Protein AF-A0A944DTR0-F1 (afdb_monomer)

Foldseek 3Di:
DDAAEDFPFDDDPDGDDDDDDVPWDFDWDAVVNDPVHIYTDDTDADPVRAALQDADVPDPEPDRPQKDWDWDADPPHWIWTWIFGRPVVQTKIKTFTPVQGWIKIAAFDFDDDPSYNYTHHTDDGGIDTDGNDDDDDDDQQAAEAEPDDDVVVPAAPLPPVVVLVVLVVLLVQLVVVQVLCVVVVFHGDPCSVVSVVQSQQQDLVHQQFDPDADPPHQQFDDDPPDPDGDRTGGGGNGHYYHHDYPDDDDDDDPDDDDDDDPPDDDDGDPDDDDDDDPPDDDDDDPDDDGDDDNPPDDDDDDPDDDDDDDDDPDDDDDDDPDDDDDDDPPDDDDDDDPAKDWDDDDQWIWIDGDPDTDTDDPDDDDDDDPDDDPDPDDPDD

Solvent-accessible surface area (backbone atoms only — not comparable to full-atom values): 25232 Å² total; per-residue (Å²): 135,90,72,51,71,65,54,97,37,79,56,96,93,48,63,58,88,82,79,80,55,95,90,60,49,66,43,73,47,37,65,92,74,35,83,93,41,53,30,33,67,47,75,57,73,50,98,84,47,66,60,71,46,51,41,56,93,94,44,90,33,82,52,94,48,43,50,47,75,51,67,47,77,45,97,84,70,57,38,43,35,43,40,38,32,65,42,86,99,40,48,25,40,37,43,37,32,55,70,55,60,27,34,42,37,37,38,45,37,50,46,70,58,86,89,47,49,45,79,48,62,80,73,52,76,46,78,45,81,51,51,81,61,90,86,86,89,84,54,92,59,30,45,82,45,70,66,65,87,48,72,92,66,57,76,62,96,53,67,51,67,68,53,52,54,52,50,55,51,39,51,52,50,50,49,54,53,24,56,54,29,41,76,70,74,37,71,56,61,75,47,54,63,58,52,53,52,59,50,38,28,56,30,56,94,63,46,1,34,48,90,58,59,56,97,88,38,77,43,41,34,82,38,91,99,50,95,58,69,54,58,57,33,52,30,53,59,51,67,46,79,49,77,46,53,89,64,89,85,87,88,87,63,99,73,82,84,87,88,88,56,96,82,61,82,77,87,73,68,96,75,83,85,86,84,87,56,99,80,74,83,85,86,88,69,97,79,82,84,70,89,80,59,96,69,93,61,87,87,87,82,59,95,69,78,88,81,85,88,88,56,92,92,55,86,80,87,86,86,62,98,64,90,79,86,88,84,55,94,86,76,71,83,88,88,84,64,96,65,56,48,78,48,76,59,93,81,31,35,45,36,41,45,86,94,46,76,48,81,44,56,93,64,87,86,81,86,87,72,99,72,83,85,81,78,70,90,75,81,83,129

Organism: Denitromonas iodatirespirans (NCBI:txid2795389)

pLDDT: mean 93.23, std 8.37, range [37.78, 98.44]

Radius of gyration: 39.52 Å; Cα contacts (8 Å, |Δi|>4): 451; chains: 1; bounding box: 100×54×115 Å

Sequence (381 aa):
TWVRVAEWLAGPNWGSHFLPRIGTDVLVDFIGGDIDRPVIVSQLFTGEDLPPFSAGVDSNANHPGVLSGWTSHNHDSGFNQWLADDAPGQLRTRLASSATNAQLGLGHLIHHAPLSATRGPWRGSGFELRTDAWLAVRAGEGLLLSASVRSNAISTQMDASEALAQLRAAERTAKTLSDAAGRQGAQALAGNGAQTRFIDTIDPAKEGKYTADVGGQPARKAQPGSRSLGEPVERFADPVILAEAPDDIGLTSPASTVFFAAEHLHATVQHDWHLAAAHTLGTTVGQAASWFSHAGGIKSIAAAGRHTLQAHTDALDILADKAATFTSSNTEIRILAKRQIVLKAGQSSVTLSGADITFACPGKFSVKGGGNAFEGPGRGA

Secondary structure (DSSP, 8-state):
---EE--SSEETTEE---PPPTT--EEEEEGGG-TTSEEEEEE---SSS--TT--STT---SSSS-EEEEEPPPSSS--EEEEEE--TT--EEEEEETGGGEEEEEEEEE---TT------EEEEEEEEE-SS------TT-EEEE-S--GGG-S-TT--HHHHHHHHHHHHHHHHHHHHHHHTTPPP-TTHHHHHHHHHHH-TTTTSB--S-BTTB--EEE-TT-SSEEEEPB--SSS-EEEE-SS------SS------SS------SS------SS------SS------SSS------SSS------SSS------SS------SSS------SSEEEEEETTEEEEEETTEEEEE-SS------S-----------

Mean predicted aligned error: 7.5 Å

InterPro domains:
  IPR006531 Gp5/Type VI secretion system Vgr protein, OB-fold domain [PF04717] (1-45)
  IPR018769 Type VI secretion system spike protein VgrG2, domain of unknown function DUF2345 [PF10106] (230-377)
  IPR028244 Putative type VI secretion system, Rhs element associated Vgr domain [PF13296] (76-181)
  IPR037026 Vgr protein, OB-fold domain superfamily [G3DSA:2.40.50.230] (1-48)

Structure (mmCIF, N/CA/C/O backbone):
data_AF-A0A944DTR0-F1
#
_entry.id   AF-A0A944DTR0-F1
#
loop_
_atom_site.group_PDB
_atom_site.id
_atom_site.type_symbol
_atom_site.label_atom_id
_atom_site.label_alt_id
_atom_site.label_comp_id
_atom_site.label_asym_id
_atom_site.label_entity_id
_atom_site.label_seq_id
_atom_site.pdbx_PDB_ins_code
_atom_site.Cartn_x
_atom_site.Cartn_y
_atom_site.Cartn_z
_atom_site.occupancy
_atom_site.B_iso_or_equiv
_atom_site.auth_seq_id
_atom_site.auth_comp_id
_atom_site.auth_asym_id
_atom_site.auth_atom_id
_atom_site.pdbx_PDB_model_num
ATOM 1 N N . THR A 1 1 ? 35.770 -22.954 -44.970 1.00 75.56 1 THR A N 1
ATOM 2 C CA . THR A 1 1 ? 36.634 -22.148 -44.082 1.00 75.56 1 THR A CA 1
ATOM 3 C C . THR A 1 1 ? 35.780 -21.137 -43.350 1.00 75.56 1 THR A C 1
ATOM 5 O O . THR A 1 1 ? 34.788 -20.706 -43.921 1.00 75.56 1 THR A O 1
ATOM 8 N N . TRP A 1 2 ? 36.109 -20.800 -42.103 1.00 87.62 2 TRP A N 1
ATOM 9 C CA . TRP A 1 2 ? 35.391 -19.778 -41.333 1.00 87.62 2 TRP A CA 1
ATOM 10 C C . TRP A 1 2 ? 35.906 -18.376 -41.679 1.00 87.62 2 TRP A C 1
ATOM 12 O O . TRP A 1 2 ? 37.111 -18.194 -41.842 1.00 87.62 2 TRP A O 1
ATOM 22 N N . VAL A 1 3 ? 35.002 -17.398 -41.764 1.00 93.62 3 VAL A N 1
ATOM 23 C CA . VAL A 1 3 ? 35.319 -15.981 -42.005 1.00 93.62 3 VAL A CA 1
ATOM 24 C C . VAL A 1 3 ? 35.043 -15.197 -40.724 1.00 93.62 3 VAL A C 1
ATOM 26 O O . VAL A 1 3 ? 34.057 -15.456 -40.037 1.00 93.62 3 VAL A O 1
ATOM 29 N N . ARG A 1 4 ? 35.929 -14.260 -40.372 1.00 93.50 4 ARG A N 1
ATOM 30 C CA . ARG A 1 4 ? 35.764 -13.425 -39.172 1.00 93.50 4 ARG A CA 1
ATOM 31 C C . ARG A 1 4 ? 34.723 -12.336 -39.418 1.00 93.50 4 ARG A C 1
ATOM 33 O O . ARG A 1 4 ? 34.624 -11.838 -40.534 1.00 93.50 4 ARG A O 1
ATOM 40 N N . VAL A 1 5 ? 34.006 -11.942 -38.372 1.00 94.88 5 VAL A N 1
ATOM 41 C CA . VAL A 1 5 ? 33.030 -10.845 -38.399 1.00 94.88 5 VAL A CA 1
ATOM 42 C C . VAL A 1 5 ? 33.616 -9.655 -37.649 1.00 94.88 5 VAL A C 1
ATOM 44 O O . VAL A 1 5 ? 34.149 -9.818 -36.551 1.00 94.88 5 VAL A O 1
ATOM 47 N N . ALA A 1 6 ? 33.571 -8.477 -38.263 1.00 93.75 6 ALA A N 1
ATOM 48 C CA . ALA A 1 6 ? 33.882 -7.223 -37.602 1.00 93.75 6 ALA A CA 1
ATOM 49 C C . ALA A 1 6 ? 32.715 -6.828 -36.689 1.00 93.75 6 ALA A C 1
ATOM 51 O O . ALA A 1 6 ? 31.555 -6.848 -37.090 1.00 93.75 6 ALA A O 1
ATOM 52 N N . GLU A 1 7 ? 33.045 -6.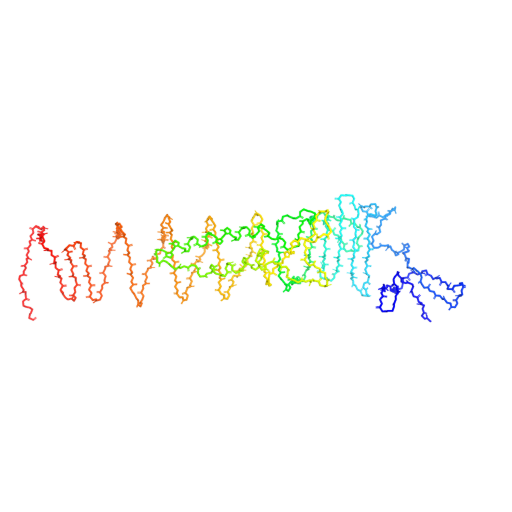462 -35.458 1.00 93.69 7 GLU A N 1
ATOM 53 C CA . GLU A 1 7 ? 32.099 -6.057 -34.422 1.00 93.69 7 GLU A CA 1
ATOM 54 C C . GLU A 1 7 ? 32.278 -4.563 -34.135 1.00 93.69 7 GLU A C 1
ATOM 56 O O . GLU A 1 7 ? 33.387 -4.041 -34.271 1.00 93.69 7 GLU A O 1
ATOM 61 N N . TRP A 1 8 ? 31.212 -3.871 -33.713 1.00 90.56 8 TRP A N 1
ATOM 62 C CA . TRP A 1 8 ? 31.285 -2.459 -33.294 1.00 90.56 8 TRP A CA 1
ATOM 63 C C . TRP A 1 8 ? 32.377 -2.285 -32.240 1.00 90.56 8 TRP A C 1
ATOM 65 O O . TRP A 1 8 ? 33.186 -1.358 -32.310 1.00 90.56 8 TRP A O 1
ATOM 75 N N . LEU A 1 9 ? 32.367 -3.155 -31.229 1.00 94.81 9 LEU A N 1
ATOM 76 C CA . LEU A 1 9 ? 33.260 -3.102 -30.080 1.00 94.81 9 LEU A CA 1
ATOM 77 C C . LEU A 1 9 ? 33.905 -4.474 -29.911 1.00 94.81 9 LEU A C 1
ATOM 79 O O . LEU A 1 9 ? 33.187 -5.457 -29.777 1.00 94.81 9 LEU A O 1
ATOM 83 N N . ALA A 1 10 ? 35.235 -4.554 -29.885 1.00 93.50 10 ALA A N 1
ATOM 84 C CA . ALA A 1 10 ? 35.937 -5.826 -29.736 1.00 93.50 10 ALA A CA 1
ATOM 85 C C . ALA A 1 10 ? 37.193 -5.689 -28.866 1.00 93.50 10 ALA A C 1
ATOM 87 O O . ALA A 1 10 ? 38.021 -4.803 -29.079 1.00 93.50 10 ALA A O 1
ATOM 88 N N . GLY A 1 11 ? 37.354 -6.609 -27.918 1.00 92.56 11 GLY A N 1
ATOM 89 C CA . GLY A 1 11 ? 38.551 -6.763 -27.099 1.00 92.56 11 GLY A CA 1
ATOM 90 C C . GLY A 1 11 ? 38.618 -8.139 -26.423 1.00 92.56 11 GLY A C 1
ATOM 91 O O . GLY A 1 11 ? 37.763 -8.995 -26.665 1.00 92.56 11 GLY A O 1
ATOM 92 N N . PRO A 1 12 ? 39.642 -8.406 -25.591 1.00 91.56 12 PRO A N 1
ATOM 93 C CA . PRO A 1 12 ? 39.807 -9.708 -24.941 1.00 91.56 12 PRO A CA 1
ATOM 94 C C . PRO A 1 12 ? 38.657 -10.021 -23.962 1.00 91.56 12 PRO A C 1
ATOM 96 O O . PRO A 1 12 ? 38.659 -9.534 -22.836 1.00 91.56 12 PRO A O 1
ATOM 99 N N . ASN A 1 13 ? 37.691 -10.851 -24.380 1.00 91.19 13 ASN A N 1
ATOM 100 C CA . ASN A 1 13 ? 36.484 -11.241 -23.624 1.00 91.19 13 ASN A CA 1
ATOM 101 C C . ASN A 1 13 ? 35.514 -10.088 -23.267 1.00 91.19 13 ASN A C 1
ATOM 103 O O . ASN A 1 13 ? 34.780 -10.182 -22.285 1.00 91.19 13 ASN A O 1
ATOM 107 N N . TRP A 1 14 ? 35.479 -9.015 -24.063 1.00 92.38 14 TRP A N 1
ATOM 108 C CA . TRP A 1 14 ? 34.481 -7.939 -23.968 1.00 92.38 14 TRP A CA 1
ATOM 109 C C . TRP A 1 14 ? 34.213 -7.336 -25.357 1.00 92.38 14 TRP A C 1
ATOM 111 O O . TRP A 1 14 ? 35.098 -7.343 -26.212 1.00 92.38 14 TRP A O 1
ATOM 121 N N . GLY A 1 15 ? 33.003 -6.828 -25.603 1.00 92.62 15 GLY A N 1
ATOM 122 C CA . GLY A 1 15 ? 32.612 -6.289 -26.910 1.00 92.62 15 GLY A CA 1
ATOM 123 C C . GLY A 1 15 ? 31.170 -6.609 -27.308 1.00 92.62 15 GLY A C 1
ATOM 124 O O . GLY A 1 15 ? 30.404 -7.133 -26.498 1.00 92.62 15 GLY A O 1
ATOM 125 N N . SER A 1 16 ? 30.807 -6.289 -28.551 1.00 92.50 16 SER A N 1
ATOM 126 C CA . SER A 1 16 ? 29.576 -6.754 -29.195 1.00 92.50 16 SER A CA 1
ATOM 127 C C . SER A 1 16 ? 29.787 -8.130 -29.835 1.00 92.50 16 SER A C 1
ATOM 129 O O . SER A 1 16 ? 30.916 -8.531 -30.116 1.00 92.50 16 SER A O 1
ATOM 131 N N . HIS A 1 17 ? 28.698 -8.881 -30.010 1.00 89.62 17 HIS A N 1
ATOM 132 C CA . HIS A 1 17 ? 28.730 -10.196 -30.647 1.00 89.62 17 HIS A CA 1
ATOM 133 C C . HIS A 1 17 ? 27.398 -10.481 -31.358 1.00 89.62 17 HIS A C 1
ATOM 135 O O . HIS A 1 17 ? 26.454 -11.001 -30.754 1.00 89.62 17 HIS A O 1
ATOM 141 N N . PHE A 1 18 ? 27.321 -10.123 -32.639 1.00 86.38 18 PHE A N 1
ATOM 142 C CA . PHE A 1 18 ? 26.138 -10.239 -33.496 1.00 86.38 18 PHE A CA 1
ATOM 143 C C . PHE A 1 18 ? 26.484 -10.971 -34.792 1.00 86.38 18 PHE A C 1
ATOM 145 O O . PHE A 1 18 ? 26.534 -10.393 -35.878 1.00 86.38 18 PHE A O 1
ATOM 152 N N . LEU A 1 19 ? 26.697 -12.282 -34.675 1.00 89.38 19 LEU A N 1
ATOM 153 C CA . LEU A 1 19 ? 26.979 -13.120 -35.834 1.00 89.38 19 LEU A CA 1
ATOM 154 C C . LEU A 1 19 ? 25.786 -13.141 -36.811 1.00 89.38 19 LEU A C 1
ATOM 156 O O . LEU A 1 19 ? 24.657 -13.385 -36.361 1.00 89.38 19 LEU A O 1
ATOM 160 N N . PRO A 1 20 ? 26.030 -12.964 -38.126 1.00 89.44 20 PRO A N 1
ATOM 161 C CA . PRO A 1 20 ? 25.014 -13.150 -39.156 1.00 89.44 20 PRO A CA 1
ATOM 162 C C . PRO A 1 20 ? 24.343 -14.522 -39.036 1.00 89.44 20 PRO A C 1
ATOM 164 O O . PRO A 1 20 ? 24.996 -15.524 -38.717 1.00 89.44 20 PRO A O 1
ATOM 167 N N . ARG A 1 21 ? 23.029 -14.581 -39.267 1.00 86.06 21 ARG A N 1
ATOM 168 C CA . ARG A 1 21 ? 22.280 -15.846 -39.267 1.00 86.06 21 ARG A CA 1
ATOM 169 C C . ARG A 1 21 ? 22.365 -16.498 -40.648 1.00 86.06 21 ARG A C 1
ATOM 171 O O . ARG A 1 21 ? 22.740 -15.869 -41.631 1.00 86.06 21 ARG A O 1
ATOM 178 N N . ILE A 1 22 ? 22.042 -17.790 -40.721 1.00 86.56 22 ILE A N 1
ATOM 179 C CA . ILE A 1 22 ? 21.947 -18.487 -42.011 1.00 86.56 22 ILE A CA 1
ATOM 180 C C . ILE A 1 22 ? 20.915 -17.751 -42.873 1.00 86.56 22 ILE A C 1
ATOM 182 O O . ILE A 1 22 ? 19.812 -17.491 -42.403 1.00 86.56 22 ILE A O 1
ATOM 186 N N . GLY A 1 23 ? 21.294 -17.422 -44.108 1.00 86.25 23 GLY A N 1
ATOM 187 C CA . GLY A 1 23 ? 20.470 -16.646 -45.037 1.00 86.25 23 GLY A CA 1
ATOM 188 C C . GLY A 1 23 ? 20.674 -15.131 -44.963 1.00 86.25 23 GLY A C 1
ATOM 189 O O . GLY A 1 23 ? 20.133 -14.431 -45.802 1.00 86.25 23 GLY A O 1
ATOM 190 N N . THR A 1 24 ? 21.458 -14.610 -44.011 1.00 88.44 24 THR A N 1
ATOM 191 C CA . THR A 1 24 ? 21.774 -13.177 -43.967 1.00 88.44 24 THR A CA 1
ATOM 192 C C . THR A 1 24 ? 22.774 -12.794 -45.054 1.00 88.44 24 THR A C 1
ATOM 194 O O . THR A 1 24 ? 23.879 -13.343 -45.108 1.00 88.44 24 THR A O 1
ATOM 197 N N . ASP A 1 25 ? 22.424 -11.779 -45.838 1.00 91.88 25 ASP A N 1
ATOM 198 C CA . ASP A 1 25 ? 23.334 -11.138 -46.778 1.00 91.88 25 ASP A CA 1
ATOM 199 C C . ASP A 1 25 ? 24.374 -10.286 -46.043 1.00 91.88 25 ASP A C 1
ATOM 201 O O . ASP A 1 25 ? 24.068 -9.474 -45.163 1.00 91.88 25 ASP A O 1
ATOM 205 N N . VAL A 1 26 ? 25.641 -10.481 -46.409 1.00 93.75 26 VAL A N 1
ATOM 206 C CA . VAL A 1 26 ? 26.789 -9.843 -45.762 1.00 93.75 26 VAL A CA 1
ATOM 207 C C . VAL A 1 26 ? 27.674 -9.131 -46.769 1.00 93.75 26 VAL A C 1
ATOM 209 O O . VAL A 1 26 ? 27.877 -9.598 -47.889 1.00 93.75 26 VAL A O 1
ATOM 212 N N . LEU A 1 27 ? 28.269 -8.024 -46.332 1.00 94.75 27 LEU A N 1
ATOM 213 C CA . LEU A 1 27 ? 29.358 -7.383 -47.054 1.00 94.75 27 LEU A CA 1
ATOM 214 C C . LEU A 1 27 ? 30.688 -7.957 -46.561 1.00 94.75 27 LEU A C 1
ATOM 216 O O . LEU A 1 27 ? 30.983 -7.909 -45.363 1.00 94.75 27 LEU A O 1
ATOM 220 N N . VAL A 1 28 ? 31.487 -8.482 -47.486 1.00 95.44 28 VAL A N 1
ATOM 221 C CA . VAL A 1 28 ? 32.830 -9.002 -47.212 1.00 95.44 28 VAL A CA 1
ATOM 222 C C . VAL A 1 28 ? 33.861 -8.011 -47.732 1.00 95.44 28 VAL A C 1
ATOM 224 O O . VAL A 1 28 ? 33.825 -7.635 -48.902 1.00 95.44 28 VAL A O 1
ATOM 227 N N . ASP A 1 29 ? 34.779 -7.619 -46.858 1.00 96.12 29 ASP A N 1
ATOM 228 C CA . ASP A 1 29 ? 35.988 -6.881 -47.207 1.00 96.12 29 ASP A CA 1
ATOM 229 C C . ASP A 1 29 ? 37.216 -7.790 -47.052 1.00 96.12 29 ASP A C 1
ATOM 231 O O . ASP A 1 29 ? 37.169 -8.839 -46.399 1.00 96.12 29 ASP A O 1
ATOM 235 N N . PHE A 1 30 ? 38.331 -7.398 -47.653 1.00 96.12 30 PHE A N 1
ATOM 236 C CA . PHE A 1 30 ? 39.558 -8.179 -47.703 1.00 96.12 30 PHE A CA 1
ATOM 237 C C . PHE A 1 30 ? 40.702 -7.376 -47.101 1.00 96.12 30 PHE A C 1
ATOM 239 O O . PHE A 1 30 ? 41.049 -6.293 -47.576 1.00 96.12 30 PHE A O 1
ATOM 246 N N . ILE A 1 31 ? 41.315 -7.901 -46.038 1.00 94.44 31 ILE A N 1
ATOM 247 C CA . ILE A 1 31 ? 42.334 -7.155 -45.293 1.00 94.44 31 ILE A CA 1
ATOM 248 C C . ILE A 1 31 ? 43.547 -6.899 -46.190 1.00 94.44 31 ILE A C 1
ATOM 250 O O . ILE A 1 31 ? 44.297 -7.819 -46.514 1.00 94.44 31 ILE A O 1
ATOM 254 N N . GLY A 1 32 ? 43.763 -5.631 -46.546 1.00 93.62 32 GLY A N 1
ATOM 255 C CA . GLY A 1 32 ? 44.832 -5.224 -47.459 1.00 93.62 32 GLY A CA 1
ATOM 256 C C . GLY A 1 32 ? 44.585 -5.612 -48.921 1.00 93.62 32 GLY A C 1
ATOM 257 O O . GLY A 1 32 ? 45.544 -5.675 -49.683 1.00 93.62 32 GLY A O 1
ATOM 258 N N . GLY A 1 33 ? 43.335 -5.897 -49.306 1.00 94.06 33 GLY A N 1
ATOM 259 C CA . GLY A 1 33 ? 42.969 -6.353 -50.653 1.00 94.06 33 GLY A CA 1
ATOM 260 C C . GLY A 1 33 ? 43.321 -7.816 -50.948 1.00 94.06 33 GLY A C 1
ATOM 261 O O . GLY A 1 33 ? 43.194 -8.252 -52.088 1.00 94.06 33 GLY A O 1
ATOM 262 N N . ASP A 1 34 ? 43.768 -8.570 -49.942 1.00 94.69 34 ASP A N 1
ATOM 263 C CA . ASP A 1 34 ? 44.134 -9.980 -50.068 1.00 94.69 34 ASP A CA 1
ATOM 264 C C . ASP A 1 34 ? 42.892 -10.881 -49.983 1.00 94.69 34 ASP A C 1
ATOM 266 O O . ASP A 1 34 ? 42.263 -10.991 -48.924 1.00 94.69 34 ASP A O 1
ATOM 270 N N . ILE A 1 35 ? 42.552 -11.540 -51.098 1.00 92.62 35 ILE A N 1
ATOM 271 C CA . ILE A 1 35 ? 41.369 -12.405 -51.218 1.00 92.62 35 ILE A CA 1
ATOM 272 C C . ILE A 1 35 ? 41.382 -13.579 -50.227 1.00 92.62 35 ILE A C 1
ATOM 274 O O . ILE A 1 35 ? 40.321 -14.063 -49.827 1.00 92.62 35 ILE A O 1
ATOM 278 N N . ASP A 1 36 ? 42.564 -13.987 -49.758 1.00 94.06 36 ASP A N 1
ATOM 279 C CA . ASP A 1 36 ? 42.723 -15.069 -48.784 1.00 94.06 36 ASP A CA 1
ATOM 280 C C . ASP A 1 36 ? 42.497 -14.601 -47.333 1.00 94.06 36 ASP A C 1
ATOM 282 O O . ASP A 1 36 ? 42.513 -15.405 -46.393 1.00 94.06 36 ASP A O 1
ATOM 286 N N . ARG A 1 37 ? 42.240 -13.301 -47.116 1.00 95.00 37 ARG A N 1
ATOM 287 C CA . ARG A 1 37 ? 42.005 -12.697 -45.791 1.00 95.00 37 ARG A CA 1
ATOM 288 C C . ARG A 1 37 ? 40.650 -11.977 -45.696 1.00 95.00 37 ARG A C 1
ATOM 290 O O . ARG A 1 37 ? 40.621 -10.797 -45.323 1.00 95.00 37 ARG A O 1
ATOM 297 N N . PRO A 1 38 ? 39.527 -12.670 -45.966 1.00 96.50 38 PRO A N 1
ATOM 298 C CA . PRO A 1 38 ? 38.202 -12.074 -45.878 1.00 96.50 38 PRO A CA 1
ATOM 299 C C . PRO A 1 38 ? 37.817 -11.731 -44.433 1.00 96.50 38 PRO A C 1
ATOM 301 O O . PRO A 1 38 ? 38.179 -12.424 -43.470 1.00 96.50 38 PRO A O 1
ATOM 304 N N . VAL A 1 39 ? 37.019 -10.678 -44.295 1.00 95.50 39 VAL A N 1
ATOM 305 C CA . VAL A 1 39 ? 36.328 -10.281 -43.069 1.00 95.50 39 VAL A CA 1
ATOM 306 C C . VAL A 1 39 ? 34.941 -9.753 -43.429 1.00 95.50 39 VAL A C 1
ATOM 308 O O . VAL A 1 39 ? 34.782 -8.948 -44.340 1.00 95.50 39 VAL A O 1
ATOM 311 N N . ILE A 1 40 ? 33.915 -10.215 -42.725 1.00 95.94 40 ILE A N 1
ATOM 312 C CA . ILE A 1 40 ? 32.565 -9.663 -42.847 1.00 95.94 40 ILE A CA 1
ATOM 313 C C . ILE A 1 40 ? 32.552 -8.312 -42.133 1.00 95.94 40 ILE A C 1
ATOM 315 O O . ILE A 1 40 ? 32.881 -8.253 -40.951 1.00 95.94 40 ILE A O 1
ATOM 319 N N . VAL A 1 41 ? 32.176 -7.242 -42.833 1.00 94.50 41 VAL A N 1
ATOM 320 C CA . VAL A 1 41 ? 32.190 -5.866 -42.301 1.00 94.50 41 VAL A CA 1
ATOM 321 C C . VAL A 1 41 ? 30.799 -5.280 -42.074 1.00 94.50 41 VAL A C 1
ATOM 323 O O . VAL A 1 41 ? 30.673 -4.289 -41.362 1.00 94.50 41 VAL A O 1
ATOM 326 N N . SER A 1 42 ? 29.755 -5.873 -42.663 1.00 92.06 42 SER A N 1
ATOM 327 C CA . SER A 1 42 ? 28.368 -5.443 -42.462 1.00 92.06 42 SER A CA 1
ATOM 328 C C . SER A 1 42 ? 27.362 -6.537 -42.832 1.00 92.06 42 SER A C 1
ATOM 330 O O . SER A 1 42 ? 27.702 -7.495 -43.528 1.00 92.06 42 SER A O 1
ATOM 332 N N . GLN A 1 43 ? 26.121 -6.361 -42.382 1.00 91.19 43 GLN A N 1
ATOM 333 C CA . GLN A 1 43 ? 24.937 -7.140 -42.754 1.00 91.19 43 GLN A CA 1
ATOM 334 C C . GLN A 1 43 ? 23.971 -6.215 -43.499 1.00 91.19 43 GLN A C 1
ATOM 336 O O . GLN A 1 43 ? 23.883 -5.029 -43.170 1.00 91.19 43 GLN A O 1
ATOM 341 N N . LEU A 1 44 ? 23.270 -6.732 -44.504 1.00 89.12 44 LEU A N 1
ATOM 342 C CA . LEU A 1 44 ? 22.429 -5.926 -45.386 1.00 89.12 44 LEU A CA 1
ATOM 343 C C . LEU A 1 44 ? 20.970 -6.385 -45.330 1.00 89.12 44 LEU A C 1
ATOM 345 O O . LEU A 1 44 ? 20.681 -7.574 -45.247 1.00 89.12 44 LEU A O 1
ATOM 349 N N . PHE A 1 45 ? 20.061 -5.413 -45.402 1.00 87.69 45 PHE A N 1
ATOM 350 C CA . PHE A 1 45 ? 18.669 -5.647 -45.776 1.00 87.69 45 PHE A CA 1
ATOM 351 C C . PHE A 1 45 ? 18.572 -5.711 -47.303 1.00 87.69 45 PHE A C 1
ATOM 353 O O . PHE A 1 45 ? 19.300 -4.994 -47.999 1.00 87.69 45 PHE A O 1
ATOM 360 N N . THR A 1 46 ? 17.677 -6.546 -47.819 1.00 82.25 46 THR A N 1
ATOM 361 C CA . THR A 1 46 ? 17.450 -6.719 -49.260 1.00 82.25 46 THR A CA 1
ATOM 362 C C . THR A 1 46 ? 16.056 -6.208 -49.639 1.00 82.25 46 THR A C 1
ATOM 364 O O . THR A 1 46 ? 15.312 -5.705 -48.799 1.00 82.25 46 THR A O 1
ATOM 367 N N . GLY A 1 47 ? 15.685 -6.296 -50.921 1.00 75.12 47 GLY A N 1
ATOM 368 C CA . GLY A 1 47 ? 14.310 -5.998 -51.342 1.00 75.12 47 GLY A CA 1
ATOM 369 C C . GLY A 1 47 ? 13.277 -6.982 -50.777 1.00 75.12 47 GLY A C 1
ATOM 370 O O . GLY A 1 47 ? 12.103 -6.636 -50.679 1.00 75.12 47 GLY A O 1
ATOM 371 N N . GLU A 1 48 ? 13.715 -8.184 -50.394 1.00 78.56 48 GLU A N 1
ATOM 372 C CA . GLU A 1 48 ? 12.881 -9.214 -49.766 1.00 78.56 48 GLU A CA 1
ATOM 373 C C . GLU A 1 48 ? 13.000 -9.162 -48.230 1.00 78.56 48 GLU A C 1
ATOM 375 O O . GLU A 1 48 ? 11.989 -9.241 -47.529 1.00 78.56 48 GLU A O 1
ATOM 380 N N . ASP A 1 49 ? 14.209 -8.930 -47.705 1.00 82.69 49 ASP A N 1
ATOM 381 C CA . ASP A 1 49 ? 14.507 -8.823 -46.274 1.00 82.69 49 ASP A CA 1
ATOM 382 C C . ASP A 1 49 ? 14.464 -7.373 -45.803 1.00 82.69 49 ASP A C 1
ATOM 384 O O . ASP A 1 49 ? 15.469 -6.661 -45.761 1.00 82.69 49 ASP A O 1
ATOM 388 N N . LEU A 1 50 ? 13.269 -6.943 -45.427 1.00 85.62 50 LEU A N 1
ATOM 389 C CA . LEU A 1 50 ? 13.007 -5.594 -44.957 1.00 85.62 50 LEU A CA 1
ATOM 390 C C . LEU A 1 50 ? 13.530 -5.344 -43.523 1.00 85.62 50 LEU A C 1
ATOM 392 O O . LEU A 1 50 ? 13.489 -6.245 -42.679 1.00 85.62 50 LEU A O 1
ATOM 396 N N . PRO A 1 51 ? 13.953 -4.107 -43.182 1.00 87.88 51 PRO A N 1
ATOM 397 C CA . PRO A 1 51 ? 14.287 -3.755 -41.806 1.00 87.88 51 PRO A CA 1
ATOM 398 C C . PRO A 1 51 ? 13.101 -3.948 -40.845 1.00 87.88 51 PRO A C 1
ATOM 400 O O . PRO A 1 51 ? 11.942 -3.783 -41.242 1.00 87.88 51 PRO A O 1
ATOM 403 N N . PRO A 1 52 ? 13.361 -4.198 -39.543 1.00 86.94 52 PRO A N 1
ATOM 404 C CA . PRO A 1 52 ? 12.317 -4.511 -38.558 1.00 86.94 52 PRO A CA 1
ATOM 405 C C . PRO A 1 52 ? 11.290 -3.385 -38.358 1.00 86.94 52 PRO A C 1
ATOM 407 O O . PRO A 1 52 ? 10.181 -3.637 -37.892 1.00 86.94 52 PRO A O 1
ATOM 410 N N . PHE A 1 53 ? 11.650 -2.149 -38.716 1.00 89.25 53 PHE A N 1
ATOM 411 C CA . PHE A 1 53 ? 10.800 -0.960 -38.629 1.00 89.25 53 PHE A CA 1
ATOM 412 C C . PHE A 1 53 ? 10.725 -0.241 -39.978 1.00 89.25 53 PHE A C 1
ATOM 414 O O . PHE A 1 53 ? 10.984 0.955 -40.085 1.00 89.25 53 PHE A O 1
ATOM 421 N N . SER A 1 54 ? 10.421 -0.999 -41.030 1.00 86.69 54 SER A N 1
ATOM 422 C CA . SER A 1 54 ? 10.376 -0.484 -42.399 1.00 86.69 54 SER A CA 1
ATOM 423 C C . SER A 1 54 ? 9.396 0.669 -42.578 1.00 86.69 54 SER A C 1
ATOM 425 O O . SER A 1 54 ? 8.180 0.512 -42.462 1.00 86.69 54 SER A O 1
ATOM 427 N N . ALA A 1 55 ? 9.940 1.824 -42.940 1.00 84.62 55 ALA A N 1
ATOM 428 C CA . ALA A 1 55 ? 9.202 3.019 -43.296 1.00 84.62 55 ALA A CA 1
ATOM 429 C C . ALA A 1 55 ? 9.890 3.682 -44.490 1.00 84.62 55 ALA A C 1
ATOM 431 O O . ALA A 1 55 ? 11.113 3.801 -44.512 1.00 84.62 55 ALA A O 1
ATOM 432 N N . GLY A 1 56 ? 9.119 4.077 -45.497 1.00 76.75 56 GLY A N 1
ATOM 433 C CA . GLY A 1 56 ? 9.666 4.619 -46.735 1.00 76.75 56 GLY A CA 1
ATOM 434 C C . GLY A 1 56 ? 8.584 4.861 -47.776 1.00 76.75 56 GLY A C 1
ATOM 435 O O . GLY A 1 56 ? 7.404 4.619 -47.525 1.00 76.75 56 GLY A O 1
ATOM 436 N N . VAL A 1 57 ? 8.999 5.348 -48.945 1.00 65.88 57 VAL A N 1
ATOM 437 C CA . VAL A 1 57 ? 8.120 5.470 -50.114 1.00 65.88 57 VAL A CA 1
ATOM 438 C C . VAL A 1 57 ? 7.560 4.076 -50.424 1.00 65.88 57 VAL A C 1
ATOM 440 O O . VAL A 1 57 ? 8.312 3.106 -50.433 1.00 65.88 57 VAL A O 1
ATOM 443 N N . ASP A 1 58 ? 6.238 3.982 -50.574 1.00 74.81 58 ASP A N 1
ATOM 444 C CA . ASP A 1 58 ? 5.473 2.744 -50.801 1.00 74.81 58 ASP A CA 1
ATOM 445 C C . ASP A 1 58 ? 5.373 1.760 -49.616 1.00 74.81 58 ASP A C 1
ATOM 447 O O . ASP A 1 58 ? 4.843 0.657 -49.771 1.00 74.81 58 ASP A O 1
ATOM 451 N N . SER A 1 59 ? 5.806 2.143 -48.407 1.00 81.12 59 SER A N 1
ATOM 452 C CA . SER A 1 59 ? 5.552 1.330 -47.212 1.00 81.12 59 SER A CA 1
ATOM 453 C C . SER A 1 59 ? 4.161 1.595 -46.618 1.00 81.12 59 SER A C 1
ATOM 455 O O . SER A 1 59 ? 3.640 2.707 -46.653 1.00 81.12 59 SER A O 1
ATOM 457 N N . ASN A 1 60 ? 3.571 0.576 -45.986 1.00 83.75 60 ASN A N 1
ATOM 458 C CA . ASN A 1 60 ? 2.306 0.702 -45.246 1.00 83.75 60 ASN A CA 1
ATOM 459 C C . ASN A 1 60 ? 2.490 1.304 -43.833 1.00 83.75 60 ASN A C 1
ATOM 461 O O . ASN A 1 60 ? 1.611 1.170 -42.975 1.00 83.75 60 ASN A O 1
ATOM 465 N N . ALA A 1 61 ? 3.642 1.919 -43.542 1.00 90.31 61 ALA A N 1
ATOM 466 C CA . ALA A 1 61 ? 3.885 2.550 -42.251 1.00 90.31 61 ALA A CA 1
ATOM 467 C C . ALA A 1 61 ? 3.054 3.834 -42.126 1.00 90.31 61 ALA A C 1
ATOM 469 O O . ALA A 1 61 ? 2.988 4.655 -43.035 1.00 90.31 61 ALA A O 1
ATOM 470 N N . ASN A 1 62 ? 2.455 4.054 -40.959 1.00 92.88 62 ASN A N 1
ATOM 471 C CA . ASN A 1 62 ? 1.684 5.264 -40.662 1.00 92.88 62 ASN A CA 1
ATOM 472 C C . ASN A 1 62 ? 2.550 6.385 -40.059 1.00 92.88 62 ASN A C 1
ATOM 474 O O . ASN A 1 62 ? 2.055 7.221 -39.303 1.00 92.88 62 ASN A O 1
ATOM 478 N N . HIS A 1 63 ? 3.852 6.375 -40.343 1.00 91.69 63 HIS A N 1
ATOM 479 C CA . HIS A 1 63 ? 4.814 7.339 -39.826 1.00 91.69 63 HIS A CA 1
ATOM 480 C C . HIS A 1 63 ? 5.983 7.529 -40.810 1.00 91.69 63 HIS A C 1
ATOM 482 O O . HIS A 1 63 ? 6.315 6.605 -41.554 1.00 91.69 63 HIS A O 1
ATOM 488 N N . PRO A 1 64 ? 6.671 8.684 -40.790 1.00 89.31 64 PRO A N 1
ATOM 489 C CA . PRO A 1 64 ? 7.732 9.000 -41.748 1.00 89.31 64 PRO A CA 1
ATOM 490 C C . PRO A 1 64 ? 9.105 8.448 -41.313 1.00 89.31 64 PRO A C 1
ATOM 492 O O . PRO A 1 64 ? 10.099 9.161 -41.348 1.00 89.31 64 PRO A O 1
ATOM 495 N N . GLY A 1 65 ? 9.168 7.200 -40.836 1.00 91.19 65 GLY A N 1
ATOM 496 C CA . GLY A 1 65 ? 10.443 6.586 -40.415 1.00 91.19 65 GLY A CA 1
ATOM 497 C C . GLY A 1 65 ? 11.001 7.020 -39.058 1.00 91.19 65 GLY A C 1
ATOM 498 O O . GLY A 1 65 ? 12.200 6.968 -38.841 1.00 91.19 65 GLY A O 1
ATOM 499 N N . VAL A 1 66 ? 10.129 7.401 -38.125 1.00 94.19 66 VAL A N 1
ATOM 500 C CA . VAL A 1 66 ? 10.491 7.778 -36.745 1.00 94.19 66 VAL A CA 1
ATOM 501 C C . VAL A 1 66 ? 10.802 6.603 -35.805 1.00 94.19 66 VAL A C 1
ATOM 503 O O . VAL A 1 66 ? 11.106 6.831 -34.642 1.00 94.19 66 VAL A O 1
ATOM 506 N N . LEU A 1 67 ? 10.693 5.353 -36.268 1.00 95.06 67 LEU A N 1
ATOM 507 C CA . LEU A 1 67 ? 10.969 4.165 -35.457 1.00 95.06 67 LEU A CA 1
ATOM 508 C C . LEU A 1 67 ? 12.383 3.645 -35.717 1.00 95.06 67 LEU A C 1
ATOM 510 O O . LEU A 1 67 ? 12.780 3.460 -36.866 1.00 95.06 67 LEU A O 1
ATOM 514 N N . SER A 1 68 ? 13.115 3.347 -34.649 1.00 94.25 68 SER A N 1
ATOM 515 C CA . SER A 1 68 ? 14.470 2.796 -34.702 1.00 94.25 68 SER A CA 1
ATOM 516 C C . SER A 1 68 ? 14.704 1.763 -33.594 1.00 94.25 68 SER A C 1
ATOM 518 O O . SER A 1 68 ? 13.901 1.626 -32.671 1.00 94.25 68 SER A O 1
ATOM 520 N N . GLY A 1 69 ? 15.790 0.993 -33.691 1.00 93.56 69 GLY A N 1
ATOM 521 C CA . GLY A 1 69 ? 16.182 -0.002 -32.689 1.00 93.56 69 GLY A CA 1
ATOM 522 C C . GLY A 1 69 ? 16.618 -1.327 -33.310 1.00 93.56 69 GLY A C 1
ATOM 523 O O . GLY A 1 69 ? 17.056 -1.366 -34.457 1.00 93.56 69 GLY A O 1
ATOM 524 N N . TRP A 1 70 ? 16.481 -2.425 -32.567 1.00 90.94 70 TRP A N 1
ATOM 525 C CA . TRP A 1 70 ? 16.803 -3.768 -33.056 1.00 90.94 70 TRP A CA 1
ATOM 526 C C . TRP A 1 70 ? 15.737 -4.779 -32.655 1.00 90.94 70 TRP A C 1
ATOM 528 O O . TRP A 1 70 ? 15.062 -4.644 -31.635 1.00 90.94 70 TRP A O 1
ATOM 538 N N . THR A 1 71 ? 15.603 -5.818 -33.472 1.00 91.19 71 THR A N 1
ATOM 539 C CA . THR A 1 71 ? 14.741 -6.969 -33.210 1.00 91.19 71 THR A CA 1
ATOM 540 C C . THR A 1 71 ? 15.543 -8.226 -33.517 1.00 91.19 71 THR A C 1
ATOM 542 O O . THR A 1 71 ? 16.078 -8.351 -34.615 1.00 91.19 71 THR A O 1
ATOM 545 N N . SER A 1 72 ? 15.669 -9.147 -32.563 1.00 89.75 72 SER A N 1
ATOM 546 C CA . SER A 1 72 ? 16.275 -10.452 -32.842 1.00 89.75 72 SER A CA 1
ATOM 547 C C . SER A 1 72 ? 15.262 -11.373 -33.503 1.00 89.75 72 SER A C 1
ATOM 549 O O . SER A 1 72 ? 14.116 -11.417 -33.069 1.00 89.75 72 SER A O 1
ATOM 551 N N . HIS A 1 73 ? 15.714 -12.224 -34.412 1.00 81.06 73 HIS A N 1
ATOM 552 C CA . HIS A 1 73 ? 14.976 -13.417 -34.809 1.00 81.06 73 HIS A CA 1
ATOM 553 C C . HIS A 1 73 ? 15.527 -14.616 -34.022 1.00 81.06 73 HIS A C 1
ATOM 555 O O . HIS A 1 73 ? 16.733 -14.888 -34.075 1.00 81.06 73 HIS A O 1
ATOM 561 N N . ASN A 1 74 ? 14.687 -15.293 -33.234 1.00 72.56 74 ASN A N 1
ATOM 562 C CA . ASN A 1 74 ? 15.091 -16.541 -32.581 1.00 72.56 74 ASN A CA 1
ATOM 563 C C . ASN A 1 74 ? 15.345 -17.638 -33.639 1.00 72.56 74 ASN A C 1
ATOM 565 O O . ASN A 1 74 ? 14.856 -17.528 -34.760 1.00 72.56 74 ASN A O 1
ATOM 569 N N . HIS A 1 75 ? 16.108 -18.686 -33.316 1.00 67.25 75 HIS A N 1
ATOM 570 C CA . HIS A 1 75 ? 16.410 -19.756 -34.284 1.00 67.25 75 HIS A CA 1
ATOM 571 C C . HIS A 1 75 ? 15.146 -20.506 -34.743 1.00 67.25 75 HIS A C 1
ATOM 573 O O . HIS A 1 75 ? 15.073 -20.905 -35.899 1.00 67.25 75 HIS A O 1
ATOM 579 N N . ASP A 1 76 ? 14.142 -20.596 -33.862 1.00 72.25 76 ASP A N 1
ATOM 580 C CA . ASP A 1 76 ? 12.860 -21.249 -34.144 1.00 72.25 76 ASP A CA 1
ATOM 581 C C . ASP A 1 76 ? 11.716 -20.232 -34.297 1.00 72.25 76 ASP A C 1
ATOM 583 O O . ASP A 1 76 ? 11.125 -20.095 -35.364 1.00 72.25 76 ASP A O 1
ATOM 587 N N . SER A 1 77 ? 11.374 -19.511 -33.219 1.00 81.25 77 SER A N 1
ATOM 588 C CA . SER A 1 77 ? 10.289 -18.520 -33.207 1.00 81.25 77 SER A CA 1
ATOM 589 C C . SER A 1 77 ? 10.428 -17.495 -32.075 1.00 81.25 77 SER A C 1
ATOM 591 O O . SER A 1 77 ? 11.004 -17.775 -31.018 1.00 81.25 77 SER A O 1
ATOM 593 N N . GLY A 1 78 ? 9.886 -16.296 -32.298 1.00 90.00 78 GLY A N 1
ATOM 594 C CA . GLY A 1 78 ? 9.889 -15.195 -31.334 1.00 90.00 78 GLY A CA 1
ATOM 595 C C . GLY A 1 78 ? 11.037 -14.198 -31.509 1.00 90.00 78 GLY A C 1
ATOM 596 O O . GLY A 1 78 ? 11.904 -14.348 -32.371 1.00 90.00 78 GLY A O 1
ATOM 597 N N . PHE A 1 79 ? 11.021 -13.154 -30.681 1.00 91.88 79 PHE A N 1
ATOM 598 C CA . PHE A 1 79 ? 11.965 -12.044 -30.744 1.00 91.88 79 PHE A CA 1
ATOM 599 C C . PHE A 1 79 ? 12.190 -11.394 -29.377 1.00 91.88 79 PHE A C 1
ATOM 601 O O . PHE A 1 79 ? 11.308 -11.364 -28.518 1.00 91.88 79 PHE A O 1
ATOM 608 N N . ASN A 1 80 ? 13.366 -10.798 -29.220 1.00 94.25 80 ASN A N 1
ATOM 609 C CA . ASN A 1 80 ? 13.619 -9.703 -28.300 1.00 94.25 80 ASN A CA 1
ATOM 610 C C . ASN A 1 80 ? 13.706 -8.421 -29.123 1.00 94.25 80 ASN A C 1
ATOM 612 O O . ASN A 1 80 ? 14.151 -8.451 -30.271 1.00 94.25 80 ASN A O 1
ATOM 616 N N . GLN A 1 81 ? 13.263 -7.308 -28.560 1.00 94.75 81 GLN A N 1
ATOM 617 C CA . GLN A 1 81 ? 13.200 -6.042 -29.269 1.00 94.75 81 GLN A CA 1
ATOM 618 C C . GLN A 1 81 ? 13.531 -4.885 -28.339 1.00 94.75 81 GLN A C 1
ATOM 620 O O . GLN A 1 81 ? 12.962 -4.769 -27.253 1.00 94.75 81 GLN A O 1
ATOM 625 N N . TRP A 1 82 ? 14.394 -3.996 -28.817 1.00 95.75 82 TRP A N 1
ATOM 626 C CA . TRP A 1 82 ? 14.490 -2.629 -28.329 1.00 95.75 82 TRP A CA 1
ATOM 627 C C . TRP A 1 82 ? 13.996 -1.697 -29.429 1.00 95.75 82 TRP A C 1
ATOM 629 O O . TRP A 1 82 ? 14.424 -1.818 -30.574 1.00 95.75 82 TRP A O 1
ATOM 639 N N . LEU A 1 83 ? 13.086 -0.795 -29.083 1.00 95.88 83 LEU A N 1
ATOM 640 C CA . LEU A 1 83 ? 12.507 0.186 -29.990 1.00 95.88 83 LEU A CA 1
ATOM 641 C C . LEU A 1 83 ? 12.603 1.574 -29.360 1.00 95.88 83 LEU A C 1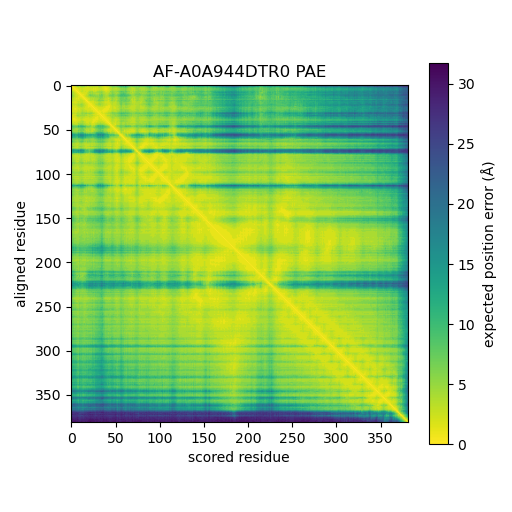
ATOM 643 O O . LEU A 1 83 ? 12.226 1.745 -28.198 1.00 95.88 83 LEU A O 1
ATOM 647 N N . ALA A 1 84 ? 13.050 2.546 -30.145 1.00 97.50 84 ALA A N 1
ATOM 648 C CA . ALA A 1 84 ? 12.907 3.973 -29.902 1.00 97.50 84 ALA A CA 1
ATOM 649 C C . ALA A 1 84 ? 11.969 4.566 -30.967 1.00 97.50 84 ALA A C 1
ATOM 651 O O . ALA A 1 84 ? 12.004 4.166 -32.131 1.00 97.50 84 ALA A O 1
ATOM 652 N N . ASP A 1 85 ? 11.091 5.471 -30.553 1.00 96.69 85 ASP A N 1
ATOM 653 C CA . ASP A 1 85 ? 10.129 6.160 -31.417 1.00 96.69 85 ASP A CA 1
ATOM 654 C C . ASP A 1 85 ? 10.288 7.664 -31.206 1.00 96.69 85 ASP A C 1
ATOM 656 O O . ASP A 1 85 ? 9.976 8.182 -30.130 1.00 96.69 85 ASP A O 1
ATOM 660 N N . ASP A 1 86 ? 10.773 8.337 -32.244 1.00 97.44 86 ASP A N 1
ATOM 661 C CA . ASP A 1 86 ? 11.048 9.771 -32.276 1.00 97.44 86 ASP A CA 1
ATOM 662 C C . ASP A 1 86 ? 9.885 10.574 -32.881 1.00 97.44 86 ASP A C 1
ATOM 664 O O . ASP A 1 86 ? 10.062 11.691 -33.378 1.00 97.44 86 ASP A O 1
ATOM 668 N N . ALA A 1 87 ? 8.666 10.018 -32.868 1.00 96.56 87 ALA A N 1
ATOM 669 C CA . ALA A 1 87 ? 7.474 10.742 -33.286 1.00 96.56 87 ALA A CA 1
ATOM 670 C C . ALA A 1 87 ? 7.355 12.075 -32.516 1.00 96.56 87 ALA A C 1
ATOM 672 O O . ALA A 1 87 ? 7.375 12.077 -31.278 1.00 96.56 87 ALA A O 1
ATOM 673 N N . PRO A 1 88 ? 7.186 13.219 -33.211 1.00 95.88 88 PRO A N 1
ATOM 674 C CA . PRO A 1 88 ? 7.104 14.525 -32.564 1.00 95.88 88 PRO A CA 1
ATOM 675 C C . PRO A 1 88 ? 6.046 14.573 -31.452 1.00 95.88 88 PRO A C 1
ATOM 677 O O . PRO A 1 88 ? 4.878 14.256 -31.672 1.00 95.88 88 PRO A O 1
ATOM 680 N N . GLY A 1 89 ? 6.464 14.961 -30.241 1.00 95.88 89 GLY A N 1
ATOM 681 C CA . GLY A 1 89 ? 5.595 15.041 -29.057 1.00 95.88 89 GLY A CA 1
ATOM 682 C C . GLY A 1 89 ? 5.160 13.689 -28.472 1.00 95.88 89 GLY A C 1
ATOM 683 O O . GLY A 1 89 ? 4.362 13.661 -27.538 1.00 95.88 89 GLY A O 1
ATOM 684 N N . GLN A 1 90 ? 5.668 12.575 -29.003 1.00 97.38 90 GLN A N 1
ATOM 685 C CA . GLN A 1 90 ? 5.267 11.212 -28.645 1.00 97.38 90 GLN A CA 1
ATOM 686 C C . GLN A 1 90 ? 6.480 10.296 -28.436 1.00 97.38 90 GLN A C 1
ATOM 688 O O . GLN A 1 90 ? 6.422 9.106 -28.741 1.00 97.38 90 GLN A O 1
ATOM 693 N N . LEU A 1 91 ? 7.568 10.855 -27.895 1.00 97.88 91 LEU A N 1
ATOM 694 C CA . LEU A 1 91 ? 8.795 10.112 -27.629 1.00 97.88 91 LEU A CA 1
ATOM 695 C C . LEU A 1 91 ? 8.516 8.912 -26.723 1.00 97.88 91 LEU A C 1
ATOM 697 O O . LEU A 1 91 ? 7.885 9.047 -25.664 1.00 97.88 91 LEU A O 1
ATOM 701 N N . ARG A 1 92 ? 9.000 7.738 -27.126 1.00 97.50 92 ARG A N 1
ATOM 702 C CA . ARG A 1 92 ? 8.915 6.525 -26.308 1.00 97.50 92 ARG A CA 1
ATOM 703 C C . ARG A 1 92 ? 10.071 5.573 -26.563 1.00 97.50 92 ARG A C 1
ATOM 705 O O . ARG A 1 92 ? 10.635 5.521 -27.652 1.00 97.50 92 ARG A O 1
ATOM 712 N N . THR A 1 93 ? 10.311 4.733 -25.566 1.00 98.12 93 THR A N 1
ATOM 713 C CA . THR A 1 93 ? 11.219 3.589 -25.658 1.00 98.12 93 THR A CA 1
ATOM 714 C C . THR A 1 93 ? 10.493 2.328 -25.209 1.00 98.12 93 THR A C 1
ATOM 716 O O . THR A 1 93 ? 9.699 2.368 -24.264 1.00 98.12 93 THR A O 1
ATOM 719 N N . ARG A 1 94 ? 10.758 1.197 -25.866 1.00 97.06 94 ARG A N 1
ATOM 720 C CA . ARG A 1 94 ? 10.242 -0.121 -25.482 1.00 97.06 94 ARG A CA 1
ATOM 721 C C . ARG A 1 94 ? 11.353 -1.163 -25.482 1.00 97.06 94 ARG A C 1
ATOM 723 O O . ARG A 1 94 ? 12.045 -1.310 -26.481 1.00 97.06 94 ARG A O 1
ATOM 730 N N . LEU A 1 95 ? 11.465 -1.924 -24.398 1.00 97.50 95 LEU A N 1
ATOM 731 C CA . LEU A 1 95 ? 12.178 -3.203 -24.364 1.00 97.50 95 LEU A CA 1
ATOM 732 C C . LEU A 1 95 ? 11.137 -4.312 -24.250 1.00 97.50 95 LEU A C 1
ATOM 734 O O . LEU A 1 95 ? 10.272 -4.237 -23.380 1.00 97.50 95 LEU A O 1
ATOM 738 N N . ALA A 1 96 ? 11.181 -5.312 -25.123 1.00 96.12 96 ALA A N 1
ATOM 739 C CA . ALA A 1 96 ? 10.179 -6.369 -25.164 1.00 96.12 96 ALA A CA 1
ATOM 740 C C . ALA A 1 96 ? 10.782 -7.737 -25.483 1.00 96.12 96 ALA A C 1
ATOM 742 O O . ALA A 1 96 ? 11.722 -7.846 -26.270 1.00 96.12 96 ALA A O 1
ATOM 743 N N . SER A 1 97 ? 10.177 -8.778 -24.917 1.00 95.00 97 SER A N 1
ATOM 744 C CA . SER A 1 97 ? 10.358 -10.167 -25.325 1.00 95.00 97 SER A CA 1
ATOM 745 C C . SER A 1 97 ? 9.004 -10.746 -25.718 1.00 95.00 97 SER A C 1
ATOM 747 O O . SER A 1 97 ? 8.003 -10.537 -25.028 1.00 95.00 97 SER A O 1
ATOM 749 N N . SER A 1 98 ? 8.954 -11.474 -26.833 1.00 93.88 98 SER A N 1
ATOM 750 C CA . SER A 1 98 ? 7.734 -12.172 -27.250 1.00 93.88 98 SER A CA 1
ATOM 751 C C . SER A 1 98 ? 7.372 -13.312 -26.296 1.00 93.88 98 SER A C 1
ATOM 753 O O . SER A 1 98 ? 6.208 -13.698 -26.214 1.00 93.88 98 SER A O 1
ATOM 755 N N . ALA A 1 99 ? 8.350 -13.845 -25.554 1.00 92.62 99 ALA A N 1
ATOM 756 C CA . ALA A 1 99 ? 8.085 -14.785 -24.476 1.00 92.62 99 ALA A CA 1
ATOM 757 C C . ALA A 1 99 ? 7.232 -14.088 -23.406 1.00 92.62 99 ALA A C 1
ATOM 759 O O . ALA A 1 99 ? 7.622 -13.052 -22.869 1.00 92.62 99 ALA A O 1
ATOM 760 N N . THR A 1 100 ? 6.036 -14.633 -23.161 1.00 94.69 100 THR A N 1
ATOM 761 C CA . THR A 1 100 ? 5.039 -14.115 -22.201 1.00 94.69 100 THR A CA 1
ATOM 762 C C . THR A 1 100 ? 4.643 -12.648 -22.419 1.00 94.69 100 THR A C 1
ATOM 764 O O . THR A 1 100 ? 4.144 -12.002 -21.495 1.00 94.69 100 THR A O 1
ATOM 767 N N . ASN A 1 101 ? 4.880 -12.103 -23.622 1.00 94.31 101 ASN A N 1
ATOM 768 C CA . ASN A 1 101 ? 4.627 -10.703 -23.971 1.00 94.31 101 ASN A CA 1
ATOM 769 C C . ASN A 1 101 ? 5.185 -9.711 -22.921 1.00 94.31 101 ASN A C 1
ATOM 771 O O . ASN A 1 101 ? 4.528 -8.721 -22.567 1.00 94.31 101 ASN A O 1
ATOM 775 N N . ALA A 1 102 ? 6.359 -10.008 -22.361 1.00 96.75 102 ALA A N 1
ATOM 776 C CA . ALA A 1 102 ? 6.987 -9.183 -21.337 1.00 96.75 102 ALA A CA 1
ATOM 777 C C . ALA A 1 102 ? 7.541 -7.890 -21.953 1.00 96.75 102 ALA A C 1
ATOM 779 O O . ALA A 1 102 ? 8.253 -7.938 -22.958 1.00 96.75 102 ALA A O 1
ATOM 780 N N . GLN A 1 103 ? 7.233 -6.731 -21.366 1.00 96.75 103 GLN A N 1
ATOM 781 C CA . GLN A 1 103 ? 7.747 -5.448 -21.849 1.00 96.75 103 GLN A CA 1
ATOM 782 C C . GLN A 1 103 ? 7.950 -4.406 -20.746 1.00 96.75 103 GLN A C 1
ATOM 784 O O . GLN A 1 103 ? 7.190 -4.342 -19.777 1.00 96.75 103 GLN A O 1
ATOM 789 N N . LEU A 1 104 ? 8.948 -3.555 -20.978 1.00 98.00 104 LEU A N 1
ATOM 790 C CA . LEU A 1 104 ? 9.184 -2.272 -20.329 1.00 98.00 104 LEU A CA 1
ATOM 791 C C . LEU A 1 104 ? 8.900 -1.162 -21.351 1.00 98.00 104 LEU A C 1
ATOM 793 O O . LEU A 1 104 ? 9.514 -1.143 -22.419 1.00 98.00 104 LEU A O 1
ATOM 797 N N . GLY A 1 105 ? 8.000 -0.238 -21.033 1.00 98.00 105 GLY A N 1
ATOM 798 C CA . GLY A 1 105 ? 7.692 0.938 -21.844 1.00 98.00 105 GLY A CA 1
ATOM 799 C C . GLY A 1 105 ? 7.946 2.234 -21.079 1.00 98.00 105 GLY A C 1
ATOM 800 O O . GLY A 1 105 ? 7.574 2.336 -19.913 1.00 98.00 105 GLY A O 1
ATOM 801 N N . LEU A 1 106 ? 8.544 3.221 -21.747 1.00 98.31 106 LEU A N 1
ATOM 802 C CA . LEU A 1 106 ? 8.818 4.560 -21.215 1.00 98.31 106 LEU A CA 1
ATOM 803 C C . LEU A 1 106 ? 8.272 5.627 -22.170 1.00 98.31 106 LEU A C 1
ATOM 805 O O . LEU A 1 106 ? 8.404 5.478 -23.384 1.00 98.31 106 LEU A O 1
ATOM 809 N N . GLY A 1 107 ? 7.721 6.715 -21.635 1.00 98.19 107 GLY A N 1
ATOM 810 C CA . GLY A 1 107 ? 7.239 7.858 -22.416 1.00 98.19 107 GLY A CA 1
ATOM 811 C C . GLY A 1 107 ? 5.813 7.664 -22.932 1.00 98.19 107 GLY A C 1
ATOM 812 O O . GLY A 1 107 ? 4.920 7.305 -22.166 1.00 98.19 107 GLY A O 1
ATOM 813 N N . HIS A 1 108 ? 5.579 7.934 -24.217 1.00 98.25 108 HIS A N 1
ATOM 814 C CA . HIS A 1 108 ? 4.264 7.826 -24.857 1.00 98.25 108 HIS A CA 1
ATOM 815 C C . HIS A 1 108 ? 3.915 6.363 -25.190 1.00 98.25 108 HIS A C 1
ATOM 817 O O . HIS A 1 108 ? 4.333 5.808 -26.204 1.00 98.25 108 HIS A O 1
ATOM 823 N N . LEU A 1 109 ? 3.154 5.691 -24.331 1.00 97.88 109 LEU A N 1
ATOM 824 C CA . LEU A 1 109 ? 2.835 4.274 -24.484 1.00 97.88 109 LEU A CA 1
ATOM 825 C C . LEU A 1 109 ? 1.739 4.084 -25.537 1.00 97.88 109 LEU A C 1
ATOM 827 O O . LEU A 1 109 ? 0.610 4.535 -25.366 1.00 97.88 109 LEU A O 1
ATOM 831 N N . ILE A 1 110 ? 2.048 3.347 -26.599 1.00 96.75 110 ILE A N 1
ATOM 832 C CA . ILE A 1 110 ? 1.082 2.906 -27.613 1.00 96.75 110 ILE A CA 1
ATOM 833 C C . ILE A 1 110 ? 1.066 1.379 -27.688 1.00 96.75 110 ILE A C 1
ATOM 835 O O . ILE A 1 110 ? 2.024 0.702 -27.288 1.00 96.75 110 ILE A O 1
ATOM 839 N N . HIS A 1 111 ? -0.019 0.824 -28.220 1.00 95.44 111 HIS A N 1
ATOM 840 C CA . HIS A 1 111 ? -0.020 -0.558 -28.682 1.00 95.44 111 HIS A CA 1
ATOM 841 C C . HIS A 1 111 ? 0.964 -0.702 -29.853 1.00 95.44 111 HIS A C 1
ATOM 843 O O . HIS A 1 111 ? 0.956 0.110 -30.777 1.00 95.44 111 HIS A O 1
ATOM 849 N N . HIS A 1 112 ? 1.801 -1.738 -29.821 1.00 92.75 112 HIS A N 1
ATOM 850 C CA . HIS A 1 112 ? 2.769 -2.031 -30.878 1.00 92.75 112 HIS A CA 1
ATOM 851 C C . HIS A 1 112 ? 2.669 -3.507 -31.233 1.00 92.75 112 HIS A C 1
ATOM 853 O O . HIS A 1 112 ? 3.057 -4.360 -30.431 1.00 92.75 112 HIS A O 1
ATOM 859 N N . ALA A 1 113 ? 2.111 -3.803 -32.407 1.00 88.06 113 ALA A N 1
ATOM 860 C CA . ALA A 1 113 ? 1.974 -5.180 -32.855 1.00 88.06 113 ALA A CA 1
ATOM 861 C C . ALA A 1 113 ? 3.369 -5.806 -33.059 1.00 88.06 113 ALA A C 1
ATOM 863 O O . ALA A 1 113 ? 4.266 -5.135 -33.578 1.00 88.06 113 ALA A O 1
ATOM 864 N N . PRO A 1 114 ? 3.572 -7.072 -32.657 1.00 76.62 114 PRO A N 1
ATOM 865 C CA . PRO A 1 114 ? 4.807 -7.797 -32.930 1.00 76.62 114 PRO A CA 1
ATOM 866 C C . PRO A 1 114 ? 5.248 -7.668 -34.394 1.00 76.62 114 PRO A C 1
ATOM 868 O O . PRO A 1 114 ? 4.428 -7.847 -35.288 1.00 76.62 114 PRO A O 1
ATOM 871 N N . LEU A 1 115 ? 6.531 -7.362 -34.627 1.00 79.12 115 LEU A N 1
ATOM 872 C CA . LEU A 1 115 ? 7.148 -7.289 -35.965 1.00 79.12 115 LEU A CA 1
ATOM 873 C C . LEU A 1 115 ? 6.480 -6.305 -36.953 1.00 79.12 115 LEU A C 1
ATOM 875 O O . LEU A 1 115 ? 6.655 -6.425 -38.161 1.00 79.12 115 LEU A O 1
ATOM 879 N N . SER A 1 116 ? 5.717 -5.329 -36.456 1.00 87.00 116 SER A N 1
ATOM 880 C CA . SER A 1 116 ? 5.100 -4.283 -37.275 1.00 87.00 116 SER A CA 1
ATOM 881 C C . SER A 1 116 ? 5.863 -2.964 -37.156 1.00 87.00 116 SER A C 1
ATOM 883 O O . SER A 1 116 ? 6.332 -2.609 -36.073 1.00 87.00 116 SER A O 1
ATOM 885 N N . ALA A 1 117 ? 5.922 -2.199 -38.247 1.00 89.38 117 ALA A N 1
ATOM 886 C CA . ALA A 1 117 ? 6.312 -0.789 -38.223 1.00 89.38 117 ALA A CA 1
ATOM 887 C C . ALA A 1 117 ? 5.120 0.140 -37.903 1.00 89.38 117 ALA A C 1
ATOM 889 O O . ALA A 1 117 ? 5.285 1.333 -37.707 1.00 89.38 117 ALA A O 1
ATOM 890 N N . THR A 1 118 ? 3.889 -0.366 -37.833 1.00 92.62 118 THR A N 1
ATOM 891 C CA . THR A 1 118 ? 2.711 0.477 -37.612 1.00 92.62 118 THR A CA 1
ATOM 892 C C . THR A 1 118 ? 2.604 0.915 -36.151 1.00 92.62 118 THR A C 1
ATOM 894 O O . THR A 1 118 ? 2.589 0.096 -35.229 1.00 92.62 118 THR A O 1
ATOM 897 N N . ARG A 1 119 ? 2.434 2.222 -35.936 1.00 94.62 119 ARG A N 1
ATOM 898 C CA . ARG A 1 119 ? 2.111 2.802 -34.628 1.00 94.62 119 ARG A CA 1
ATOM 899 C C . ARG A 1 119 ? 0.635 2.555 -34.314 1.00 94.62 119 ARG A C 1
ATOM 901 O O . ARG A 1 119 ? -0.234 2.991 -35.068 1.00 94.62 119 ARG A O 1
ATOM 908 N N . GLY A 1 120 ? 0.348 1.834 -33.233 1.00 95.56 120 GLY A N 1
ATOM 909 C CA . GLY A 1 120 ? -1.016 1.536 -32.793 1.00 95.56 120 GLY A CA 1
ATOM 910 C C . GLY A 1 120 ? -1.643 2.627 -31.913 1.00 95.56 120 GLY A C 1
ATOM 911 O O . GLY A 1 120 ? -1.056 3.691 -31.716 1.00 95.56 120 GLY A O 1
ATOM 912 N N . PRO A 1 121 ? -2.846 2.370 -31.364 1.00 96.81 121 PRO A N 1
ATOM 913 C CA . PRO A 1 121 ? -3.546 3.318 -30.501 1.00 96.81 121 PRO A CA 1
ATOM 914 C C . PRO A 1 121 ? -2.785 3.616 -29.203 1.00 96.81 121 PRO A C 1
ATOM 916 O O . PRO A 1 121 ? -2.070 2.764 -28.664 1.00 96.81 121 PRO A O 1
ATOM 919 N N . TRP A 1 122 ? -2.991 4.826 -28.683 1.00 97.50 122 TRP A N 1
ATOM 920 C CA . TRP A 1 122 ? -2.455 5.279 -27.401 1.00 97.50 122 TRP A CA 1
ATOM 921 C C . TRP A 1 122 ? -3.015 4.468 -26.228 1.00 97.50 122 TRP A C 1
ATOM 923 O O . TRP A 1 122 ? -4.204 4.159 -26.178 1.00 97.50 122 TRP A O 1
ATOM 933 N N . ARG A 1 123 ? -2.131 4.108 -25.294 1.00 97.31 123 ARG A N 1
ATOM 934 C CA . ARG A 1 123 ? -2.420 3.308 -24.093 1.00 97.31 123 ARG A CA 1
ATOM 935 C C . ARG A 1 123 ? -2.147 4.062 -22.792 1.00 97.31 123 ARG A C 1
ATOM 937 O O . ARG A 1 123 ? -2.661 3.655 -21.758 1.00 97.31 123 ARG A O 1
ATOM 944 N N . GLY A 1 124 ? -1.338 5.120 -22.827 1.00 97.50 124 GLY A N 1
ATOM 945 C CA . GLY A 1 124 ? -1.001 5.917 -21.649 1.00 97.50 124 GLY A CA 1
ATOM 946 C C . GLY A 1 124 ? 0.339 6.635 -21.780 1.00 97.50 124 GLY A C 1
ATOM 947 O O . GLY A 1 124 ? 0.992 6.586 -22.821 1.00 97.50 124 GLY A O 1
ATOM 948 N N . SER A 1 125 ? 0.765 7.305 -20.716 1.00 97.56 125 SER A N 1
ATOM 949 C CA . SER A 1 125 ? 2.040 8.023 -20.671 1.00 97.56 125 SER A CA 1
ATOM 950 C C . SER A 1 125 ? 2.752 7.733 -19.357 1.00 97.56 125 SER A C 1
ATOM 952 O O . SER A 1 125 ? 2.106 7.686 -18.314 1.00 97.56 125 SER A O 1
ATOM 954 N N . GLY A 1 126 ? 4.072 7.560 -19.401 1.00 97.19 126 GLY A N 1
ATOM 955 C CA . GLY A 1 126 ? 4.895 7.317 -18.216 1.00 97.19 126 GLY A CA 1
ATOM 956 C C . GLY A 1 126 ? 5.689 6.023 -18.329 1.00 97.19 126 GLY A C 1
ATOM 957 O O . GLY A 1 126 ? 6.394 5.815 -19.314 1.00 97.19 126 GLY A O 1
ATOM 958 N N . PHE A 1 127 ? 5.594 5.178 -17.309 1.00 97.62 127 PHE A N 1
ATOM 959 C CA . PHE A 1 127 ? 6.307 3.910 -17.193 1.00 97.62 127 PHE A CA 1
ATOM 960 C C . PHE A 1 127 ? 5.308 2.752 -17.155 1.00 97.62 127 PHE A C 1
ATOM 962 O O . PHE A 1 127 ? 4.345 2.791 -16.392 1.00 97.62 127 PHE A O 1
ATOM 969 N N . GLU A 1 128 ? 5.556 1.699 -17.928 1.00 98.00 128 GLU A N 1
ATOM 970 C CA . GLU A 1 128 ? 4.827 0.435 -17.822 1.00 98.00 128 GLU A CA 1
ATOM 971 C C . GLU A 1 128 ? 5.814 -0.730 -17.778 1.00 98.00 128 GLU A C 1
ATOM 973 O O . GLU A 1 128 ? 6.626 -0.895 -18.686 1.00 98.00 128 GLU A O 1
ATOM 978 N N . LEU A 1 129 ? 5.690 -1.579 -16.759 1.00 97.88 129 LEU A N 1
ATOM 979 C CA . LEU A 1 129 ? 6.306 -2.900 -16.712 1.00 97.88 129 LEU A CA 1
ATOM 980 C C . LEU A 1 129 ? 5.185 -3.941 -16.681 1.00 97.88 129 LEU A C 1
ATOM 982 O O . LEU A 1 129 ? 4.392 -3.960 -15.740 1.00 97.88 129 LEU A O 1
ATOM 986 N N . ARG A 1 130 ? 5.096 -4.790 -17.709 1.00 96.75 130 ARG A N 1
ATOM 987 C CA . ARG A 1 130 ? 4.036 -5.808 -17.817 1.00 96.75 130 ARG A CA 1
ATOM 988 C C . ARG A 1 130 ? 4.532 -7.135 -18.376 1.00 96.75 130 ARG A C 1
ATOM 990 O O . ARG A 1 130 ? 5.523 -7.189 -19.100 1.00 96.75 130 ARG A O 1
ATOM 997 N N . THR A 1 131 ? 3.791 -8.195 -18.081 1.00 98.00 131 THR A N 1
ATOM 998 C CA . THR A 1 131 ? 3.983 -9.557 -18.593 1.00 98.00 131 THR A CA 1
ATOM 999 C C . THR A 1 131 ? 2.675 -10.336 -18.428 1.00 98.00 131 THR A C 1
ATOM 1001 O O . THR A 1 131 ? 1.883 -9.998 -17.550 1.00 98.00 131 THR A O 1
ATOM 1004 N N . ASP A 1 132 ? 2.446 -11.360 -19.250 1.00 97.69 132 ASP A N 1
ATOM 1005 C CA . ASP A 1 132 ? 1.335 -12.311 -19.064 1.00 97.69 132 ASP A CA 1
ATOM 1006 C C . ASP A 1 132 ? 1.696 -13.436 -18.066 1.00 97.69 132 ASP A C 1
ATOM 1008 O O . ASP A 1 132 ? 0.878 -14.304 -17.774 1.00 97.69 132 ASP A O 1
ATOM 1012 N N . ALA A 1 133 ? 2.932 -13.437 -17.554 1.00 98.06 133 ALA A N 1
ATOM 1013 C CA . ALA A 1 133 ? 3.429 -14.371 -16.545 1.00 98.06 133 ALA A CA 1
ATOM 1014 C C . ALA A 1 133 ? 3.635 -13.673 -15.183 1.00 98.06 133 ALA A C 1
ATOM 1016 O O . ALA A 1 133 ? 2.953 -12.709 -14.846 1.00 98.06 133 ALA A O 1
ATOM 1017 N N . TRP A 1 134 ? 4.567 -14.164 -14.365 1.00 98.00 134 TRP A N 1
ATOM 1018 C CA . TRP A 1 134 ? 4.864 -13.574 -13.059 1.00 98.00 134 TRP A CA 1
ATOM 1019 C C . TRP A 1 134 ? 5.703 -12.298 -13.173 1.00 98.00 134 TRP A C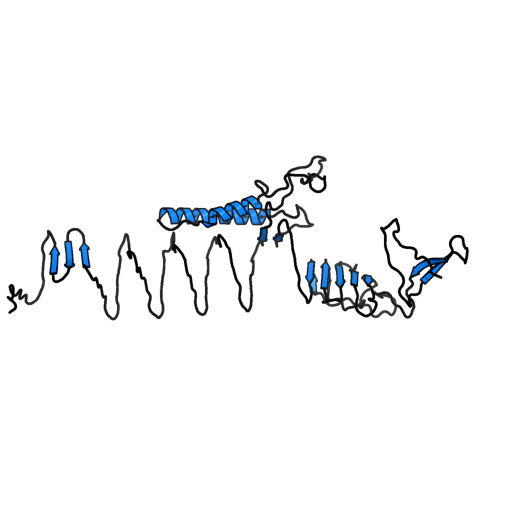 1
ATOM 1021 O O . TRP A 1 134 ? 6.668 -12.244 -13.935 1.00 98.00 134 TRP A O 1
ATOM 1031 N N . LEU A 1 135 ? 5.387 -11.309 -12.335 1.00 97.56 135 LEU A N 1
ATOM 1032 C CA . LEU A 1 135 ? 6.221 -10.136 -12.088 1.00 97.56 135 LEU A CA 1
ATOM 1033 C C . LEU A 1 135 ? 6.760 -10.194 -10.654 1.00 97.56 135 LEU A C 1
ATOM 1035 O O . LEU A 1 135 ? 5.991 -10.343 -9.708 1.00 97.56 135 LEU A O 1
ATOM 1039 N N . ALA A 1 136 ? 8.073 -10.044 -10.492 1.00 97.94 136 ALA A N 1
ATOM 1040 C CA . ALA A 1 136 ? 8.716 -9.936 -9.188 1.00 97.94 136 ALA A CA 1
ATOM 1041 C C . ALA A 1 136 ? 9.528 -8.638 -9.108 1.00 97.94 136 ALA A C 1
ATOM 1043 O O . ALA A 1 136 ? 10.440 -8.427 -9.905 1.00 97.94 136 ALA A O 1
ATOM 1044 N N . VAL A 1 137 ? 9.223 -7.798 -8.116 1.00 97.56 137 VAL A N 1
ATOM 1045 C CA . VAL A 1 137 ? 10.015 -6.616 -7.747 1.00 97.56 137 VAL A CA 1
ATOM 1046 C C . VAL A 1 137 ? 10.650 -6.904 -6.393 1.00 97.56 137 VAL A C 1
ATOM 1048 O O . VAL A 1 137 ? 9.947 -7.145 -5.413 1.00 97.56 137 VAL A O 1
ATOM 1051 N N . ARG A 1 138 ? 11.984 -6.940 -6.340 1.00 97.62 138 ARG A N 1
ATOM 1052 C CA . ARG A 1 138 ? 12.740 -7.263 -5.125 1.00 97.62 138 ARG A CA 1
ATOM 1053 C C . ARG A 1 138 ? 13.814 -6.210 -4.902 1.00 97.62 138 ARG A C 1
ATOM 1055 O O . ARG A 1 138 ? 14.699 -6.063 -5.737 1.00 97.62 138 ARG A O 1
ATOM 1062 N N . ALA A 1 139 ? 13.749 -5.538 -3.758 1.00 97.19 139 ALA A N 1
ATOM 1063 C CA . ALA A 1 139 ? 14.738 -4.561 -3.329 1.00 97.19 139 ALA A CA 1
ATOM 1064 C C . ALA A 1 139 ? 15.251 -4.947 -1.935 1.00 97.19 139 ALA A C 1
ATOM 1066 O O . ALA A 1 139 ? 14.508 -4.906 -0.958 1.00 97.19 139 ALA A O 1
ATOM 1067 N N . GLY A 1 140 ? 16.508 -5.396 -1.865 1.00 97.00 140 GLY A N 1
ATOM 1068 C CA . GLY A 1 140 ? 17.110 -5.931 -0.636 1.00 97.00 140 GLY A CA 1
ATOM 1069 C C . GLY A 1 140 ? 17.356 -4.889 0.458 1.00 97.00 140 GLY A C 1
ATOM 1070 O O . GLY A 1 140 ? 17.527 -5.269 1.608 1.00 97.00 140 GLY A O 1
ATOM 1071 N N . GLU A 1 141 ? 17.330 -3.602 0.106 1.00 94.88 141 GLU A N 1
ATOM 1072 C CA . GLU A 1 141 ? 17.513 -2.470 1.026 1.00 94.88 141 GLU A CA 1
ATOM 1073 C C . GLU A 1 141 ? 16.215 -1.670 1.257 1.00 94.88 141 GLU A C 1
ATOM 1075 O O . GLU A 1 141 ? 16.234 -0.623 1.895 1.00 94.88 141 GLU A O 1
ATOM 1080 N N . GLY A 1 142 ? 15.076 -2.169 0.761 1.00 96.88 142 GLY A N 1
ATOM 1081 C CA . GLY A 1 142 ? 13.760 -1.538 0.909 1.00 96.88 142 GLY A CA 1
ATOM 1082 C C . GLY A 1 142 ? 13.173 -0.994 -0.396 1.00 96.88 142 GLY A C 1
ATOM 1083 O O . GLY A 1 142 ? 13.851 -0.897 -1.417 1.00 96.88 142 GLY A O 1
ATOM 1084 N N . LEU A 1 143 ? 11.877 -0.677 -0.375 1.00 98.12 143 LEU A N 1
ATOM 1085 C CA . LEU A 1 143 ? 11.091 -0.260 -1.538 1.00 98.12 143 LEU A CA 1
ATOM 1086 C C . LEU A 1 143 ? 10.238 0.968 -1.199 1.00 98.12 143 LEU A C 1
ATOM 1088 O O . LEU A 1 143 ? 9.398 0.912 -0.303 1.00 98.12 143 LEU A O 1
ATOM 1092 N N . LEU A 1 144 ? 10.417 2.052 -1.953 1.00 98.12 144 LEU A N 1
ATOM 1093 C CA . LEU A 1 144 ? 9.534 3.217 -1.931 1.00 98.12 144 LEU A CA 1
ATOM 1094 C C . LEU A 1 144 ? 8.552 3.135 -3.109 1.00 98.12 144 LEU A C 1
ATOM 1096 O O . LEU A 1 144 ? 8.965 3.116 -4.268 1.00 98.12 144 LEU A O 1
ATOM 1100 N N . LEU A 1 145 ? 7.257 3.084 -2.804 1.00 97.94 145 LEU A N 1
ATOM 1101 C CA . LEU A 1 145 ? 6.154 3.173 -3.758 1.00 97.94 145 LEU A CA 1
ATOM 1102 C C . LEU A 1 145 ? 5.456 4.516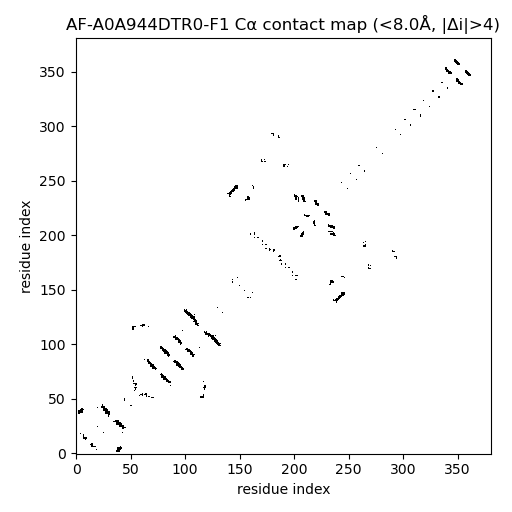 -3.539 1.00 97.94 145 LEU A C 1
ATOM 1104 O O . LEU A 1 145 ? 4.729 4.684 -2.566 1.00 97.94 145 LEU A O 1
ATOM 1108 N N . SER A 1 146 ? 5.711 5.478 -4.419 1.00 97.75 146 SER A N 1
ATOM 1109 C CA . SER A 1 146 ? 5.325 6.874 -4.215 1.00 97.75 146 SER A CA 1
ATOM 1110 C C . SER A 1 146 ? 4.524 7.413 -5.394 1.00 97.75 146 SER A C 1
ATOM 1112 O O . SER A 1 146 ? 4.894 7.205 -6.553 1.00 97.75 146 SER A O 1
ATOM 1114 N N . ALA A 1 147 ? 3.444 8.132 -5.086 1.00 97.88 147 ALA A N 1
ATOM 1115 C CA . ALA A 1 147 ? 2.760 9.022 -6.025 1.00 97.88 147 ALA A CA 1
ATOM 1116 C C . ALA A 1 147 ? 3.111 10.508 -5.794 1.00 97.88 147 ALA A C 1
ATOM 1118 O O . ALA A 1 147 ? 2.557 11.383 -6.465 1.00 97.88 147 ALA A O 1
ATOM 1119 N N . SER A 1 148 ? 4.030 10.806 -4.870 1.00 97.25 148 SER A N 1
ATOM 1120 C CA . SER A 1 148 ? 4.537 12.159 -4.648 1.00 97.25 148 SER A CA 1
ATOM 1121 C C . SER A 1 148 ? 5.494 12.571 -5.765 1.00 97.25 148 SER A C 1
ATOM 1123 O O . SER A 1 148 ? 6.354 11.818 -6.225 1.00 97.25 148 SER A O 1
ATOM 1125 N N . VAL A 1 149 ? 5.326 13.798 -6.255 1.00 96.12 149 VAL A N 1
ATOM 1126 C CA . VAL A 1 149 ? 6.020 14.257 -7.459 1.00 96.12 149 VAL A CA 1
ATOM 1127 C C . VAL A 1 149 ? 7.479 14.608 -7.161 1.00 96.12 149 VAL A C 1
ATOM 1129 O O . VAL A 1 149 ? 7.796 15.345 -6.226 1.00 96.12 149 VAL A O 1
ATOM 1132 N N . ARG A 1 150 ? 8.371 14.154 -8.048 1.00 95.38 150 ARG A N 1
ATOM 1133 C CA . ARG A 1 150 ? 9.753 14.633 -8.185 1.00 95.38 150 ARG A CA 1
ATOM 1134 C C . ARG A 1 150 ? 9.959 15.149 -9.606 1.00 95.38 150 ARG A C 1
ATOM 1136 O O . ARG A 1 150 ? 10.396 14.418 -10.495 1.00 95.38 150 ARG A O 1
ATOM 1143 N N . SER A 1 151 ? 9.577 16.403 -9.849 1.00 94.88 151 SER A N 1
ATOM 1144 C CA . SER A 1 151 ? 9.667 17.025 -11.177 1.00 94.88 151 SER A CA 1
ATOM 1145 C C . SER A 1 151 ? 11.091 16.932 -11.716 1.00 94.88 151 SER A C 1
ATOM 1147 O O . SER A 1 151 ? 12.029 17.337 -11.038 1.00 94.88 151 SER A O 1
ATOM 1149 N N . ASN A 1 152 ? 11.256 16.395 -12.928 1.00 93.94 152 ASN A N 1
ATOM 1150 C CA . ASN A 1 152 ? 12.563 16.155 -13.555 1.00 93.94 152 ASN A CA 1
ATOM 1151 C C . ASN A 1 152 ? 13.535 15.324 -12.695 1.00 93.94 152 ASN A C 1
ATOM 1153 O O . ASN A 1 152 ? 14.744 15.522 -12.788 1.00 93.94 152 ASN A O 1
ATOM 1157 N N . ALA A 1 153 ? 13.013 14.431 -11.844 1.00 94.06 153 ALA A N 1
ATOM 1158 C CA . ALA A 1 153 ? 13.801 13.676 -10.868 1.00 94.06 153 ALA A CA 1
ATOM 1159 C C . ALA A 1 153 ? 14.680 14.578 -9.972 1.00 94.06 153 ALA A C 1
ATOM 1161 O O . ALA A 1 153 ? 15.775 14.193 -9.568 1.00 94.06 153 ALA A O 1
ATOM 1162 N N . ILE A 1 154 ? 14.213 15.798 -9.678 1.00 92.75 154 ILE A N 1
ATOM 1163 C CA . ILE A 1 154 ? 14.864 16.703 -8.729 1.00 92.75 154 ILE A CA 1
ATOM 1164 C C . ILE A 1 154 ? 14.620 16.171 -7.311 1.00 92.75 154 ILE A C 1
ATOM 1166 O O . ILE A 1 154 ? 13.476 15.928 -6.935 1.00 92.75 154 ILE A O 1
ATOM 1170 N N . SER A 1 155 ? 15.704 16.071 -6.536 1.00 93.19 155 SER A N 1
ATOM 1171 C CA . SER A 1 155 ? 15.856 15.376 -5.243 1.00 93.19 155 SER A CA 1
ATOM 1172 C C . SER A 1 155 ? 16.450 13.966 -5.373 1.00 93.19 155 SER A C 1
ATOM 1174 O O . SER A 1 155 ? 16.874 13.545 -6.448 1.00 93.19 155 SER A O 1
ATOM 1176 N N . THR A 1 156 ? 16.607 13.279 -4.246 1.00 94.50 156 THR A N 1
ATOM 1177 C CA . THR A 1 156 ? 17.231 11.956 -4.164 1.00 94.50 156 THR A CA 1
ATOM 1178 C C . THR A 1 156 ? 16.204 10.849 -4.406 1.00 94.50 156 THR A C 1
ATOM 1180 O O . THR A 1 156 ? 15.002 11.042 -4.233 1.00 94.50 156 THR A O 1
ATOM 1183 N N . GLN A 1 157 ? 16.675 9.663 -4.809 1.00 95.25 157 GLN A N 1
ATOM 1184 C CA . GLN A 1 157 ? 15.811 8.520 -5.138 1.00 95.25 157 GLN A CA 1
ATOM 1185 C C . GLN A 1 157 ? 14.903 8.089 -3.974 1.00 95.25 157 GLN A C 1
ATOM 1187 O O . GLN A 1 157 ? 13.786 7.640 -4.211 1.00 95.25 157 GLN A O 1
ATOM 1192 N N . MET A 1 158 ? 15.390 8.217 -2.737 1.00 96.69 158 MET A N 1
ATOM 1193 C CA . MET A 1 158 ? 14.704 7.774 -1.519 1.00 96.69 158 MET A CA 1
ATOM 1194 C C . MET A 1 158 ? 14.182 8.946 -0.675 1.00 96.69 158 MET A C 1
ATOM 1196 O O . MET A 1 158 ? 13.930 8.781 0.516 1.00 96.69 158 MET A O 1
ATOM 1200 N N . ASP A 1 159 ? 14.023 10.135 -1.266 1.00 95.69 159 ASP A N 1
ATOM 1201 C CA . ASP A 1 159 ? 13.360 11.257 -0.599 1.00 95.69 159 ASP A CA 1
ATOM 1202 C C . ASP A 1 159 ? 11.876 10.934 -0.383 1.00 95.69 159 ASP A C 1
ATOM 1204 O O . ASP A 1 159 ? 11.087 10.953 -1.328 1.00 95.69 159 ASP A O 1
ATOM 1208 N N . ALA A 1 160 ? 11.505 10.676 0.871 1.00 97.00 160 ALA A N 1
ATOM 1209 C CA . ALA A 1 160 ? 10.140 10.400 1.316 1.00 97.00 160 ALA A CA 1
ATOM 1210 C C . ALA A 1 160 ? 9.642 11.455 2.325 1.00 97.00 160 ALA A C 1
ATOM 1212 O O . ALA A 1 160 ? 8.936 11.131 3.284 1.00 97.00 160 ALA A O 1
ATOM 1213 N N . SER A 1 161 ? 10.057 12.715 2.160 1.00 96.31 161 SER A N 1
ATOM 1214 C CA . SER A 1 161 ? 9.776 13.796 3.114 1.00 96.31 161 SER A CA 1
ATOM 1215 C C . SER A 1 161 ? 8.280 14.038 3.371 1.00 96.31 161 SER A C 1
ATOM 1217 O O . SER A 1 161 ? 7.894 14.274 4.522 1.00 96.31 161 SER A O 1
ATOM 1219 N N . GLU A 1 162 ? 7.421 13.911 2.356 1.00 97.19 162 GLU A N 1
ATOM 1220 C CA . GLU A 1 162 ? 5.963 14.016 2.501 1.00 97.19 162 GLU A CA 1
ATOM 1221 C C . GLU A 1 162 ? 5.406 12.889 3.382 1.00 97.19 162 GLU A C 1
ATOM 1223 O O . GLU A 1 162 ? 4.695 13.150 4.358 1.00 97.19 162 GLU A O 1
ATOM 1228 N N . ALA A 1 163 ? 5.788 11.642 3.100 1.00 97.81 163 ALA A N 1
ATOM 1229 C CA . ALA A 1 163 ? 5.371 10.480 3.879 1.00 97.81 163 ALA A CA 1
ATOM 1230 C C . ALA A 1 163 ? 5.879 10.544 5.325 1.00 97.81 163 ALA A C 1
ATOM 1232 O O . ALA A 1 163 ? 5.141 10.235 6.263 1.00 97.81 163 ALA A O 1
ATOM 1233 N N . LEU A 1 164 ? 7.112 11.014 5.534 1.00 98.12 164 LEU A N 1
ATOM 1234 C CA . LEU A 1 164 ? 7.666 11.244 6.866 1.00 98.12 164 LEU A CA 1
ATOM 1235 C C . LEU A 1 164 ? 6.816 12.253 7.657 1.00 98.12 164 LEU A C 1
ATOM 1237 O O . LEU A 1 164 ? 6.491 12.012 8.824 1.00 98.12 164 LEU A O 1
ATOM 1241 N N . ALA A 1 165 ? 6.401 13.357 7.030 1.00 98.06 165 ALA A N 1
ATOM 1242 C CA . ALA A 1 165 ? 5.535 14.346 7.667 1.00 98.06 165 ALA A CA 1
ATOM 1243 C C . ALA A 1 165 ? 4.155 13.764 8.033 1.00 98.06 165 ALA A C 1
ATOM 1245 O O . ALA A 1 165 ? 3.671 13.987 9.151 1.00 98.06 165 ALA A O 1
ATOM 1246 N N . GLN A 1 166 ? 3.549 12.981 7.133 1.00 97.81 166 GLN A N 1
ATOM 1247 C CA . GLN A 1 166 ? 2.279 12.286 7.374 1.00 97.81 166 GLN A CA 1
ATOM 1248 C C . GLN A 1 166 ? 2.392 11.286 8.537 1.00 97.81 166 GLN A C 1
ATOM 1250 O O . GLN A 1 166 ? 1.573 11.303 9.460 1.00 97.81 166 GLN A O 1
ATOM 1255 N N . LEU A 1 167 ? 3.446 10.469 8.563 1.00 98.19 167 LEU A N 1
ATOM 1256 C CA . LEU A 1 167 ? 3.670 9.476 9.616 1.00 98.19 167 LEU A CA 1
ATOM 1257 C C . LEU A 1 167 ? 3.942 10.121 10.981 1.00 98.19 167 LEU A C 1
ATOM 1259 O O . LEU A 1 167 ? 3.422 9.648 11.991 1.00 98.19 167 LEU A O 1
ATOM 1263 N N . ARG A 1 168 ? 4.671 11.244 11.035 1.00 98.12 168 ARG A N 1
ATOM 1264 C CA . ARG A 1 168 ? 4.848 12.029 12.274 1.00 98.12 168 ARG A CA 1
ATOM 1265 C C . ARG A 1 168 ? 3.540 12.676 12.745 1.00 98.12 168 ARG A C 1
ATOM 1267 O O . ARG A 1 168 ? 3.339 12.888 13.944 1.00 98.12 168 ARG A O 1
ATOM 1274 N N . ALA A 1 169 ? 2.634 13.031 11.833 1.00 98.25 169 ALA A N 1
ATOM 1275 C CA . ALA A 1 169 ? 1.291 13.477 12.204 1.00 98.25 169 ALA A CA 1
ATOM 1276 C C . ALA A 1 169 ? 0.464 12.320 12.791 1.00 98.25 169 ALA A C 1
ATOM 1278 O O . ALA A 1 169 ? -0.129 12.489 13.859 1.00 98.25 169 ALA A O 1
ATOM 1279 N N . ALA A 1 170 ? 0.505 11.140 12.166 1.00 98.31 170 ALA A N 1
ATOM 1280 C CA . ALA A 1 170 ? -0.134 9.929 12.674 1.00 98.31 170 ALA A CA 1
ATOM 1281 C C . ALA A 1 170 ? 0.409 9.526 14.059 1.00 98.31 170 ALA A C 1
ATOM 1283 O O . ALA A 1 170 ? -0.371 9.316 14.984 1.00 98.31 170 ALA A O 1
ATOM 1284 N N . GLU A 1 171 ? 1.728 9.520 14.254 1.00 98.38 171 GLU A N 1
ATOM 1285 C CA . GLU A 1 171 ? 2.369 9.209 15.541 1.00 98.38 171 GLU A CA 1
ATOM 1286 C C . GLU A 1 171 ? 1.865 10.125 16.670 1.00 98.38 171 GLU A C 1
ATOM 1288 O O . GLU A 1 171 ? 1.522 9.660 17.761 1.00 98.38 171 GLU A O 1
ATOM 1293 N N . ARG A 1 172 ? 1.744 11.435 16.406 1.00 98.31 172 ARG A N 1
ATOM 1294 C CA . ARG A 1 172 ? 1.191 12.393 17.378 1.00 98.31 172 ARG A CA 1
ATOM 1295 C C . ARG A 1 172 ? -0.274 12.105 17.703 1.00 98.31 172 ARG A C 1
ATOM 1297 O O . ARG A 1 172 ? -0.655 12.192 18.874 1.00 98.31 172 ARG A O 1
ATOM 1304 N N . THR A 1 173 ? -1.085 11.751 16.708 1.00 98.31 173 THR A N 1
ATOM 1305 C CA . THR A 1 173 ? -2.491 11.371 16.914 1.00 98.31 173 THR A CA 1
ATOM 1306 C C . THR A 1 173 ? -2.594 10.103 17.765 1.00 98.31 173 THR A C 1
ATOM 1308 O O . THR A 1 173 ? -3.280 10.114 18.790 1.00 98.31 173 THR A O 1
ATOM 1311 N N . ALA A 1 174 ? -1.866 9.044 17.403 1.00 98.12 174 ALA A N 1
ATOM 1312 C CA . ALA A 1 174 ? -1.869 7.763 18.109 1.00 98.12 174 ALA A CA 1
ATOM 1313 C C . ALA A 1 174 ? -1.399 7.906 19.565 1.00 98.12 174 ALA A C 1
ATOM 1315 O O . ALA A 1 174 ? -2.046 7.401 20.487 1.00 98.12 174 ALA A O 1
ATOM 1316 N N . LYS A 1 175 ? -0.324 8.670 19.797 1.00 98.00 175 LYS A N 1
ATOM 1317 C CA . LYS A 1 175 ? 0.163 8.985 21.145 1.00 98.00 175 LYS A CA 1
ATOM 1318 C C . LYS A 1 175 ? -0.880 9.733 21.970 1.00 98.00 175 LYS A C 1
ATOM 1320 O O . LYS A 1 175 ? -1.197 9.307 23.075 1.00 98.00 175 LYS A O 1
ATOM 1325 N N . THR A 1 176 ? -1.458 10.801 21.420 1.00 97.56 176 THR A N 1
ATOM 1326 C CA . THR A 1 176 ? -2.461 11.613 22.128 1.00 97.56 176 THR A CA 1
ATOM 1327 C C . THR A 1 176 ? -3.671 10.779 22.556 1.00 97.56 176 THR A C 1
ATOM 1329 O O . THR A 1 176 ? -4.110 10.870 23.705 1.00 97.56 176 THR A O 1
ATOM 1332 N N . LEU A 1 177 ? -4.190 9.936 21.657 1.00 97.44 177 LEU A N 1
ATOM 1333 C CA . LEU A 1 177 ? -5.325 9.059 21.945 1.00 97.44 177 LEU A CA 1
ATOM 1334 C C . LEU A 1 177 ? -4.962 7.967 22.959 1.00 97.44 177 LEU A C 1
ATOM 1336 O O . LEU A 1 177 ? -5.737 7.717 23.882 1.00 97.44 177 LEU A O 1
ATOM 1340 N N . SER A 1 178 ? -3.774 7.369 22.841 1.00 97.56 178 SER A N 1
ATOM 1341 C CA . SER A 1 178 ? -3.272 6.377 23.798 1.00 97.56 178 SER A CA 1
ATOM 1342 C C . SER A 1 178 ? -3.105 6.965 25.205 1.00 97.56 178 SER A C 1
ATOM 1344 O O . SER A 1 178 ? -3.511 6.339 26.183 1.00 97.56 178 SER A O 1
ATOM 1346 N N . ASP A 1 179 ? -2.559 8.177 25.324 1.00 97.25 179 ASP A N 1
ATOM 1347 C CA . ASP A 1 179 ? -2.384 8.868 26.608 1.00 97.25 179 ASP A CA 1
ATOM 1348 C C . ASP A 1 179 ? -3.733 9.262 27.234 1.00 97.25 179 ASP A C 1
ATOM 1350 O O . ASP A 1 179 ? -3.883 9.287 28.459 1.00 97.25 179 ASP A O 1
ATOM 1354 N N . ALA A 1 180 ? -4.731 9.605 26.413 1.00 96.81 180 ALA A N 1
ATOM 1355 C CA . ALA A 1 180 ? -6.090 9.871 26.881 1.00 96.81 180 ALA A CA 1
ATOM 1356 C C . ALA A 1 180 ? -6.782 8.589 27.374 1.00 96.81 180 ALA A C 1
ATOM 1358 O O . ALA A 1 180 ? -7.381 8.607 28.449 1.00 96.81 180 ALA A O 1
ATOM 1359 N N . ALA A 1 181 ? -6.651 7.486 26.631 1.00 97.25 181 ALA A N 1
ATOM 1360 C CA . ALA A 1 181 ? -7.183 6.177 27.005 1.00 97.25 181 ALA A CA 1
ATOM 1361 C C . ALA A 1 181 ? -6.563 5.674 28.320 1.00 97.25 181 ALA A C 1
ATOM 1363 O O . ALA A 1 181 ? -7.288 5.330 29.255 1.00 97.25 181 ALA A O 1
ATOM 1364 N N . GLY A 1 182 ? -5.231 5.727 28.433 1.00 96.62 182 GLY A N 1
ATOM 1365 C CA . GLY A 1 182 ? -4.506 5.287 29.627 1.00 96.62 182 GLY A CA 1
ATOM 1366 C C . GLY A 1 182 ? -4.892 6.063 30.889 1.00 96.62 182 GLY A C 1
ATOM 1367 O O . GLY A 1 182 ? -5.060 5.471 31.954 1.00 96.62 182 GLY A O 1
ATOM 1368 N N . ARG A 1 183 ? -5.134 7.377 30.776 1.00 96.69 183 ARG A N 1
ATOM 1369 C CA . ARG A 1 183 ? -5.629 8.206 31.893 1.00 96.69 183 ARG A CA 1
ATOM 1370 C C . ARG A 1 183 ? -7.026 7.815 32.387 1.00 96.69 183 ARG A C 1
ATOM 1372 O O . ARG A 1 183 ? -7.368 8.158 33.512 1.00 96.69 183 ARG A O 1
ATOM 1379 N N . GLN A 1 184 ? -7.811 7.121 31.564 1.00 95.94 184 GLN A N 1
ATOM 1380 C CA . GLN A 1 184 ? -9.158 6.633 31.887 1.00 95.94 184 GLN A CA 1
ATOM 1381 C C . GLN A 1 184 ? -9.180 5.126 32.201 1.00 95.94 184 GLN A C 1
ATOM 1383 O O . GLN A 1 184 ? -10.249 4.526 32.265 1.00 95.94 184 GLN A O 1
ATOM 1388 N N . GLY A 1 185 ? -8.011 4.498 32.382 1.00 95.56 185 GLY A N 1
ATOM 1389 C CA . GLY A 1 185 ? -7.895 3.072 32.708 1.00 95.56 185 GLY A CA 1
ATOM 1390 C C . GLY A 1 185 ? -8.095 2.119 31.523 1.00 95.56 185 GLY A C 1
ATOM 1391 O O . GLY A 1 185 ? -8.077 0.907 31.718 1.00 95.56 185 GLY A O 1
ATOM 1392 N N . ALA A 1 186 ? -8.258 2.636 30.302 1.00 96.88 186 ALA A N 1
ATOM 1393 C CA . ALA A 1 186 ? -8.260 1.823 29.090 1.00 96.88 186 ALA A CA 1
ATOM 1394 C C . ALA A 1 186 ? -6.827 1.411 28.700 1.00 96.88 186 ALA A C 1
ATOM 1396 O O . ALA A 1 186 ? -5.843 2.045 29.089 1.00 96.88 186 ALA A O 1
ATOM 1397 N N . GLN A 1 187 ? -6.694 0.344 27.910 1.00 95.19 187 GLN A N 1
ATOM 1398 C CA . GLN A 1 187 ? -5.386 -0.160 27.492 1.00 95.19 187 GLN A CA 1
ATOM 1399 C C . GLN A 1 187 ? -4.699 0.809 26.515 1.00 95.19 187 GLN A C 1
ATOM 1401 O O . GLN A 1 187 ? -5.297 1.241 25.530 1.00 95.19 187 GLN A O 1
ATOM 1406 N N . ALA A 1 188 ? -3.427 1.122 26.778 1.00 94.38 188 ALA A N 1
ATOM 1407 C CA . ALA A 1 188 ? -2.589 1.927 25.891 1.00 94.38 188 ALA A CA 1
ATOM 1408 C C . ALA A 1 188 ? -2.244 1.182 24.586 1.00 94.38 188 ALA A C 1
ATOM 1410 O O . ALA A 1 188 ? -2.175 -0.050 24.547 1.00 94.38 188 ALA A O 1
ATOM 1411 N N . LEU A 1 189 ? -1.964 1.935 23.520 1.00 95.94 189 LEU A N 1
ATOM 1412 C CA . LEU A 1 189 ? -1.604 1.384 22.213 1.00 95.94 189 LEU A CA 1
ATOM 1413 C C . LEU A 1 189 ? -0.141 0.913 22.206 1.00 95.94 189 LEU A C 1
ATOM 1415 O O . LEU A 1 189 ? 0.779 1.689 21.946 1.00 95.94 189 LEU A O 1
ATOM 1419 N N . ALA A 1 190 ? 0.086 -0.381 22.451 1.00 94.56 190 ALA A N 1
ATOM 1420 C CA . ALA A 1 190 ? 1.430 -0.974 22.456 1.00 94.56 190 ALA A CA 1
ATOM 1421 C C . ALA A 1 190 ? 2.180 -0.809 21.114 1.00 94.56 190 ALA A C 1
ATOM 1423 O O . ALA A 1 190 ? 3.405 -0.699 21.096 1.00 94.56 190 ALA A O 1
ATOM 1424 N N . GLY A 1 191 ? 1.445 -0.713 19.999 1.00 96.00 191 GLY A N 1
ATOM 1425 C CA . GLY A 1 191 ? 2.006 -0.499 18.662 1.00 96.00 191 GLY A CA 1
ATOM 1426 C C . GLY A 1 191 ? 2.660 0.872 18.445 1.00 96.00 191 GLY A C 1
ATOM 1427 O O . GLY A 1 191 ? 3.352 1.041 17.440 1.00 96.00 191 GLY A O 1
ATOM 1428 N N . ASN A 1 192 ? 2.487 1.842 19.356 1.00 97.12 192 ASN A N 1
ATOM 1429 C CA . ASN A 1 192 ? 3.114 3.167 19.245 1.00 97.12 192 ASN A CA 1
ATOM 1430 C C . ASN A 1 192 ? 4.644 3.063 19.161 1.00 97.12 192 ASN A C 1
ATOM 1432 O O . ASN A 1 192 ? 5.262 3.739 18.347 1.00 97.12 192 ASN A O 1
ATOM 1436 N N . GLY A 1 193 ? 5.261 2.171 19.947 1.00 96.38 193 GLY A N 1
ATOM 1437 C CA . GLY A 1 193 ? 6.716 1.998 19.924 1.00 96.38 193 GLY A CA 1
ATOM 1438 C C . GLY A 1 193 ? 7.241 1.451 18.592 1.00 96.38 193 GLY A C 1
ATOM 1439 O O . GLY A 1 193 ? 8.298 1.871 18.131 1.00 96.38 193 GLY A O 1
ATOM 1440 N N . ALA A 1 194 ? 6.499 0.540 17.955 1.00 97.00 194 ALA A N 1
ATOM 1441 C CA . ALA A 1 194 ? 6.853 0.016 16.635 1.00 97.00 194 ALA A CA 1
ATOM 1442 C C . ALA A 1 194 ? 6.693 1.079 15.536 1.00 97.00 194 ALA A C 1
ATOM 1444 O O . ALA A 1 194 ? 7.540 1.167 14.651 1.00 97.00 194 ALA A O 1
ATOM 1445 N N . GLN A 1 195 ? 5.661 1.926 15.633 1.00 97.62 195 GLN A N 1
ATOM 1446 C CA . GLN A 1 195 ? 5.471 3.059 14.726 1.00 97.62 195 GLN A CA 1
ATOM 1447 C C . GLN A 1 195 ? 6.631 4.060 14.822 1.00 97.62 195 GLN A C 1
ATOM 1449 O O . GLN A 1 195 ? 7.170 4.442 13.789 1.00 97.62 195 GLN A O 1
ATOM 1454 N N . THR A 1 196 ? 7.067 4.435 16.032 1.00 98.00 196 THR A N 1
ATOM 1455 C CA . THR A 1 196 ? 8.225 5.329 16.217 1.00 98.00 196 THR A CA 1
ATOM 1456 C C . THR A 1 196 ? 9.488 4.764 15.569 1.00 98.00 196 THR A C 1
ATOM 1458 O O . THR A 1 196 ? 10.148 5.476 14.817 1.00 98.00 196 THR A O 1
ATOM 1461 N N . ARG A 1 197 ? 9.794 3.477 15.801 1.00 97.31 197 ARG A N 1
ATOM 1462 C CA . ARG A 1 197 ? 10.961 2.820 15.186 1.00 97.31 197 ARG A CA 1
ATOM 1463 C C . ARG A 1 197 ? 10.896 2.856 13.662 1.00 97.31 197 ARG A C 1
ATOM 1465 O O . ARG A 1 197 ? 11.862 3.257 13.032 1.00 97.31 197 ARG A O 1
ATOM 1472 N N . PHE A 1 198 ? 9.745 2.505 13.085 1.00 97.81 198 PHE A N 1
ATOM 1473 C CA . PHE A 1 198 ? 9.552 2.553 11.634 1.00 97.81 198 PHE A CA 1
ATOM 1474 C C . PHE A 1 198 ? 9.792 3.954 11.056 1.00 97.81 198 PHE A C 1
ATOM 1476 O O . PHE A 1 198 ? 10.394 4.091 9.994 1.00 97.81 198 PHE A O 1
ATOM 1483 N N . ILE A 1 199 ? 9.341 5.001 11.752 1.00 98.31 199 ILE A N 1
ATOM 1484 C CA . ILE A 1 199 ? 9.571 6.378 11.311 1.00 98.31 199 ILE A CA 1
ATOM 1485 C C . ILE A 1 199 ? 11.062 6.730 11.378 1.00 98.31 199 ILE A C 1
ATOM 1487 O O . ILE A 1 199 ? 11.585 7.330 10.443 1.00 98.31 199 ILE A O 1
ATOM 1491 N N . ASP A 1 200 ? 11.762 6.345 12.444 1.00 98.25 200 ASP A N 1
ATOM 1492 C CA . ASP A 1 200 ? 13.193 6.631 12.596 1.00 98.25 200 ASP A CA 1
ATOM 1493 C C . ASP A 1 200 ? 14.052 5.927 11.521 1.00 98.25 200 ASP A C 1
ATOM 1495 O O . ASP A 1 200 ? 15.011 6.532 11.027 1.00 98.25 200 ASP A O 1
ATOM 1499 N N . THR A 1 201 ? 13.657 4.721 11.085 1.00 97.81 201 THR A N 1
ATOM 1500 C CA . THR A 1 201 ? 14.266 3.966 9.969 1.00 97.81 201 THR A CA 1
ATOM 1501 C C . THR A 1 201 ? 14.262 4.746 8.647 1.00 97.81 201 THR A C 1
ATOM 1503 O O . THR A 1 201 ? 15.174 4.583 7.835 1.00 97.81 201 THR A O 1
ATOM 1506 N N . ILE A 1 202 ? 13.245 5.575 8.395 1.00 97.62 202 ILE A N 1
ATOM 1507 C CA . ILE A 1 202 ? 13.102 6.333 7.136 1.00 97.62 202 ILE A CA 1
ATOM 1508 C C . ILE A 1 202 ? 13.477 7.816 7.277 1.00 97.62 202 ILE A C 1
ATOM 1510 O O . ILE A 1 202 ? 13.558 8.528 6.280 1.00 97.62 202 ILE A O 1
ATOM 1514 N N . ASP A 1 203 ? 13.690 8.299 8.502 1.00 98.06 203 ASP A N 1
ATOM 1515 C CA . ASP A 1 203 ? 13.969 9.702 8.800 1.00 98.06 203 ASP A CA 1
ATOM 1516 C C . ASP A 1 203 ? 15.472 10.010 8.622 1.00 98.06 203 ASP A C 1
ATOM 1518 O O . ASP A 1 203 ? 16.294 9.518 9.404 1.00 98.06 203 ASP A O 1
ATOM 1522 N N . PRO A 1 204 ? 15.880 10.851 7.651 1.00 97.06 204 PRO A N 1
ATOM 1523 C CA . PRO A 1 204 ? 17.291 11.181 7.433 1.00 97.06 204 PRO A CA 1
ATOM 1524 C C . PRO A 1 204 ? 17.923 11.978 8.582 1.00 97.06 204 PRO A C 1
ATOM 1526 O O . PRO A 1 204 ? 19.150 11.954 8.755 1.00 97.06 204 PRO A O 1
ATOM 1529 N N . ALA A 1 205 ? 17.127 12.646 9.425 1.00 96.69 205 ALA A N 1
ATOM 1530 C CA . ALA A 1 205 ? 17.633 13.254 10.655 1.00 96.69 205 ALA A CA 1
ATOM 1531 C C . ALA A 1 205 ? 18.000 12.193 11.713 1.00 96.69 205 ALA A C 1
ATOM 1533 O O . ALA A 1 205 ? 18.756 12.487 12.644 1.00 96.69 205 ALA A O 1
ATOM 1534 N N . LYS A 1 206 ? 17.518 10.957 11.543 1.00 97.25 206 LYS A N 1
ATOM 1535 C CA . LYS A 1 206 ? 17.791 9.781 12.374 1.00 97.25 206 LYS A CA 1
ATOM 1536 C C . LYS A 1 206 ? 18.636 8.767 11.595 1.00 97.25 206 LYS A C 1
ATOM 1538 O O . LYS A 1 206 ? 19.808 9.054 11.325 1.00 97.25 206 LYS A O 1
ATOM 1543 N N . GLU A 1 207 ? 18.065 7.609 11.271 1.00 97.56 207 GLU A N 1
ATOM 1544 C CA . GLU A 1 207 ? 18.752 6.445 10.706 1.00 97.56 207 GLU A CA 1
ATOM 1545 C C . GLU A 1 207 ? 18.613 6.360 9.178 1.00 97.56 207 GLU A C 1
ATOM 1547 O O . GLU A 1 207 ? 19.430 5.704 8.527 1.00 97.56 207 GLU A O 1
ATOM 1552 N N . GLY A 1 208 ? 17.639 7.072 8.600 1.00 97.38 208 GLY A N 1
ATOM 1553 C CA . GLY A 1 208 ? 17.265 7.056 7.182 1.00 97.38 208 GLY A CA 1
ATOM 1554 C C . GLY A 1 208 ? 18.241 7.766 6.236 1.00 97.38 208 GLY A C 1
ATOM 1555 O O . GLY A 1 208 ? 17.845 8.554 5.376 1.00 97.38 208 GLY A O 1
ATOM 1556 N N . LYS A 1 209 ? 19.544 7.538 6.408 1.00 97.19 209 LYS A N 1
ATOM 1557 C CA . LYS A 1 209 ? 20.607 8.154 5.606 1.00 97.19 209 LYS A CA 1
ATOM 1558 C C . LYS A 1 209 ? 21.811 7.242 5.423 1.00 97.19 209 LYS A C 1
ATOM 1560 O O . LYS A 1 209 ? 22.083 6.348 6.232 1.00 97.19 209 LYS A O 1
ATOM 1565 N N . TYR A 1 210 ? 22.570 7.475 4.358 1.00 96.50 210 TYR A N 1
ATOM 1566 C CA . TYR A 1 210 ? 23.868 6.828 4.193 1.00 96.50 210 TYR A CA 1
ATOM 1567 C C . TYR A 1 210 ? 24.853 7.315 5.266 1.00 96.50 210 TYR A C 1
ATOM 1569 O O . TYR A 1 210 ? 24.963 8.509 5.541 1.00 96.50 210 TYR A O 1
ATOM 1577 N N . THR A 1 211 ? 25.578 6.384 5.882 1.00 94.31 211 THR A N 1
ATOM 1578 C CA . THR A 1 211 ? 26.614 6.677 6.891 1.00 94.31 211 THR A CA 1
ATOM 1579 C C . THR A 1 211 ? 28.028 6.384 6.392 1.00 94.31 211 THR A C 1
ATOM 1581 O O . THR A 1 211 ? 28.995 6.771 7.044 1.00 94.31 211 THR A O 1
ATOM 1584 N N . ALA A 1 212 ? 28.149 5.737 5.232 1.00 93.69 212 ALA A N 1
ATOM 1585 C CA . ALA A 1 212 ? 29.402 5.342 4.607 1.00 93.69 212 ALA A CA 1
ATOM 1586 C C . ALA A 1 212 ? 29.353 5.573 3.090 1.00 93.69 212 ALA A C 1
ATOM 1588 O O . ALA A 1 212 ? 28.288 5.815 2.514 1.00 93.69 212 ALA A O 1
ATOM 1589 N N . ASP A 1 213 ? 30.521 5.491 2.461 1.00 94.94 213 ASP A N 1
ATOM 1590 C CA . ASP A 1 213 ? 30.677 5.604 1.015 1.00 94.94 213 ASP A CA 1
ATOM 1591 C C . ASP A 1 213 ? 30.072 4.394 0.292 1.00 94.94 213 ASP A C 1
ATOM 1593 O O . ASP A 1 213 ? 30.140 3.258 0.768 1.00 94.94 213 ASP A O 1
ATOM 1597 N N . VAL A 1 214 ? 29.529 4.631 -0.902 1.00 93.12 214 VAL A N 1
ATOM 1598 C CA . VAL A 1 214 ? 28.947 3.598 -1.767 1.00 93.12 214 VAL A CA 1
ATOM 1599 C C . VAL A 1 214 ? 29.849 3.437 -2.983 1.00 93.12 214 VAL A C 1
ATOM 1601 O O . VAL A 1 214 ? 30.081 4.386 -3.726 1.00 93.12 214 VAL A O 1
ATOM 1604 N N . GLY A 1 215 ? 30.416 2.243 -3.173 1.00 93.00 215 GLY A N 1
ATOM 1605 C CA . GLY A 1 215 ? 31.344 1.987 -4.283 1.00 93.00 215 GLY A CA 1
ATOM 1606 C C . GLY A 1 215 ? 32.598 2.875 -4.265 1.00 93.00 215 GLY A C 1
ATOM 1607 O O . GLY A 1 215 ? 33.129 3.205 -5.322 1.00 93.00 215 GLY A O 1
ATOM 1608 N N . GLY A 1 216 ? 33.046 3.302 -3.077 1.00 93.88 216 GLY A N 1
ATOM 1609 C CA . GLY A 1 216 ? 34.171 4.231 -2.912 1.00 93.88 216 GLY A CA 1
ATOM 1610 C C . GLY A 1 216 ? 33.842 5.694 -3.234 1.00 93.88 216 GLY A C 1
ATOM 1611 O O . GLY A 1 216 ? 34.759 6.503 -3.350 1.00 93.88 216 GLY A O 1
ATOM 1612 N N . GLN A 1 217 ? 32.559 6.033 -3.399 1.00 93.12 217 GLN A N 1
ATOM 1613 C CA . GLN A 1 217 ? 32.086 7.397 -3.627 1.00 93.12 217 GLN A CA 1
ATOM 1614 C C . GLN A 1 217 ? 31.291 7.905 -2.414 1.00 93.12 217 GLN A C 1
ATOM 1616 O O . GLN A 1 217 ? 30.437 7.173 -1.901 1.00 93.12 217 GLN A O 1
ATOM 1621 N N . PRO A 1 218 ? 31.499 9.158 -1.970 1.00 94.31 218 PRO A N 1
ATOM 1622 C CA . PRO A 1 218 ? 30.723 9.719 -0.871 1.00 94.31 218 PRO A CA 1
ATOM 1623 C C . PRO A 1 218 ? 29.228 9.824 -1.198 1.00 94.31 218 PRO A C 1
ATOM 1625 O O . PRO A 1 218 ? 28.827 10.521 -2.131 1.00 94.31 218 PRO A O 1
ATOM 1628 N N . ALA A 1 219 ? 28.382 9.191 -0.384 1.00 95.56 219 ALA A N 1
ATOM 1629 C CA . ALA A 1 219 ? 26.924 9.196 -0.540 1.00 95.56 219 ALA A CA 1
ATOM 1630 C C . ALA A 1 219 ? 26.281 10.456 0.073 1.00 95.56 219 ALA A C 1
ATOM 1632 O O . ALA A 1 219 ? 25.540 10.408 1.059 1.00 95.56 219 ALA A O 1
ATOM 1633 N N . ARG A 1 220 ? 26.613 11.619 -0.491 1.00 95.19 220 ARG A N 1
ATOM 1634 C CA . ARG A 1 220 ? 26.173 12.936 -0.008 1.00 95.19 220 ARG A CA 1
ATOM 1635 C C . ARG A 1 220 ? 25.588 13.772 -1.137 1.00 95.19 220 ARG A C 1
ATOM 1637 O O . ARG A 1 220 ? 25.970 13.634 -2.296 1.00 95.19 220 ARG A O 1
ATOM 1644 N N . LYS A 1 221 ? 24.665 14.663 -0.789 1.00 93.25 221 LYS A N 1
ATOM 1645 C CA . LYS A 1 221 ? 23.985 15.537 -1.743 1.00 93.25 221 LYS A CA 1
ATOM 1646 C C . LYS A 1 221 ? 24.963 16.540 -2.351 1.00 93.25 221 LYS A C 1
ATOM 1648 O O . LYS A 1 221 ? 25.785 17.133 -1.646 1.00 93.25 221 LYS A O 1
ATOM 1653 N N . ALA A 1 222 ? 24.833 16.767 -3.654 1.00 89.19 222 ALA A N 1
ATOM 1654 C CA . ALA A 1 222 ? 25.519 17.862 -4.324 1.00 89.19 222 ALA A CA 1
ATOM 1655 C C . ALA A 1 222 ? 24.921 19.207 -3.888 1.00 89.19 222 ALA A C 1
ATOM 1657 O O . ALA A 1 222 ? 23.710 19.331 -3.702 1.00 89.19 222 ALA A O 1
ATOM 1658 N N . GLN A 1 223 ? 25.771 20.220 -3.743 1.00 86.81 223 GLN A N 1
ATOM 1659 C CA . GLN A 1 223 ? 25.350 21.583 -3.436 1.00 86.81 223 GLN A CA 1
ATOM 1660 C C . GLN A 1 223 ? 25.449 22.449 -4.701 1.00 86.81 223 GLN A C 1
ATOM 1662 O O . GLN A 1 223 ? 26.525 22.505 -5.306 1.00 86.81 223 GLN A O 1
ATOM 1667 N N . PRO A 1 224 ? 24.371 23.141 -5.118 1.00 85.75 224 PRO A N 1
ATOM 1668 C CA . PRO A 1 224 ? 24.419 24.028 -6.276 1.00 85.75 224 PRO A CA 1
ATOM 1669 C C . PRO A 1 224 ? 25.540 25.067 -6.150 1.00 85.75 224 PRO A C 1
ATOM 1671 O O . PRO A 1 224 ? 25.632 25.774 -5.150 1.00 85.75 224 PRO A O 1
ATOM 1674 N N . GLY A 1 225 ? 26.405 25.156 -7.164 1.00 88.75 225 GLY A N 1
ATOM 1675 C CA . GLY A 1 225 ? 27.495 26.137 -7.205 1.00 88.75 225 GLY A CA 1
ATOM 1676 C C . GLY A 1 225 ? 28.663 25.879 -6.243 1.00 88.75 225 GLY A C 1
ATOM 1677 O O . GLY A 1 225 ? 29.566 26.711 -6.177 1.00 88.75 225 GLY A O 1
ATOM 1678 N N . SER A 1 226 ? 28.691 24.748 -5.531 1.00 91.19 226 SER A N 1
ATOM 1679 C CA . SER A 1 226 ? 29.796 24.376 -4.641 1.00 91.19 226 SER A CA 1
ATOM 1680 C C . SER A 1 226 ? 30.501 23.099 -5.100 1.00 91.19 226 SER A C 1
ATOM 1682 O O . SER A 1 226 ? 29.911 22.217 -5.718 1.00 91.19 226 SER A O 1
ATOM 1684 N N . ARG A 1 227 ? 31.794 22.998 -4.771 1.00 87.38 227 ARG A N 1
ATOM 1685 C CA . ARG A 1 227 ? 32.599 21.773 -4.921 1.00 87.38 227 ARG A CA 1
ATOM 1686 C C . ARG A 1 227 ? 32.612 20.914 -3.652 1.00 87.38 227 ARG A C 1
ATOM 1688 O O . ARG A 1 227 ? 33.170 19.822 -3.674 1.00 87.38 227 ARG A O 1
ATOM 1695 N N . SER A 1 228 ? 32.044 21.405 -2.550 1.00 89.50 228 SER A N 1
ATOM 1696 C CA . SER A 1 228 ? 31.849 20.625 -1.329 1.00 89.50 228 SER A CA 1
ATOM 1697 C C . SER A 1 228 ? 30.521 19.870 -1.368 1.00 89.50 228 SER A C 1
ATOM 1699 O O . SER A 1 228 ? 29.522 20.347 -1.907 1.00 89.50 228 SER A O 1
ATOM 1701 N N . LEU A 1 229 ? 30.514 18.678 -0.774 1.00 91.06 229 LEU A N 1
ATOM 1702 C CA . LEU A 1 229 ? 29.306 17.877 -0.604 1.00 91.06 229 LEU A CA 1
ATOM 1703 C C . LEU A 1 229 ? 28.528 18.332 0.633 1.00 91.06 229 LEU A C 1
ATOM 1705 O O . LEU A 1 229 ? 29.114 18.799 1.610 1.00 91.06 229 LEU A O 1
ATOM 1709 N N . GLY A 1 230 ? 27.203 18.227 0.573 1.00 92.25 230 GLY A N 1
ATOM 1710 C CA . GLY A 1 230 ? 26.298 18.570 1.667 1.00 92.25 230 GLY A CA 1
ATOM 1711 C C . GLY A 1 230 ? 25.991 17.404 2.590 1.00 92.25 230 GLY A C 1
ATOM 1712 O O . GLY A 1 230 ? 26.849 16.568 2.892 1.00 92.25 230 GLY A O 1
ATOM 1713 N N . GLU A 1 231 ? 24.742 17.389 3.040 1.00 93.75 231 GLU A N 1
ATOM 1714 C CA . GLU A 1 231 ? 24.208 16.347 3.904 1.00 93.75 231 GLU A CA 1
ATOM 1715 C C . GLU A 1 231 ? 24.224 14.975 3.215 1.00 93.75 231 GLU A C 1
ATOM 1717 O O . GLU A 1 231 ? 24.169 14.896 1.981 1.00 93.75 231 GLU A O 1
ATOM 1722 N N . PRO A 1 232 ? 24.289 13.882 3.990 1.00 96.25 232 PRO A N 1
ATOM 1723 C CA . PRO A 1 232 ? 24.088 12.539 3.470 1.00 96.25 232 PRO A CA 1
ATOM 1724 C C . PRO A 1 232 ? 22.787 12.391 2.673 1.00 96.25 232 PRO A C 1
ATOM 1726 O O . PRO A 1 232 ? 21.782 13.043 2.960 1.00 96.25 232 PRO A O 1
ATOM 1729 N N . VAL A 1 233 ? 22.820 11.524 1.665 1.00 96.12 233 VAL A N 1
ATOM 1730 C CA . VAL A 1 233 ? 21.634 11.157 0.881 1.00 96.12 233 VAL A CA 1
ATOM 1731 C C . VAL A 1 233 ? 20.709 10.267 1.718 1.00 96.12 233 VAL A C 1
ATOM 1733 O O . VAL A 1 233 ? 21.172 9.471 2.542 1.00 96.12 233 VAL A O 1
ATOM 1736 N N . GLU A 1 234 ? 19.404 10.411 1.506 1.00 96.75 234 GLU A N 1
ATOM 1737 C CA . GLU A 1 234 ? 18.364 9.569 2.090 1.00 96.75 234 GLU A CA 1
ATOM 1738 C C . GLU A 1 234 ? 18.511 8.100 1.671 1.00 96.75 234 GLU A C 1
ATOM 1740 O O . GLU A 1 234 ? 18.840 7.785 0.525 1.00 96.75 234 GLU A O 1
ATOM 1745 N N . ARG A 1 235 ? 18.196 7.196 2.597 1.00 96.12 235 ARG A N 1
ATOM 1746 C CA . ARG A 1 235 ? 17.912 5.774 2.341 1.00 96.12 235 ARG A CA 1
ATOM 1747 C C . ARG A 1 235 ? 16.996 5.256 3.441 1.00 96.12 235 ARG A C 1
ATOM 1749 O O . ARG A 1 235 ? 16.840 5.916 4.460 1.00 96.12 235 ARG A O 1
ATOM 1756 N N . PHE A 1 236 ? 16.472 4.048 3.305 1.00 97.31 236 PHE A N 1
ATOM 1757 C CA . PHE A 1 236 ? 15.901 3.360 4.462 1.00 97.31 236 PHE A CA 1
ATOM 1758 C C . PHE A 1 236 ? 17.009 2.660 5.253 1.00 97.31 236 PHE A C 1
ATOM 1760 O O . PHE A 1 236 ? 17.972 2.145 4.674 1.00 97.31 236 PHE A O 1
ATOM 1767 N N . ALA A 1 237 ? 16.913 2.696 6.583 1.00 97.19 237 ALA A N 1
ATOM 1768 C CA . ALA A 1 237 ? 17.869 2.023 7.458 1.00 97.19 237 ALA A CA 1
ATOM 1769 C C . ALA A 1 237 ? 17.733 0.492 7.381 1.00 97.19 237 ALA A C 1
ATOM 1771 O O . ALA A 1 237 ? 18.749 -0.202 7.395 1.00 97.19 237 ALA A O 1
ATOM 1772 N N . ASP A 1 238 ? 16.494 0.023 7.200 1.00 96.88 238 ASP A N 1
ATOM 1773 C CA . ASP A 1 238 ? 16.052 -1.371 7.166 1.00 96.88 238 ASP A CA 1
ATOM 1774 C C . ASP A 1 238 ? 15.295 -1.678 5.859 1.00 96.88 238 ASP A C 1
ATOM 1776 O O . ASP A 1 238 ? 14.761 -0.760 5.226 1.00 96.88 238 ASP A O 1
ATOM 1780 N N . PRO A 1 239 ? 15.167 -2.962 5.466 1.00 97.25 239 PRO A N 1
ATOM 1781 C CA . PRO A 1 239 ? 14.445 -3.376 4.263 1.00 97.25 239 PRO A CA 1
ATOM 1782 C C . PRO A 1 239 ? 12.921 -3.276 4.431 1.00 97.25 239 PRO A C 1
ATOM 1784 O O . PRO A 1 239 ? 12.210 -4.279 4.533 1.00 97.25 239 PRO A O 1
ATOM 1787 N N . VAL A 1 240 ? 12.410 -2.048 4.454 1.00 96.81 240 VAL A N 1
ATOM 1788 C CA . VAL A 1 240 ? 10.980 -1.745 4.586 1.00 96.81 240 VAL A CA 1
ATOM 1789 C C . VAL A 1 240 ? 10.329 -1.453 3.239 1.00 96.81 240 VAL A C 1
ATOM 1791 O O . VAL A 1 240 ? 10.992 -1.054 2.282 1.00 96.81 240 VAL A O 1
ATOM 1794 N N . ILE A 1 241 ? 9.008 -1.615 3.173 1.00 98.00 241 ILE A N 1
ATOM 1795 C CA . ILE A 1 241 ? 8.190 -1.100 2.073 1.00 98.00 241 ILE A CA 1
ATOM 1796 C C . ILE A 1 241 ? 7.425 0.114 2.597 1.00 98.00 241 ILE A C 1
ATOM 1798 O O . ILE A 1 241 ? 6.635 -0.020 3.531 1.00 98.00 241 ILE A O 1
ATOM 1802 N N . LEU A 1 242 ? 7.644 1.277 1.987 1.00 98.06 242 LEU A N 1
ATOM 1803 C CA . LEU A 1 242 ? 6.862 2.487 2.231 1.00 98.06 242 LEU A CA 1
ATOM 1804 C C . LEU A 1 242 ? 6.008 2.766 0.997 1.00 98.06 242 LEU A C 1
ATOM 1806 O O . LEU A 1 242 ? 6.547 3.003 -0.081 1.00 98.06 242 LEU A O 1
ATOM 1810 N N . ALA A 1 243 ? 4.688 2.719 1.163 1.00 98.12 243 ALA A N 1
ATOM 1811 C CA . ALA A 1 243 ? 3.729 3.095 0.134 1.00 98.12 243 ALA A CA 1
ATOM 1812 C C . ALA A 1 243 ? 3.013 4.379 0.553 1.00 98.12 243 ALA A C 1
ATOM 1814 O O . ALA A 1 243 ? 2.447 4.434 1.645 1.00 98.12 243 ALA A O 1
ATOM 1815 N N . GLU A 1 244 ? 3.053 5.399 -0.297 1.00 97.81 244 GLU A N 1
ATOM 1816 C CA . GLU A 1 244 ? 2.518 6.724 0.006 1.00 97.81 244 GLU A CA 1
ATOM 1817 C C . GLU A 1 244 ? 1.930 7.398 -1.237 1.00 97.81 244 GLU A C 1
ATOM 1819 O O . GLU A 1 244 ? 2.359 7.162 -2.373 1.00 97.81 244 GLU A O 1
ATOM 1824 N N . ALA A 1 245 ? 0.924 8.233 -0.996 1.00 98.19 245 ALA A N 1
ATOM 1825 C CA . ALA A 1 245 ? 0.328 9.094 -1.994 1.00 98.19 245 ALA A CA 1
ATOM 1826 C C . ALA A 1 245 ? -0.104 10.421 -1.344 1.00 98.19 245 ALA A C 1
ATOM 1828 O O . ALA A 1 245 ? -0.454 10.446 -0.160 1.00 98.19 245 ALA A O 1
ATOM 1829 N N . PRO A 1 246 ? -0.125 11.528 -2.108 1.00 97.12 246 PRO A N 1
ATOM 1830 C CA . PRO A 1 246 ? -0.695 12.795 -1.648 1.00 97.12 246 PRO A CA 1
ATOM 1831 C C . PRO A 1 246 ? -2.235 12.790 -1.583 1.00 97.12 246 PRO A C 1
ATOM 1833 O O . PRO A 1 246 ? -2.813 13.730 -1.046 1.00 97.12 246 PRO A O 1
ATOM 1836 N N . ASP A 1 247 ? -2.879 11.762 -2.138 1.00 97.50 247 ASP A N 1
ATOM 1837 C CA . ASP A 1 247 ? -4.333 11.589 -2.216 1.00 97.50 247 ASP A CA 1
ATOM 1838 C C . ASP A 1 247 ? -4.699 10.153 -1.766 1.00 97.50 247 ASP A C 1
ATOM 1840 O O . ASP A 1 247 ? -4.026 9.583 -0.903 1.00 97.50 247 ASP A O 1
ATOM 1844 N N . ASP A 1 248 ? -5.732 9.535 -2.334 1.00 97.69 248 ASP A N 1
ATOM 1845 C CA . ASP A 1 248 ? -6.190 8.199 -1.941 1.00 97.69 248 ASP A CA 1
ATOM 1846 C C . ASP A 1 248 ? -5.218 7.038 -2.265 1.00 97.69 248 ASP A C 1
ATOM 1848 O O . ASP A 1 248 ? -4.592 6.971 -3.326 1.00 97.69 248 ASP A O 1
ATOM 1852 N N . ILE A 1 249 ? -5.187 6.032 -1.377 1.00 98.25 249 ILE A N 1
ATOM 1853 C CA . ILE A 1 249 ? -4.556 4.719 -1.606 1.00 98.25 249 ILE A CA 1
ATOM 1854 C C . ILE A 1 249 ? -5.637 3.633 -1.578 1.00 98.25 249 ILE A C 1
ATOM 1856 O O . ILE A 1 249 ? -6.344 3.466 -0.585 1.00 98.25 249 ILE A O 1
ATOM 1860 N N . GLY A 1 250 ? -5.743 2.849 -2.655 1.00 97.56 250 GLY A N 1
ATOM 1861 C CA . GLY A 1 250 ? -6.727 1.770 -2.788 1.00 97.56 250 GLY A CA 1
ATOM 1862 C C . GLY A 1 250 ? -6.118 0.369 -2.705 1.00 97.56 250 GLY A C 1
ATOM 1863 O O . GLY A 1 250 ? -5.145 0.066 -3.391 1.00 97.56 250 GLY A O 1
ATOM 1864 N N . LEU A 1 251 ? -6.746 -0.519 -1.929 1.00 97.25 251 LEU A N 1
ATOM 1865 C CA . LEU A 1 251 ? -6.449 -1.956 -1.885 1.00 97.25 251 LEU A CA 1
ATOM 1866 C C . LEU A 1 251 ? -7.735 -2.735 -2.178 1.00 97.25 251 LEU A C 1
ATOM 1868 O O . LEU A 1 251 ? -8.648 -2.759 -1.355 1.00 97.25 251 LEU A O 1
ATOM 1872 N N . THR A 1 252 ? -7.831 -3.355 -3.355 1.00 97.75 252 THR A N 1
ATOM 1873 C CA . THR A 1 252 ? -9.069 -4.001 -3.821 1.00 97.75 252 THR A CA 1
ATOM 1874 C C . THR A 1 252 ? -8.817 -5.431 -4.294 1.00 97.75 252 THR A C 1
ATOM 1876 O O . THR A 1 252 ? -7.770 -5.741 -4.856 1.00 97.75 252 THR A O 1
ATOM 1879 N N . SER A 1 253 ? -9.778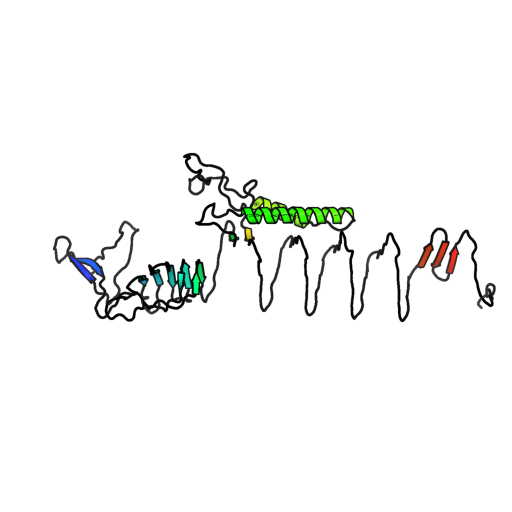 -6.320 -4.039 1.00 97.81 253 SER A N 1
ATOM 1880 C CA . SER A 1 253 ? -9.765 -7.719 -4.475 1.00 97.81 253 SER A CA 1
ATOM 1881 C C . SER A 1 253 ? -11.211 -8.204 -4.617 1.00 97.81 253 SER A C 1
ATOM 1883 O O . SER A 1 253 ? -12.010 -7.943 -3.717 1.00 97.81 253 SER A O 1
ATOM 1885 N N . PRO A 1 254 ? -11.579 -8.910 -5.703 1.00 96.19 254 PRO A N 1
ATOM 1886 C CA . PRO A 1 254 ? -12.898 -9.539 -5.821 1.00 96.19 254 PRO A CA 1
ATOM 1887 C C . PRO A 1 254 ? -13.034 -10.806 -4.960 1.00 96.19 254 PRO A C 1
ATOM 1889 O O . PRO A 1 254 ? -14.129 -11.346 -4.833 1.00 96.19 254 PRO 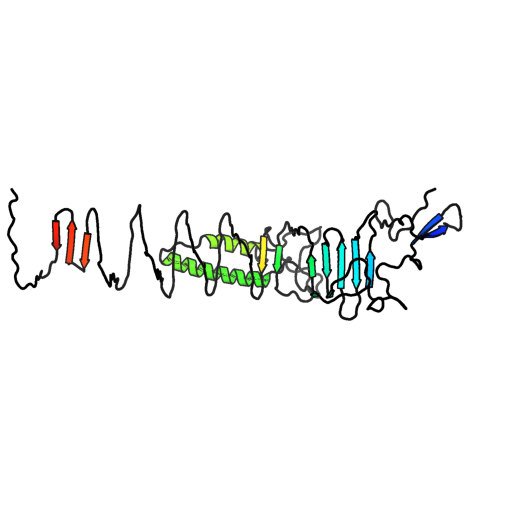A O 1
ATOM 1892 N N . ALA A 1 255 ? -11.924 -11.302 -4.410 1.00 98.44 255 ALA A N 1
ATOM 1893 C CA . ALA A 1 255 ? -11.880 -12.459 -3.530 1.00 98.44 255 ALA A CA 1
ATOM 1894 C C . ALA A 1 255 ? -11.559 -11.999 -2.097 1.00 98.44 255 ALA A C 1
ATOM 1896 O O . ALA A 1 255 ? -12.304 -11.220 -1.510 1.00 98.44 255 ALA A O 1
ATOM 1897 N N . SER A 1 256 ? -10.444 -12.464 -1.533 1.00 98.19 256 SER A N 1
ATOM 1898 C CA . SER A 1 256 ? -10.013 -12.122 -0.177 1.00 98.19 256 SER A CA 1
ATOM 1899 C C . SER A 1 256 ? -8.849 -11.132 -0.189 1.00 98.19 256 SER A C 1
ATOM 1901 O O . SER A 1 256 ? -7.994 -11.179 -1.075 1.00 98.19 256 SER A O 1
ATOM 1903 N N . THR A 1 257 ? -8.782 -10.302 0.852 1.00 98.00 257 THR A N 1
ATOM 1904 C CA . THR A 1 257 ? -7.613 -9.488 1.216 1.00 98.00 257 THR A CA 1
ATOM 1905 C C . THR A 1 257 ? -7.183 -9.887 2.625 1.00 98.00 257 THR A C 1
ATOM 1907 O O . THR A 1 257 ? -8.024 -9.979 3.518 1.00 98.00 257 THR A O 1
ATOM 1910 N N . VAL A 1 258 ? -5.890 -10.150 2.834 1.00 97.88 258 VAL A N 1
ATOM 1911 C CA . VAL A 1 258 ? -5.342 -10.605 4.123 1.00 97.88 258 VAL A CA 1
ATOM 1912 C C . VAL A 1 258 ? -4.343 -9.582 4.647 1.00 97.88 258 VAL A C 1
ATOM 1914 O O . VAL A 1 258 ? -3.414 -9.206 3.939 1.00 97.88 258 VAL A O 1
ATOM 1917 N N . PHE A 1 259 ? -4.507 -9.188 5.909 1.00 97.25 259 PHE A N 1
ATOM 1918 C CA . PHE A 1 259 ? -3.528 -8.408 6.661 1.00 97.25 259 PHE A CA 1
ATOM 1919 C C . PHE A 1 259 ? -2.986 -9.274 7.798 1.00 97.25 259 PHE A C 1
ATOM 1921 O O . PHE A 1 259 ? -3.757 -9.819 8.586 1.00 97.25 259 PHE A O 1
ATOM 1928 N N . PHE A 1 260 ? -1.665 -9.410 7.879 1.00 97.75 260 PHE A N 1
ATOM 1929 C CA . PHE A 1 260 ? -0.988 -10.176 8.921 1.00 97.75 260 PHE A CA 1
ATOM 1930 C C . PHE A 1 260 ? 0.243 -9.409 9.400 1.00 97.75 260 PHE A C 1
ATOM 1932 O O . PHE A 1 260 ? 1.030 -8.927 8.588 1.00 97.75 260 PHE A O 1
ATOM 1939 N N . ALA A 1 261 ? 0.419 -9.339 10.715 1.00 97.44 261 ALA A N 1
ATOM 1940 C CA . ALA A 1 261 ? 1.626 -8.840 11.355 1.00 97.44 261 ALA A CA 1
ATOM 1941 C C . ALA A 1 261 ? 1.962 -9.764 12.530 1.00 97.44 261 ALA A C 1
ATOM 1943 O O . ALA A 1 261 ? 1.086 -10.073 13.335 1.00 97.44 261 ALA A O 1
ATOM 1944 N N . ALA A 1 262 ? 3.220 -10.201 12.625 1.00 97.31 262 ALA A N 1
ATOM 1945 C CA . ALA A 1 262 ? 3.666 -11.084 13.705 1.00 97.31 262 ALA A CA 1
ATOM 1946 C C . ALA A 1 262 ? 3.770 -10.365 15.064 1.00 97.31 262 ALA A C 1
ATOM 1948 O O . ALA A 1 262 ? 3.666 -11.011 16.101 1.00 97.31 262 ALA A O 1
ATOM 1949 N N . GLU A 1 263 ? 3.953 -9.040 15.055 1.00 96.31 263 GLU A N 1
ATOM 1950 C CA . GLU A 1 263 ? 4.002 -8.208 16.263 1.00 96.31 263 GLU A CA 1
ATOM 1951 C C . GLU A 1 263 ? 2.758 -7.317 16.382 1.00 96.31 263 GLU A C 1
ATOM 1953 O O . GLU A 1 263 ? 1.871 -7.573 17.195 1.00 96.31 263 GLU A O 1
ATOM 1958 N N . HIS A 1 264 ? 2.674 -6.265 15.560 1.00 96.50 264 HIS A N 1
ATOM 1959 C CA . HIS A 1 264 ? 1.626 -5.252 15.658 1.00 96.50 264 HIS A CA 1
ATOM 1960 C C . HIS A 1 264 ? 1.038 -4.922 14.286 1.00 96.50 264 HIS A C 1
ATOM 1962 O O . HIS A 1 264 ? 1.756 -4.488 13.387 1.00 96.50 264 HIS A O 1
ATOM 1968 N N . LEU A 1 265 ? -0.284 -5.050 14.150 1.00 97.12 265 LEU A N 1
ATOM 1969 C CA . LEU A 1 265 ? -1.044 -4.378 13.099 1.00 97.12 265 LEU A CA 1
ATOM 1970 C C . LEU A 1 265 ? -1.585 -3.071 13.688 1.00 97.12 265 LEU A C 1
ATOM 1972 O O . LEU A 1 265 ? -2.500 -3.094 14.510 1.00 97.12 265 LEU A O 1
ATOM 1976 N N . HIS A 1 266 ? -0.981 -1.944 13.317 1.00 96.81 266 HIS A N 1
ATOM 1977 C CA . HIS A 1 266 ? -1.296 -0.633 13.881 1.00 96.81 266 HIS A CA 1
ATOM 1978 C C . HIS A 1 266 ? -1.847 0.287 12.789 1.00 96.81 266 HIS A C 1
ATOM 1980 O O . HIS A 1 266 ? -1.165 0.568 11.808 1.00 96.81 266 HIS A O 1
ATOM 1986 N N . ALA A 1 267 ? -3.082 0.753 12.971 1.00 96.81 267 ALA A N 1
ATOM 1987 C CA . ALA A 1 267 ? -3.720 1.736 12.107 1.00 96.81 267 ALA A CA 1
ATOM 1988 C C . ALA A 1 267 ? -3.989 3.025 12.890 1.00 96.81 267 ALA A C 1
ATOM 1990 O O . ALA A 1 267 ? -4.505 2.986 14.007 1.00 96.81 267 ALA A O 1
ATOM 1991 N N . THR A 1 268 ? -3.667 4.170 12.291 1.00 97.50 268 THR A N 1
ATOM 1992 C CA . THR A 1 268 ? -4.015 5.489 12.822 1.00 97.50 268 THR A CA 1
ATOM 1993 C C . THR A 1 268 ? -4.844 6.237 11.790 1.00 97.50 268 THR A C 1
ATOM 1995 O O . THR A 1 268 ? -4.426 6.370 10.645 1.00 97.50 268 THR A O 1
ATOM 1998 N N . VAL A 1 269 ? -5.997 6.758 12.208 1.00 97.31 269 VAL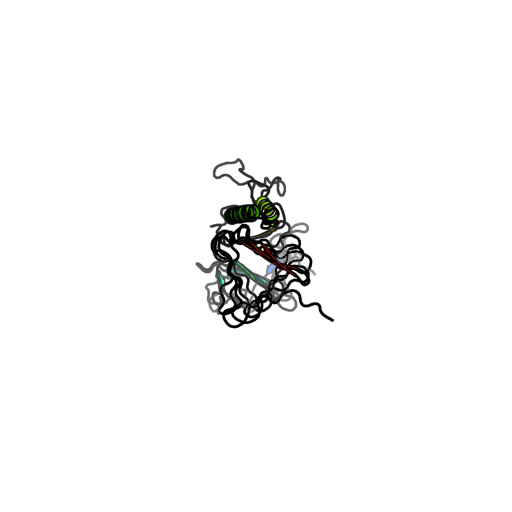 A N 1
ATOM 1999 C CA . VAL A 1 269 ? -6.881 7.582 11.378 1.00 97.31 269 VAL A CA 1
ATOM 2000 C C . VAL A 1 269 ? -7.116 8.900 12.110 1.00 97.31 269 VAL A C 1
ATOM 2002 O O . VAL A 1 269 ? -7.384 8.895 13.309 1.00 97.31 269 VAL A O 1
ATOM 2005 N N . GLN A 1 270 ? -6.959 10.031 11.420 1.00 96.75 270 GLN A N 1
ATOM 2006 C CA . GLN A 1 270 ? -7.101 11.360 12.035 1.00 96.75 270 GLN A CA 1
ATOM 2007 C C . GLN A 1 270 ? -8.545 11.884 12.031 1.00 96.75 270 GLN A C 1
ATOM 2009 O O . GLN A 1 270 ? -8.877 12.745 12.842 1.00 96.75 270 GLN A O 1
ATOM 2014 N N . HIS A 1 271 ? -9.387 11.346 11.148 1.00 96.38 271 HIS A N 1
ATOM 2015 C CA . HIS A 1 271 ? -10.830 11.576 11.108 1.00 96.38 271 HIS A CA 1
ATOM 2016 C C . HIS A 1 271 ? -11.574 10.291 11.508 1.00 96.38 271 HIS A C 1
ATOM 2018 O O . HIS A 1 271 ? -11.391 9.802 12.621 1.00 96.38 271 HIS A O 1
ATOM 2024 N N . ASP A 1 272 ? -12.381 9.725 10.611 1.00 97.19 272 ASP A N 1
ATOM 2025 C CA . ASP A 1 272 ? -13.299 8.636 10.920 1.00 97.19 272 ASP A CA 1
ATOM 2026 C C . ASP A 1 272 ? -12.768 7.282 10.448 1.00 97.19 272 ASP A C 1
ATOM 2028 O O . ASP A 1 272 ? -12.371 7.110 9.295 1.00 97.19 272 ASP A O 1
ATOM 2032 N N . TRP A 1 273 ? -12.814 6.283 11.331 1.00 97.62 273 TRP A N 1
ATOM 2033 C CA . TRP A 1 273 ? -12.599 4.892 10.948 1.00 97.62 273 TRP A CA 1
ATOM 2034 C C . TRP A 1 273 ? -13.944 4.201 10.726 1.00 97.62 273 TRP A C 1
ATOM 2036 O O . TRP A 1 273 ? -14.729 4.007 11.656 1.00 97.62 273 TRP A O 1
ATOM 2046 N N . HIS A 1 274 ? -14.197 3.795 9.484 1.00 97.88 274 HIS A N 1
ATOM 2047 C CA . HIS A 1 274 ? -15.371 3.015 9.115 1.00 97.88 274 HIS A CA 1
ATOM 2048 C C . HIS A 1 274 ? -15.021 1.537 8.921 1.00 97.88 274 HIS A C 1
ATOM 2050 O O . HIS A 1 274 ? -14.102 1.188 8.182 1.00 97.88 274 HIS A O 1
ATOM 2056 N N . LEU A 1 275 ? -15.798 0.665 9.564 1.00 97.19 275 LEU A N 1
ATOM 2057 C CA . LEU A 1 275 ? -15.772 -0.782 9.374 1.00 97.19 275 LEU A CA 1
ATOM 2058 C C . LEU A 1 275 ? -17.188 -1.235 9.030 1.00 97.19 275 LEU A C 1
ATOM 2060 O O . LEU A 1 275 ? -18.124 -0.973 9.785 1.00 97.19 275 LEU A O 1
ATOM 2064 N N . ALA A 1 276 ? -17.346 -1.916 7.900 1.00 97.69 276 ALA A N 1
ATOM 2065 C CA . ALA A 1 276 ? -18.633 -2.422 7.450 1.00 97.69 276 ALA A CA 1
ATOM 2066 C C . ALA A 1 276 ? -18.477 -3.840 6.900 1.00 97.69 276 ALA A C 1
ATOM 2068 O O . ALA A 1 276 ? -17.547 -4.131 6.150 1.00 97.69 276 ALA A O 1
ATOM 2069 N N . ALA A 1 277 ? -19.413 -4.714 7.260 1.00 98.19 277 ALA A N 1
ATOM 2070 C CA . ALA A 1 277 ? -19.527 -6.057 6.714 1.00 98.19 277 ALA A CA 1
ATOM 2071 C C . ALA A 1 277 ? -20.993 -6.308 6.359 1.00 98.19 277 ALA A C 1
ATOM 2073 O O . ALA A 1 277 ? -21.872 -6.107 7.194 1.00 98.19 277 ALA A O 1
ATOM 2074 N N . ALA A 1 278 ? -21.258 -6.772 5.136 1.00 98.06 278 ALA A N 1
ATOM 2075 C CA . ALA A 1 278 ? -22.619 -7.092 4.697 1.00 98.06 278 ALA A CA 1
ATOM 2076 C C . ALA A 1 278 ? -23.231 -8.277 5.467 1.00 98.06 278 ALA A C 1
ATOM 2078 O O . ALA A 1 278 ? -24.449 -8.404 5.547 1.00 98.06 278 ALA A O 1
ATOM 2079 N N . HIS A 1 279 ? -22.381 -9.139 6.033 1.00 97.75 279 HIS A N 1
ATOM 2080 C CA . HIS A 1 279 ? -22.800 -10.321 6.781 1.00 97.75 279 HIS A CA 1
ATOM 2081 C C . HIS A 1 279 ? -22.350 -10.252 8.241 1.00 97.75 279 HIS A C 1
ATOM 2083 O O . HIS A 1 279 ? -23.165 -10.025 9.130 1.00 97.75 279 HIS A O 1
ATOM 2089 N N . THR A 1 280 ? -21.060 -10.447 8.516 1.00 97.81 280 THR A N 1
ATOM 2090 C CA . THR A 1 280 ? -20.556 -10.558 9.890 1.00 97.81 280 THR A CA 1
ATOM 2091 C C . THR A 1 280 ? -19.279 -9.754 10.063 1.00 97.81 280 THR A C 1
ATOM 2093 O O . THR A 1 280 ? -18.320 -9.946 9.322 1.00 97.81 280 THR A O 1
ATOM 2096 N N . LEU A 1 281 ? -19.261 -8.887 11.077 1.00 97.94 281 LEU A N 1
ATOM 2097 C CA . LEU A 1 281 ? -18.045 -8.296 11.622 1.00 97.94 281 LEU A CA 1
ATOM 2098 C C . LEU A 1 281 ? -17.689 -9.056 12.903 1.00 97.94 281 LEU A C 1
ATOM 2100 O O . LEU A 1 281 ? -18.459 -9.041 13.862 1.00 97.94 281 LEU A O 1
ATOM 2104 N N . GLY A 1 282 ? -16.550 -9.745 12.901 1.00 97.50 282 GLY A N 1
ATOM 2105 C CA . GLY A 1 282 ? -16.063 -10.518 14.041 1.00 97.50 282 GLY A CA 1
ATOM 2106 C C . GLY A 1 282 ? -14.711 -10.007 14.524 1.00 97.50 282 GLY A C 1
ATOM 2107 O O . GLY A 1 282 ? -13.820 -9.764 13.716 1.00 97.50 282 GLY A O 1
ATOM 2108 N N . THR A 1 283 ? -14.556 -9.904 15.843 1.00 97.50 283 THR A N 1
ATOM 2109 C CA . THR A 1 283 ? -13.283 -9.588 16.500 1.00 97.50 283 THR A CA 1
ATOM 2110 C C . THR A 1 283 ? -13.021 -10.636 17.573 1.00 97.50 283 THR A C 1
ATOM 2112 O O . THR A 1 283 ? -13.889 -10.921 18.397 1.00 97.50 283 THR A O 1
ATOM 2115 N N . THR A 1 284 ? -11.826 -11.218 17.576 1.00 98.06 284 THR A N 1
ATOM 2116 C CA . THR A 1 284 ? -11.396 -12.199 18.579 1.00 98.06 284 THR A CA 1
ATOM 2117 C C . THR A 1 284 ? -10.056 -11.762 19.142 1.00 98.06 284 THR A C 1
ATOM 2119 O O . THR A 1 284 ? -9.147 -11.430 18.386 1.00 98.06 284 THR 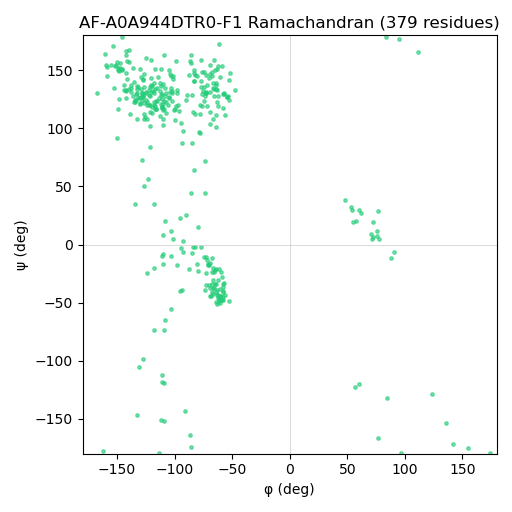A O 1
ATOM 2122 N N . VAL A 1 285 ? -9.946 -11.732 20.468 1.00 97.69 285 VAL A N 1
ATOM 2123 C CA . VAL A 1 285 ? -8.783 -11.189 21.174 1.00 97.69 285 VAL A CA 1
ATOM 2124 C C . VAL A 1 285 ? -8.278 -12.226 22.168 1.00 97.69 285 VAL A C 1
ATOM 2126 O O . VAL A 1 285 ? -9.055 -12.739 22.965 1.00 97.69 285 VAL A O 1
ATOM 2129 N N . GLY A 1 286 ? -6.985 -12.553 22.101 1.00 97.12 286 GLY A N 1
ATOM 2130 C CA . GLY A 1 286 ? -6.383 -13.600 22.939 1.00 97.12 286 GLY A CA 1
ATOM 2131 C C . GLY A 1 286 ? -6.040 -13.166 24.367 1.00 97.12 286 GLY A C 1
ATOM 2132 O O . GLY A 1 286 ? -5.818 -14.018 25.220 1.00 97.12 286 GLY A O 1
ATOM 2133 N N . GLN A 1 287 ? -5.976 -11.858 24.627 1.00 95.50 287 GLN A N 1
ATOM 2134 C CA . GLN A 1 287 ? -5.679 -11.290 25.945 1.00 95.50 287 GLN A CA 1
ATOM 2135 C C . GLN A 1 287 ? -6.750 -10.266 26.337 1.00 95.50 287 GLN A C 1
ATOM 2137 O O . GLN A 1 287 ? -7.827 -10.650 26.779 1.00 95.50 287 GLN A O 1
ATOM 2142 N N . ALA A 1 288 ? -6.484 -8.973 26.151 1.00 95.50 288 ALA A N 1
ATOM 2143 C CA . ALA A 1 288 ? -7.367 -7.894 26.575 1.00 95.50 288 ALA A CA 1
ATOM 2144 C C . ALA A 1 288 ? -7.954 -7.148 25.374 1.00 95.50 288 ALA A C 1
ATOM 2146 O O . ALA A 1 288 ? -7.229 -6.757 24.461 1.00 95.50 288 ALA A O 1
ATOM 2147 N N . ALA A 1 289 ? -9.271 -6.941 25.397 1.00 96.62 289 ALA A N 1
ATOM 2148 C CA . ALA A 1 289 ? -9.966 -6.048 24.483 1.00 96.62 289 ALA A CA 1
ATOM 2149 C C . ALA A 1 289 ? -10.318 -4.752 25.225 1.00 96.62 289 ALA A C 1
ATOM 2151 O O . ALA A 1 289 ? -10.847 -4.794 26.335 1.00 96.62 289 ALA A O 1
ATOM 2152 N N . SER A 1 290 ? -10.013 -3.607 24.617 1.00 96.94 290 SER A N 1
ATOM 2153 C CA . SER A 1 290 ? -10.207 -2.287 25.215 1.00 96.94 290 SER A CA 1
ATOM 2154 C C . SER A 1 290 ? -10.931 -1.379 24.230 1.00 96.94 290 SER A C 1
ATOM 2156 O O . SER A 1 290 ? -10.474 -1.197 23.102 1.00 96.94 290 SER A O 1
ATOM 2158 N N . TRP A 1 291 ? -12.046 -0.792 24.665 1.00 95.81 291 TRP A N 1
ATOM 2159 C CA . TRP A 1 291 ? -12.830 0.162 23.882 1.00 95.81 291 TRP A CA 1
ATOM 2160 C C . TRP A 1 291 ? -12.915 1.480 24.633 1.00 95.81 291 TRP A C 1
ATOM 2162 O O . TRP A 1 291 ? -13.427 1.543 25.748 1.00 95.81 291 TRP A O 1
ATOM 2172 N N . PHE A 1 292 ? -12.417 2.537 24.006 1.00 97.06 292 PHE A N 1
ATOM 2173 C CA . PHE A 1 292 ? -12.356 3.864 24.592 1.00 97.06 292 PHE A CA 1
ATOM 2174 C C . PHE A 1 292 ? -12.875 4.899 23.597 1.00 97.06 292 PHE A C 1
ATOM 2176 O O . PHE A 1 292 ? -12.532 4.866 22.418 1.00 97.06 292 PHE A O 1
ATOM 2183 N N . SER A 1 293 ? -13.686 5.831 24.092 1.00 96.81 293 SER A N 1
ATOM 2184 C CA . SER A 1 293 ? -14.160 6.996 23.351 1.00 96.81 293 SER A CA 1
ATOM 2185 C C . SER A 1 293 ? -13.925 8.231 24.212 1.00 96.81 293 SER A C 1
ATOM 2187 O O . SER A 1 293 ? -14.402 8.294 25.345 1.00 96.81 293 SER A O 1
ATOM 2189 N N . HIS A 1 294 ? -13.165 9.199 23.697 1.00 94.56 294 HIS A N 1
ATOM 2190 C CA . HIS A 1 294 ? -12.837 10.419 24.439 1.00 94.56 294 HIS A CA 1
ATOM 2191 C C . HIS A 1 294 ? -14.034 11.376 24.534 1.00 94.56 294 HIS A C 1
ATOM 2193 O O . HIS A 1 294 ? -14.260 12.002 25.567 1.00 94.56 294 HIS A O 1
ATOM 2199 N N . ALA A 1 295 ? -14.803 11.480 23.450 1.00 93.81 295 ALA A N 1
ATOM 2200 C CA . ALA A 1 295 ? -15.973 12.338 23.330 1.00 93.81 295 ALA A CA 1
ATOM 2201 C C . ALA A 1 295 ? -17.017 11.675 22.417 1.00 93.81 295 ALA A C 1
ATOM 2203 O O . ALA A 1 295 ? -16.676 10.887 21.543 1.00 93.81 295 ALA A O 1
ATOM 2204 N N . GLY A 1 296 ? -18.301 11.983 22.624 1.00 94.00 296 GLY A N 1
ATOM 2205 C CA . GLY A 1 296 ? -19.412 11.402 21.850 1.00 94.00 296 GLY A CA 1
ATOM 2206 C C . GLY A 1 296 ? -19.967 10.078 22.398 1.00 94.00 296 GLY A C 1
ATOM 2207 O O . GLY A 1 296 ? -21.069 9.679 22.021 1.00 94.00 296 GLY A O 1
ATOM 2208 N N . GLY A 1 297 ? -19.267 9.450 23.349 1.00 96.12 297 GLY A N 1
ATOM 2209 C CA . GLY A 1 297 ? -19.711 8.238 24.045 1.00 96.12 297 GLY A CA 1
ATOM 2210 C C . GLY A 1 297 ? -19.560 6.961 23.214 1.00 96.12 297 GLY A C 1
ATOM 2211 O O . GLY A 1 297 ? -18.876 6.943 22.192 1.00 96.12 297 GLY A O 1
ATOM 2212 N N . ILE A 1 298 ? -20.191 5.879 23.678 1.00 97.75 298 ILE A N 1
ATOM 2213 C CA . ILE A 1 298 ? -20.228 4.571 23.008 1.00 97.75 298 ILE A CA 1
ATOM 2214 C C . ILE A 1 298 ? -21.692 4.173 22.817 1.00 97.75 298 ILE A C 1
ATOM 2216 O O . ILE A 1 298 ? -22.482 4.216 23.761 1.00 97.75 298 ILE A O 1
ATOM 2220 N N . LYS A 1 299 ? -22.054 3.764 21.597 1.00 97.56 299 LYS A N 1
ATOM 2221 C CA . LYS A 1 299 ? -23.369 3.194 21.277 1.00 97.56 299 LYS A CA 1
ATOM 2222 C C . LYS A 1 299 ? -23.188 1.761 20.793 1.00 97.56 299 LYS A C 1
ATOM 2224 O O . LYS A 1 299 ? -22.532 1.539 19.783 1.00 97.56 299 LYS A O 1
ATOM 2229 N N . SER A 1 300 ? -23.801 0.811 21.493 1.00 97.19 300 SER A N 1
ATOM 2230 C CA . SER A 1 300 ? -23.864 -0.592 21.084 1.00 97.19 300 SER A CA 1
ATOM 2231 C C . SER A 1 300 ? -25.324 -0.999 20.960 1.00 97.19 300 SER A C 1
ATOM 2233 O O . SER A 1 300 ? -26.075 -0.934 21.932 1.00 97.19 300 SER A O 1
ATOM 2235 N N . ILE A 1 301 ? -25.754 -1.307 19.738 1.00 97.75 301 ILE A N 1
ATOM 2236 C CA . ILE A 1 301 ? -27.167 -1.474 19.396 1.00 97.75 301 ILE A CA 1
ATOM 2237 C C . ILE A 1 301 ? -27.313 -2.733 18.546 1.00 97.75 301 ILE A C 1
ATOM 2239 O O . ILE A 1 301 ? -26.718 -2.835 17.477 1.00 97.75 301 ILE A O 1
ATOM 2243 N N . ALA A 1 302 ? -28.145 -3.667 19.000 1.00 97.62 302 ALA A N 1
ATOM 2244 C CA . ALA A 1 302 ? -28.670 -4.744 18.170 1.00 97.62 302 ALA A CA 1
ATOM 2245 C C . ALA A 1 302 ? -30.086 -4.351 17.728 1.00 97.62 302 ALA A C 1
ATOM 2247 O O . ALA A 1 302 ? -31.001 -4.333 18.548 1.00 97.62 302 ALA A O 1
ATOM 2248 N N . ALA A 1 303 ? -30.266 -3.995 16.451 1.00 97.50 303 ALA A N 1
ATOM 2249 C CA . ALA A 1 303 ? -31.585 -3.626 15.919 1.00 97.50 303 ALA A CA 1
ATOM 2250 C C . ALA A 1 303 ? -32.570 -4.809 15.950 1.00 97.50 303 ALA A C 1
ATOM 2252 O O . ALA A 1 303 ? -33.763 -4.635 16.182 1.00 97.50 303 ALA A O 1
ATOM 2253 N N . ALA A 1 304 ? -32.044 -6.016 15.749 1.00 96.06 304 ALA A N 1
ATOM 2254 C CA . ALA A 1 304 ? -32.729 -7.280 15.953 1.00 96.06 304 ALA A CA 1
ATOM 2255 C C . ALA A 1 304 ? -31.760 -8.277 16.604 1.00 96.06 304 ALA A C 1
ATOM 2257 O O . ALA A 1 304 ? -30.541 -8.146 16.484 1.00 96.06 304 ALA A O 1
ATOM 2258 N N . GLY A 1 305 ? -32.306 -9.290 17.276 1.00 96.62 305 GLY A N 1
ATOM 2259 C CA . GLY A 1 305 ? -31.514 -10.286 17.998 1.00 96.62 305 GLY A CA 1
ATOM 2260 C C . GLY A 1 305 ? -31.095 -9.847 19.406 1.00 96.62 305 GLY A C 1
ATOM 2261 O O . GLY A 1 305 ? -31.437 -8.767 19.885 1.00 96.62 305 GLY A O 1
ATOM 2262 N N . ARG A 1 306 ? -30.389 -10.739 20.112 1.00 97.38 306 ARG A N 1
ATOM 2263 C CA . ARG A 1 306 ? -30.004 -10.554 21.519 1.00 97.38 306 ARG A CA 1
ATOM 2264 C C . ARG A 1 306 ? -28.716 -9.737 21.626 1.00 97.38 306 ARG A C 1
ATOM 2266 O O . ARG A 1 306 ? -27.706 -10.122 21.050 1.00 97.38 306 ARG A O 1
ATOM 2273 N N . HIS A 1 307 ? -28.722 -8.687 22.445 1.00 97.94 307 HIS A N 1
ATOM 2274 C CA . HIS A 1 307 ? -27.499 -8.026 22.902 1.00 97.94 307 HIS A CA 1
ATOM 2275 C C . HIS A 1 307 ? -26.998 -8.693 24.193 1.00 97.94 307 HIS A C 1
ATOM 2277 O O . HIS A 1 307 ? -27.781 -8.891 25.123 1.00 97.94 307 HIS A O 1
ATOM 2283 N N . THR A 1 308 ? -25.723 -9.087 24.254 1.00 97.69 308 THR A N 1
ATOM 2284 C CA . THR A 1 308 ? -25.173 -9.870 25.376 1.00 97.69 308 THR A CA 1
ATOM 2285 C C . THR A 1 308 ? -23.858 -9.320 25.883 1.00 97.69 308 THR A C 1
ATOM 2287 O O . THR A 1 308 ? -22.940 -9.124 25.095 1.00 97.69 308 THR A O 1
ATOM 2290 N N . LEU A 1 309 ? -23.747 -9.206 27.206 1.00 97.19 309 LEU A N 1
ATOM 2291 C CA . LEU A 1 309 ? -22.517 -8.900 27.932 1.00 97.19 309 LEU A CA 1
ATOM 2292 C C . LEU A 1 309 ? -22.332 -9.980 29.002 1.00 97.19 309 LEU A C 1
ATOM 2294 O O . LEU A 1 309 ? -23.282 -10.287 29.724 1.00 97.19 309 LEU A O 1
ATOM 2298 N N . GLN A 1 310 ? -21.159 -10.611 29.058 1.00 97.12 310 GLN A N 1
ATOM 2299 C CA . GLN A 1 310 ? -20.888 -11.736 29.958 1.00 97.12 310 GLN A CA 1
ATOM 2300 C C . GLN A 1 310 ? -19.443 -11.683 30.464 1.00 97.12 310 GLN A C 1
ATOM 2302 O O . GLN A 1 310 ? -18.525 -11.465 29.678 1.00 97.12 310 GLN A O 1
ATOM 2307 N N . ALA A 1 311 ? -19.259 -11.936 31.760 1.00 97.75 311 ALA A N 1
ATOM 2308 C CA . ALA A 1 311 ? -17.974 -12.218 32.392 1.00 97.75 311 ALA A CA 1
ATOM 2309 C C . ALA A 1 311 ? -18.101 -13.570 33.115 1.00 97.75 311 ALA A C 1
ATOM 2311 O O . ALA A 1 311 ? -19.002 -13.753 33.933 1.00 97.75 311 ALA A O 1
ATOM 2312 N N . HIS A 1 312 ? -17.280 -14.556 32.740 1.00 96.31 312 HIS A N 1
ATOM 2313 C CA . HIS A 1 312 ? -17.449 -15.943 33.201 1.00 96.31 312 HIS A CA 1
ATOM 2314 C C . HIS A 1 312 ? -16.631 -16.279 34.442 1.00 96.31 312 HIS A C 1
ATOM 2316 O O . HIS A 1 312 ? -17.088 -17.032 35.300 1.00 96.31 312 HIS A O 1
ATOM 2322 N N . THR A 1 313 ? -15.410 -15.757 34.504 1.00 97.31 313 THR A N 1
ATOM 2323 C CA . THR A 1 313 ? -14.437 -16.082 35.551 1.00 97.31 313 THR A CA 1
ATOM 2324 C C . THR A 1 313 ? -14.184 -14.919 36.500 1.00 97.31 313 THR A C 1
ATOM 2326 O O . THR A 1 313 ? -13.508 -15.116 37.502 1.00 97.31 313 THR A O 1
ATOM 2329 N N . ASP A 1 314 ? -14.710 -13.731 36.194 1.00 97.56 314 ASP A N 1
ATOM 2330 C CA . ASP A 1 314 ? -14.467 -12.499 36.945 1.00 97.56 314 ASP A CA 1
ATOM 2331 C C . ASP A 1 314 ? -15.712 -11.593 36.960 1.00 97.56 314 ASP A C 1
ATOM 2333 O O . ASP A 1 314 ? -16.753 -11.939 36.387 1.00 97.56 314 ASP A O 1
ATOM 2337 N N . ALA A 1 315 ? -15.620 -10.457 37.646 1.00 97.56 315 ALA A N 1
ATOM 2338 C CA . ALA A 1 315 ? -16.696 -9.494 37.813 1.00 97.56 315 ALA A CA 1
ATOM 2339 C C . ALA A 1 315 ? -17.121 -8.828 36.491 1.00 97.56 315 ALA A C 1
ATOM 2341 O O . ALA A 1 315 ? -16.331 -8.620 35.571 1.00 97.56 315 ALA A O 1
ATOM 2342 N N . LEU A 1 316 ? -18.400 -8.452 36.433 1.00 97.94 316 LEU A N 1
ATOM 2343 C CA . LEU A 1 316 ? -18.935 -7.531 35.436 1.00 97.94 316 LEU A C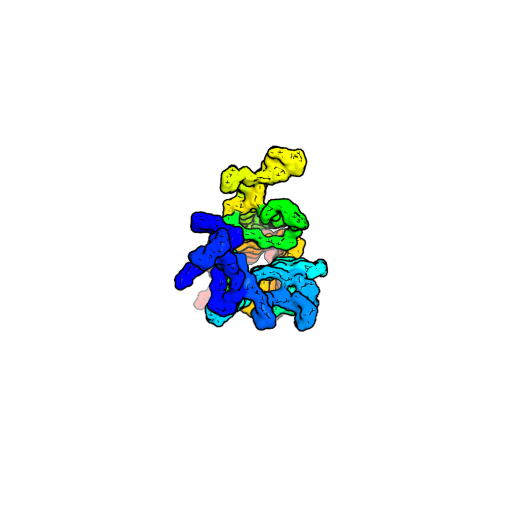A 1
ATOM 2344 C C . LEU A 1 316 ? -19.298 -6.225 36.143 1.00 97.94 316 LEU A C 1
ATOM 2346 O O . LEU A 1 316 ? -20.308 -6.173 36.846 1.00 97.94 316 LEU A O 1
ATOM 2350 N N . ASP A 1 317 ? -18.507 -5.180 35.910 1.00 97.06 317 ASP A N 1
ATOM 2351 C CA . ASP A 1 317 ? -18.766 -3.842 36.439 1.00 97.06 317 ASP A CA 1
ATOM 2352 C C . ASP A 1 317 ? -19.460 -2.959 35.393 1.00 97.06 317 ASP A C 1
ATOM 2354 O O . ASP A 1 317 ? -19.020 -2.846 34.247 1.00 97.06 317 ASP A O 1
ATOM 2358 N N . ILE A 1 318 ? -20.557 -2.311 35.797 1.00 96.44 318 ILE A N 1
ATOM 2359 C CA . ILE A 1 318 ? -21.278 -1.311 34.999 1.00 96.44 318 ILE A CA 1
ATOM 2360 C C . ILE A 1 318 ? -21.403 -0.051 35.852 1.00 96.44 318 ILE A C 1
ATOM 2362 O O . ILE A 1 318 ? -22.159 -0.016 36.822 1.00 96.44 318 ILE A O 1
ATOM 2366 N N . LEU A 1 319 ? -20.644 0.981 35.487 1.00 95.50 319 LEU A N 1
ATOM 2367 C CA . LEU A 1 319 ? -20.494 2.209 36.262 1.00 95.50 319 LEU A CA 1
ATOM 2368 C C . LEU A 1 319 ? -21.001 3.412 35.462 1.00 95.50 319 LEU A C 1
ATOM 2370 O O . LEU A 1 319 ? -20.755 3.525 34.261 1.00 95.50 319 LEU A O 1
ATOM 2374 N N . ALA A 1 320 ? -21.700 4.319 36.141 1.00 96.69 320 ALA A N 1
ATOM 2375 C CA . ALA A 1 320 ? -22.107 5.608 35.599 1.00 96.69 320 ALA A CA 1
ATOM 2376 C C . ALA A 1 320 ? -22.014 6.673 36.697 1.00 96.69 320 ALA A C 1
ATOM 2378 O O . ALA A 1 320 ? -22.634 6.528 37.748 1.00 96.69 320 ALA A O 1
ATOM 2379 N N . ASP A 1 321 ? -21.294 7.766 36.432 1.00 95.94 321 ASP A N 1
ATOM 2380 C CA . ASP A 1 321 ? -21.190 8.905 37.365 1.00 95.94 321 ASP A CA 1
ATOM 2381 C C . ASP A 1 321 ? -22.494 9.707 37.473 1.00 95.94 321 ASP A C 1
ATOM 2383 O O . ASP A 1 321 ? -22.695 10.503 38.391 1.00 95.94 321 ASP A O 1
ATOM 2387 N N . LYS A 1 322 ? -23.380 9.532 36.491 1.00 96.38 322 LYS A N 1
ATOM 2388 C CA . LYS A 1 322 ? -24.706 10.149 36.439 1.00 96.38 322 LYS A CA 1
ATOM 2389 C C . LYS A 1 322 ? -25.775 9.068 36.598 1.00 96.38 322 LYS A C 1
ATOM 2391 O O . LYS A 1 322 ? -25.572 8.053 37.250 1.00 96.38 322 LYS A O 1
ATOM 2396 N N . ALA A 1 323 ? -26.950 9.289 36.021 1.00 96.56 323 ALA A N 1
ATOM 2397 C CA . ALA A 1 323 ? -28.011 8.301 36.053 1.00 96.56 323 ALA A CA 1
ATOM 2398 C C . ALA A 1 323 ? -27.626 7.043 35.256 1.00 96.56 323 ALA A C 1
ATOM 2400 O O . ALA A 1 323 ? -27.196 7.135 34.106 1.00 96.56 323 ALA A O 1
ATOM 2401 N N . ALA A 1 324 ? -27.869 5.879 35.855 1.00 96.94 324 ALA A N 1
ATOM 2402 C CA . ALA A 1 324 ? -27.990 4.608 35.155 1.00 96.94 324 ALA A CA 1
ATOM 2403 C C . ALA A 1 324 ? -29.478 4.243 35.062 1.00 96.94 324 ALA A C 1
ATOM 2405 O O . ALA A 1 324 ? -30.220 4.377 36.037 1.00 96.94 324 ALA A O 1
ATOM 2406 N N . THR A 1 325 ? -29.940 3.807 33.891 1.00 96.94 325 THR A N 1
ATOM 2407 C CA . THR A 1 325 ? -31.342 3.429 33.664 1.00 96.94 325 THR A CA 1
ATOM 2408 C C . THR A 1 325 ? -31.402 2.056 33.020 1.00 96.94 325 THR A C 1
ATOM 2410 O O . THR A 1 325 ? -30.778 1.820 31.989 1.00 96.94 325 THR A O 1
ATOM 2413 N N . PHE A 1 326 ? -32.179 1.163 33.629 1.00 95.81 326 PHE A N 1
ATOM 2414 C CA . PHE A 1 326 ? -32.423 -0.186 33.139 1.00 95.81 326 PHE A CA 1
ATOM 2415 C C . PHE A 1 326 ? -33.919 -0.327 32.884 1.00 95.81 326 PHE A C 1
ATOM 2417 O O . PHE A 1 326 ? -34.712 -0.285 33.823 1.00 95.81 326 PHE A O 1
ATOM 2424 N N . THR A 1 327 ? -34.296 -0.472 31.615 1.00 97.00 327 THR A N 1
ATOM 2425 C CA . THR A 1 327 ? -35.701 -0.491 31.198 1.00 97.00 327 THR A CA 1
ATOM 2426 C C . THR A 1 327 ? -35.983 -1.725 30.358 1.00 97.00 327 THR A C 1
ATOM 2428 O O . THR A 1 327 ? -35.321 -1.959 29.349 1.00 97.00 327 THR A O 1
ATOM 2431 N N . SER A 1 328 ? -37.012 -2.475 30.750 1.00 96.75 328 SER A N 1
ATOM 2432 C CA . SER A 1 328 ? -37.711 -3.408 29.870 1.00 96.75 328 SER A CA 1
ATOM 2433 C C . SER A 1 328 ? -39.070 -2.807 29.542 1.00 96.75 328 SER A C 1
ATOM 2435 O O . SER A 1 328 ? -39.897 -2.626 30.430 1.00 96.75 328 SER A O 1
ATOM 2437 N N . SER A 1 329 ? -39.277 -2.437 28.281 1.00 96.69 329 SER A N 1
ATOM 2438 C CA . SER A 1 329 ? -40.452 -1.654 27.875 1.00 96.69 329 SER A CA 1
ATOM 2439 C C . SER A 1 329 ? -41.721 -2.496 27.719 1.00 96.69 329 SER A C 1
ATOM 2441 O O . SER A 1 329 ? -42.816 -1.952 27.785 1.00 96.69 329 SER A O 1
ATOM 2443 N N . ASN A 1 330 ? -41.578 -3.808 27.501 1.00 96.44 330 ASN A N 1
ATOM 2444 C CA . ASN A 1 330 ? -42.693 -4.685 27.127 1.00 96.44 330 ASN A CA 1
ATOM 2445 C C . ASN A 1 330 ? -42.895 -5.874 28.071 1.00 96.44 330 ASN A C 1
ATOM 2447 O O . ASN A 1 330 ? -43.984 -6.440 28.095 1.00 96.44 330 ASN A O 1
ATOM 2451 N N . THR A 1 331 ? -41.857 -6.309 28.789 1.00 96.88 331 THR A N 1
ATOM 2452 C CA . THR A 1 331 ? -41.910 -7.552 29.568 1.00 96.88 331 THR A CA 1
ATOM 2453 C C . THR A 1 331 ? -41.407 -7.325 30.988 1.00 96.88 331 THR A C 1
ATOM 2455 O O . THR A 1 331 ? -42.114 -6.747 31.806 1.00 96.88 331 THR A O 1
ATOM 2458 N N . GLU A 1 332 ? -40.200 -7.777 31.309 1.00 97.12 332 GLU A N 1
ATOM 2459 C CA . GLU A 1 332 ? -39.701 -7.852 32.678 1.00 97.12 332 GLU A CA 1
ATOM 2460 C C . GLU A 1 332 ? -38.215 -7.506 32.782 1.00 97.12 332 GLU A C 1
ATOM 2462 O O . GLU A 1 332 ? -37.471 -7.551 31.799 1.00 97.12 332 GLU A O 1
ATOM 2467 N N . ILE A 1 333 ? -37.789 -7.209 34.010 1.00 97.81 333 ILE A N 1
ATOM 2468 C CA . ILE A 1 333 ? -36.387 -7.123 34.419 1.00 97.81 333 ILE A CA 1
ATOM 2469 C C . ILE A 1 333 ? -36.147 -8.241 35.435 1.00 97.81 333 ILE A C 1
ATOM 2471 O O . ILE A 1 333 ? -36.816 -8.296 36.465 1.00 97.81 333 ILE A O 1
ATOM 2475 N N . ARG A 1 334 ? -35.178 -9.122 35.161 1.00 97.31 334 ARG A N 1
ATOM 2476 C CA . ARG A 1 334 ? -34.772 -10.202 36.072 1.00 97.31 334 ARG A CA 1
ATOM 2477 C C . ARG A 1 334 ? -33.379 -9.929 36.626 1.00 97.31 334 ARG A C 1
ATOM 2479 O O . ARG A 1 334 ? -32.414 -9.900 35.869 1.00 97.31 334 ARG A O 1
ATOM 2486 N N . ILE A 1 335 ? -33.281 -9.785 37.945 1.00 96.50 335 ILE A N 1
ATOM 2487 C CA . ILE A 1 335 ? -32.010 -9.698 38.672 1.00 96.50 335 ILE A CA 1
ATOM 2488 C C . ILE A 1 335 ? -31.901 -10.961 39.519 1.00 96.50 335 ILE A C 1
ATOM 2490 O O . ILE A 1 335 ? -32.682 -11.160 40.446 1.00 96.50 335 ILE A O 1
ATOM 2494 N N . LEU A 1 336 ? -30.967 -11.837 39.160 1.00 96.12 336 LEU A N 1
ATOM 2495 C CA . LEU A 1 336 ? -30.787 -13.145 39.781 1.00 96.12 336 LEU A CA 1
ATOM 2496 C C . LEU A 1 336 ? -29.366 -13.242 40.329 1.00 96.12 336 LEU A C 1
ATOM 2498 O O . LEU A 1 336 ? -28.408 -12.942 39.619 1.00 96.12 336 LEU A O 1
ATOM 2502 N N . ALA A 1 337 ? -29.223 -13.700 41.569 1.00 96.44 337 ALA A N 1
ATOM 2503 C CA . ALA A 1 337 ? -27.925 -13.974 42.171 1.00 96.44 337 ALA A CA 1
ATOM 2504 C C . ALA A 1 337 ? -27.993 -15.241 43.024 1.00 96.44 337 ALA A C 1
ATOM 2506 O O . ALA A 1 337 ? -28.978 -15.482 43.716 1.00 96.44 337 ALA A O 1
ATOM 2507 N N . LYS A 1 338 ? -26.923 -16.045 43.002 1.00 96.06 338 LYS A N 1
ATOM 2508 C CA . LYS A 1 338 ? -26.844 -17.286 43.792 1.00 96.06 338 LYS A CA 1
ATOM 2509 C C . LYS A 1 338 ? -26.653 -17.027 45.289 1.00 96.06 338 LYS A C 1
ATOM 2511 O O . LYS A 1 338 ? -27.116 -17.815 46.103 1.00 96.06 338 LYS A O 1
ATOM 2516 N N . ARG A 1 339 ? -25.910 -15.973 45.646 1.00 96.50 339 ARG A N 1
ATOM 2517 C CA . ARG A 1 339 ? -25.560 -15.659 47.042 1.00 96.50 339 ARG A CA 1
ATOM 2518 C C . ARG A 1 339 ? -26.393 -14.519 47.607 1.00 96.50 339 ARG A C 1
ATOM 2520 O O . ARG A 1 339 ? -26.986 -14.684 48.665 1.00 96.50 339 ARG A O 1
ATOM 2527 N N . GLN A 1 340 ? -26.393 -13.369 46.936 1.00 97.12 340 GLN A N 1
ATOM 2528 C CA . GLN A 1 340 ? -26.948 -12.148 47.505 1.00 97.12 340 GLN A CA 1
ATOM 2529 C C . GLN A 1 340 ? -27.313 -11.129 46.424 1.00 97.12 340 GLN A C 1
ATOM 2531 O O . GLN A 1 340 ? -26.583 -10.992 45.441 1.00 97.12 340 GLN A O 1
ATOM 2536 N N . ILE A 1 341 ? -28.396 -10.382 46.646 1.00 97.88 341 ILE A N 1
ATOM 2537 C CA . ILE A 1 341 ? -28.724 -9.144 45.921 1.00 97.88 341 ILE A CA 1
ATOM 2538 C C . ILE A 1 341 ? -28.765 -8.003 46.940 1.00 97.88 341 ILE A C 1
ATOM 2540 O O . ILE A 1 341 ? -29.408 -8.136 47.981 1.00 97.88 341 ILE A O 1
ATOM 2544 N N . VAL A 1 342 ? -28.099 -6.884 46.644 1.00 97.44 342 VAL A N 1
ATOM 2545 C CA . VAL A 1 342 ? -28.112 -5.674 47.480 1.00 97.44 342 VAL A CA 1
ATOM 2546 C C . VAL A 1 342 ? -28.513 -4.479 46.628 1.00 97.44 342 VAL A C 1
ATOM 2548 O O . VAL A 1 342 ? -27.841 -4.149 45.654 1.00 97.44 342 VAL A O 1
ATOM 2551 N N . LEU A 1 343 ? -29.587 -3.805 47.023 1.00 96.62 343 LEU A N 1
ATOM 2552 C CA . LEU A 1 343 ? -30.010 -2.527 46.460 1.00 96.62 343 LEU A CA 1
ATOM 2553 C C . LEU A 1 343 ? -29.776 -1.456 47.519 1.00 96.62 343 LEU A C 1
ATOM 2555 O O . LEU A 1 343 ? -30.329 -1.553 48.613 1.00 96.62 343 LEU A O 1
ATOM 2559 N N . LYS A 1 344 ? -28.955 -0.447 47.225 1.00 95.81 344 LYS A N 1
ATOM 2560 C CA . LYS A 1 344 ? -28.563 0.577 48.202 1.00 95.81 344 LYS A CA 1
ATOM 2561 C C . LYS A 1 344 ? -28.720 1.983 47.635 1.00 95.81 344 LYS A C 1
ATOM 2563 O O . LYS A 1 344 ? -28.293 2.252 46.518 1.00 95.81 344 LYS A O 1
ATOM 2568 N N . ALA A 1 345 ? -29.279 2.883 48.442 1.00 94.75 345 ALA A N 1
ATOM 2569 C CA . ALA A 1 345 ? -29.367 4.313 48.165 1.00 94.75 345 ALA A CA 1
ATOM 2570 C C . ALA A 1 345 ? -29.074 5.102 49.453 1.00 94.75 345 ALA A C 1
ATOM 2572 O O . ALA A 1 345 ? -29.829 5.042 50.428 1.00 94.75 345 ALA A O 1
ATOM 2573 N N . GLY A 1 346 ? -27.949 5.825 49.482 1.00 93.19 346 GLY A N 1
ATOM 2574 C CA . GLY A 1 346 ? -27.464 6.489 50.695 1.00 93.19 346 GLY A CA 1
ATOM 2575 C C . GLY A 1 346 ? -27.270 5.498 51.851 1.00 93.19 346 GLY A C 1
ATOM 2576 O O . GLY A 1 346 ? -26.530 4.522 51.724 1.00 93.19 346 GLY A O 1
ATOM 2577 N N . GLN A 1 347 ? -27.950 5.746 52.975 1.00 93.62 347 GLN A N 1
ATOM 2578 C CA . GLN A 1 347 ? -27.949 4.876 54.163 1.00 93.62 347 GLN A CA 1
ATOM 2579 C C . GLN A 1 347 ? -29.093 3.845 54.178 1.00 93.62 347 GLN A C 1
ATOM 2581 O O . GLN A 1 347 ? -29.246 3.127 55.162 1.00 93.62 347 GLN A O 1
ATOM 2586 N N . SER A 1 348 ? -29.917 3.786 53.125 1.00 96.62 348 SER A N 1
ATOM 2587 C CA . SER A 1 348 ? -31.008 2.810 53.017 1.00 96.62 348 SER A CA 1
ATOM 2588 C C . SER A 1 348 ? -30.619 1.650 52.104 1.00 96.62 348 SER A C 1
ATOM 2590 O O . SER A 1 348 ? -29.967 1.864 51.078 1.00 96.62 348 SER A O 1
ATOM 2592 N N . SER A 1 349 ? -31.039 0.432 52.442 1.00 96.44 349 SER A N 1
ATOM 2593 C CA . SER A 1 349 ? -30.810 -0.749 51.610 1.00 96.44 349 SER A CA 1
ATOM 2594 C C . SER A 1 349 ? -31.905 -1.805 51.720 1.00 96.44 349 SER A C 1
ATOM 2596 O O . SER A 1 349 ? -32.520 -1.977 52.774 1.00 96.44 349 SER A O 1
ATOM 2598 N N . VAL A 1 350 ? -32.065 -2.565 50.639 1.00 97.38 350 VAL A N 1
ATOM 2599 C CA . VAL A 1 350 ? -32.812 -3.824 50.588 1.00 97.38 350 VAL A CA 1
ATOM 2600 C C . VAL A 1 350 ? -31.829 -4.928 50.216 1.00 97.38 350 VAL A C 1
ATOM 2602 O O . VAL A 1 350 ? -31.173 -4.847 49.176 1.00 97.38 350 VAL A O 1
ATOM 2605 N N . THR A 1 351 ? -31.726 -5.946 51.062 1.00 97.12 351 THR A N 1
ATOM 2606 C CA . THR A 1 351 ? -30.809 -7.074 50.872 1.00 97.12 351 THR A CA 1
ATOM 2607 C C . THR A 1 351 ? -31.594 -8.376 50.828 1.00 97.12 351 THR A C 1
ATOM 2609 O O . THR A 1 351 ? -32.354 -8.655 51.751 1.00 97.12 351 THR A O 1
ATOM 2612 N N . LEU A 1 352 ? -31.383 -9.181 49.787 1.00 97.62 352 LEU A N 1
ATOM 2613 C CA . LEU A 1 352 ? -31.897 -10.547 49.676 1.00 97.62 352 LEU A CA 1
ATOM 2614 C C . LEU A 1 352 ? -30.716 -11.505 49.846 1.00 97.62 352 LEU A C 1
ATOM 2616 O O . LEU A 1 352 ? -29.740 -11.402 49.096 1.00 97.62 352 LEU A O 1
ATOM 2620 N N . SER A 1 353 ? -30.784 -12.410 50.823 1.00 96.56 353 SER A N 1
ATOM 2621 C CA . SER A 1 353 ? -29.696 -13.343 51.142 1.00 96.56 353 SER A CA 1
ATOM 2622 C C . SER A 1 353 ? -30.250 -14.658 51.686 1.00 96.56 353 SER A C 1
ATOM 2624 O O . SER A 1 353 ? -30.851 -14.683 52.755 1.00 96.56 353 SER A O 1
ATOM 2626 N N . GLY A 1 354 ? -30.018 -15.767 50.979 1.00 92.19 354 GLY A N 1
ATOM 2627 C CA . GLY A 1 354 ? -30.583 -17.063 51.363 1.00 92.19 354 GLY A CA 1
ATOM 2628 C C . GLY A 1 354 ? -32.115 -17.023 51.378 1.00 92.19 354 GLY A C 1
ATOM 2629 O O . GLY A 1 354 ? -32.725 -16.757 50.345 1.00 92.19 354 GLY A O 1
ATOM 2630 N N . ALA A 1 355 ? -32.718 -17.287 52.539 1.00 92.06 355 ALA A N 1
ATOM 2631 C CA . ALA A 1 355 ? -34.167 -17.213 52.749 1.00 92.06 355 ALA A CA 1
ATOM 2632 C C . ALA A 1 355 ? -34.642 -15.853 53.308 1.00 92.06 355 ALA A C 1
ATOM 2634 O O . ALA A 1 355 ? -35.845 -15.650 53.458 1.00 92.06 355 ALA A O 1
ATOM 2635 N N . ASP A 1 356 ? -33.721 -14.927 53.597 1.00 94.19 356 ASP A N 1
ATOM 2636 C CA . ASP A 1 356 ? -34.017 -13.684 54.308 1.00 94.19 356 ASP A CA 1
ATOM 2637 C C . ASP A 1 356 ? -34.123 -12.474 53.369 1.00 94.19 356 ASP A C 1
ATOM 2639 O O . ASP A 1 356 ? -33.373 -12.331 52.392 1.00 94.19 356 ASP A O 1
ATOM 2643 N N . ILE A 1 357 ? -35.025 -11.553 53.725 1.00 96.06 357 ILE A N 1
ATOM 2644 C CA . ILE A 1 357 ? -35.130 -10.211 53.141 1.00 96.06 357 ILE A CA 1
ATOM 2645 C C . ILE A 1 357 ? -34.928 -9.184 54.259 1.00 96.06 357 ILE A C 1
ATOM 2647 O O . ILE A 1 357 ? -35.733 -9.099 55.186 1.00 96.06 357 ILE A O 1
ATOM 2651 N N . THR A 1 358 ? -33.881 -8.364 54.145 1.00 95.06 358 THR A N 1
ATOM 2652 C CA . THR A 1 358 ? -33.530 -7.344 55.143 1.00 95.06 358 THR A CA 1
ATOM 2653 C C . THR A 1 358 ? -33.744 -5.941 54.590 1.00 95.06 358 THR A C 1
ATOM 2655 O O . THR A 1 358 ? -33.099 -5.540 53.618 1.00 95.06 358 THR A O 1
ATOM 2658 N N . PHE A 1 359 ? -34.596 -5.167 55.261 1.00 94.44 359 PHE A N 1
ATOM 2659 C CA . PHE A 1 359 ? -34.763 -3.731 55.040 1.00 94.44 359 PHE A CA 1
ATOM 2660 C C . PHE A 1 359 ? -33.985 -2.967 56.113 1.00 94.44 359 PHE A C 1
ATOM 2662 O O . PHE A 1 359 ? -34.299 -3.072 57.297 1.00 94.44 359 PHE A O 1
ATOM 2669 N N . ALA A 1 360 ? -32.978 -2.192 55.712 1.00 93.94 360 ALA A N 1
ATOM 2670 C CA . ALA A 1 360 ? -32.226 -1.328 56.618 1.00 93.94 360 ALA A CA 1
ATOM 2671 C C . ALA A 1 360 ? -32.418 0.129 56.200 1.00 93.94 360 ALA A C 1
ATOM 2673 O O . ALA A 1 360 ? -32.027 0.517 55.102 1.00 93.94 360 ALA A O 1
ATOM 2674 N N . CYS A 1 361 ? -33.023 0.943 57.066 1.00 94.06 361 CYS A N 1
ATOM 2675 C CA . CYS A 1 361 ? -33.102 2.387 56.882 1.00 94.06 361 CYS A CA 1
ATOM 2676 C C . CYS A 1 361 ? -33.095 3.090 58.251 1.00 94.06 361 CYS A C 1
ATOM 2678 O O . CYS A 1 361 ? -33.946 2.788 59.085 1.00 94.06 361 CYS A O 1
ATOM 2680 N N . PRO A 1 362 ? -32.179 4.042 58.509 1.00 91.44 362 PRO A N 1
ATOM 2681 C CA . PRO A 1 362 ? -32.184 4.803 59.763 1.00 91.44 362 PRO A CA 1
ATOM 2682 C C . PRO A 1 362 ? -33.363 5.786 59.855 1.00 91.44 362 PRO A C 1
ATOM 2684 O O . PRO A 1 362 ? -33.686 6.275 60.932 1.00 91.44 362 PRO A O 1
ATOM 2687 N N . GLY A 1 363 ? -33.992 6.102 58.720 1.00 90.31 363 GLY A N 1
ATOM 2688 C CA . GLY A 1 363 ? -35.195 6.923 58.655 1.00 90.31 363 GLY A CA 1
ATOM 2689 C C . GLY A 1 363 ? -36.487 6.118 58.818 1.00 90.31 363 GLY A C 1
ATOM 2690 O O . GLY A 1 363 ? -36.502 4.962 59.231 1.00 90.31 363 GLY A O 1
ATOM 2691 N N . LYS A 1 364 ? -37.606 6.741 58.447 1.00 88.75 364 LYS A N 1
ATOM 2692 C CA . LYS A 1 364 ? -38.932 6.118 58.495 1.00 88.75 364 LYS A CA 1
ATOM 2693 C C . LYS A 1 364 ? -39.088 5.055 57.401 1.00 88.75 364 LYS A C 1
ATOM 2695 O O . LYS A 1 364 ? -39.124 5.393 56.219 1.00 88.75 364 LYS A O 1
ATOM 2700 N N . PHE A 1 365 ? -39.318 3.805 57.797 1.00 88.50 365 PHE A N 1
ATOM 2701 C CA . PHE A 1 365 ? -39.878 2.783 56.912 1.00 88.50 365 PHE A CA 1
ATOM 2702 C C . PHE A 1 365 ? -41.394 2.997 56.788 1.00 88.50 365 PHE A C 1
ATOM 2704 O O . PHE A 1 365 ? -42.129 2.874 57.767 1.00 88.50 365 PHE A O 1
ATOM 2711 N N . SER A 1 366 ? -41.875 3.385 55.605 1.00 86.06 366 SER A N 1
ATOM 2712 C CA . SER A 1 366 ? -43.297 3.658 55.360 1.00 86.06 366 SER A CA 1
ATOM 2713 C C . SER A 1 366 ? -43.860 2.672 54.347 1.00 86.06 366 SER A C 1
ATOM 2715 O O . SER A 1 366 ? -43.505 2.729 53.174 1.00 86.06 366 SER A O 1
ATOM 2717 N N . VAL A 1 367 ? -44.818 1.852 54.773 1.00 86.06 367 VAL A N 1
ATOM 2718 C CA . VAL A 1 367 ? -45.596 0.973 53.890 1.00 86.06 367 VAL A CA 1
ATOM 2719 C C . VAL A 1 367 ? -46.971 1.601 53.674 1.00 86.06 367 VAL A C 1
ATOM 2721 O O . VAL A 1 367 ? -47.671 1.905 54.638 1.00 86.06 367 VAL A O 1
ATOM 2724 N N . LYS A 1 368 ? -47.357 1.843 52.418 1.00 83.31 368 LYS A N 1
ATOM 2725 C CA . LYS A 1 368 ? -48.677 2.385 52.060 1.00 83.31 368 LYS A CA 1
ATOM 2726 C C . LYS A 1 368 ? -49.487 1.290 51.365 1.00 83.31 368 LYS A C 1
ATOM 2728 O O . LYS A 1 368 ? -49.102 0.862 50.284 1.00 83.31 368 LYS A O 1
ATOM 2733 N N . GLY A 1 369 ? -50.590 0.858 51.976 1.00 78.38 369 GLY A N 1
ATOM 2734 C CA . GLY A 1 369 ? -51.470 -0.189 51.448 1.00 78.38 369 GLY A CA 1
ATOM 2735 C C . GLY A 1 369 ? -52.894 -0.062 51.995 1.00 78.38 369 GLY A C 1
ATOM 2736 O O . GLY A 1 369 ? -53.084 0.503 53.070 1.00 78.38 369 GLY A O 1
ATOM 2737 N N . GLY A 1 370 ? -53.889 -0.566 51.252 1.00 76.25 370 GLY A N 1
ATOM 2738 C CA . GLY A 1 370 ? -55.304 -0.578 51.664 1.00 76.25 370 GLY A CA 1
ATOM 2739 C C . GLY A 1 370 ? -55.634 -1.582 52.782 1.00 76.25 370 GLY A C 1
ATOM 2740 O O . GLY A 1 370 ? -56.686 -1.477 53.401 1.00 76.25 370 GLY A O 1
ATOM 2741 N N . GLY A 1 371 ? -54.724 -2.517 53.074 1.00 60.62 371 GLY A N 1
ATOM 2742 C CA . GLY A 1 371 ? -54.763 -3.450 54.199 1.00 60.62 371 GLY A CA 1
ATOM 2743 C C . GLY A 1 371 ? -53.394 -4.117 54.343 1.00 60.62 371 GLY A C 1
ATOM 2744 O O . GLY A 1 371 ? -52.837 -4.576 53.351 1.00 60.62 371 GLY A O 1
ATOM 2745 N N . ASN A 1 372 ? -52.825 -4.131 55.550 1.00 62.47 372 ASN A N 1
ATOM 2746 C CA . ASN A 1 372 ? -51.537 -4.772 55.822 1.00 62.47 372 ASN A CA 1
ATOM 2747 C C . ASN A 1 372 ? -51.743 -5.837 56.907 1.00 62.47 372 ASN A C 1
ATOM 2749 O O . ASN A 1 372 ? -51.845 -5.494 58.084 1.00 62.47 372 ASN A O 1
ATOM 2753 N N . ALA A 1 373 ? -51.808 -7.113 56.526 1.00 60.00 373 ALA A N 1
ATOM 2754 C CA . ALA A 1 373 ? -51.709 -8.226 57.466 1.00 60.00 373 ALA A CA 1
ATOM 2755 C C . ALA A 1 373 ? -50.238 -8.657 57.543 1.00 60.00 373 ALA A C 1
ATOM 2757 O O . ALA A 1 373 ? -49.744 -9.370 56.674 1.00 60.00 373 ALA A O 1
ATOM 2758 N N . PHE A 1 374 ? -49.517 -8.182 58.559 1.00 62.03 374 PHE A N 1
ATOM 2759 C CA . PHE A 1 374 ? -48.249 -8.793 58.955 1.00 62.03 374 PHE A CA 1
ATOM 2760 C C . PHE A 1 374 ? -48.590 -9.950 59.891 1.00 62.03 374 PHE A C 1
ATOM 2762 O O . PHE A 1 374 ? -48.714 -9.756 61.100 1.00 62.03 374 PHE A O 1
ATOM 2769 N N . GLU A 1 375 ? -48.834 -11.133 59.332 1.00 62.31 375 GLU A N 1
ATOM 2770 C CA . GLU A 1 375 ? -49.019 -12.323 60.158 1.00 62.31 375 GLU A CA 1
ATOM 2771 C C . GLU A 1 375 ? -47.699 -12.642 60.872 1.00 62.31 375 GLU A C 1
ATOM 2773 O O . GLU A 1 375 ? -46.628 -12.672 60.261 1.00 62.31 375 GLU A O 1
ATOM 2778 N N . GLY A 1 376 ? -47.768 -12.791 62.198 1.00 56.19 376 GLY A N 1
ATOM 2779 C CA . GLY A 1 376 ? -46.620 -13.149 63.032 1.00 56.19 376 GLY A CA 1
ATOM 2780 C C . GLY A 1 376 ? -46.043 -14.524 62.663 1.00 56.19 376 GLY A C 1
ATOM 2781 O O . GLY A 1 376 ? -46.632 -15.245 61.861 1.00 56.19 376 GLY A O 1
ATOM 2782 N N . PRO A 1 377 ? -44.894 -14.922 63.241 1.00 55.38 377 PRO A N 1
ATOM 2783 C CA . PRO A 1 377 ? -44.157 -16.106 62.806 1.00 55.38 377 PRO A CA 1
ATOM 2784 C C . PRO A 1 377 ? -45.028 -17.369 62.853 1.00 55.38 377 PRO A C 1
ATOM 2786 O O . PRO A 1 377 ? -45.373 -17.863 63.928 1.00 55.38 377 PRO A O 1
ATOM 2789 N N . GLY A 1 378 ? -45.354 -17.912 61.678 1.00 52.62 378 GLY A N 1
ATOM 2790 C CA . GLY A 1 378 ? -45.957 -19.231 61.549 1.00 52.62 378 GLY A CA 1
ATOM 2791 C C . GLY A 1 378 ? -44.928 -20.294 61.918 1.00 52.62 378 GLY A C 1
ATOM 2792 O O . GLY A 1 378 ? -43.917 -20.451 61.235 1.00 52.62 378 GLY A O 1
ATOM 2793 N N . ARG A 1 379 ? -45.161 -21.029 63.010 1.00 49.47 379 ARG A N 1
ATOM 2794 C CA . ARG A 1 379 ? -44.427 -22.272 63.277 1.00 49.47 379 ARG A CA 1
ATOM 2795 C C . ARG A 1 379 ? -44.880 -23.302 62.241 1.00 49.47 379 ARG A C 1
ATOM 2797 O O . ARG A 1 379 ? -45.986 -23.818 62.353 1.00 49.47 379 ARG A O 1
ATOM 2804 N N . GLY A 1 380 ? -44.052 -23.556 61.228 1.00 51.09 380 GLY A N 1
ATOM 2805 C CA . GLY A 1 380 ? -44.247 -24.676 60.309 1.00 51.09 380 GLY A CA 1
ATOM 2806 C C . GLY A 1 380 ? -44.169 -25.998 61.074 1.00 51.09 380 GLY A C 1
ATOM 2807 O O . GLY A 1 380 ? -43.226 -26.197 61.842 1.00 51.09 380 GLY A O 1
ATOM 2808 N N . ALA A 1 381 ? -45.189 -26.838 60.902 1.00 37.78 381 ALA A N 1
ATOM 2809 C CA . ALA A 1 381 ? -45.186 -28.246 61.288 1.00 37.78 381 ALA A CA 1
ATOM 2810 C C . ALA A 1 381 ? -44.593 -29.098 60.162 1.00 37.78 381 ALA A C 1
ATOM 2812 O O . ALA A 1 381 ? -44.793 -28.711 58.985 1.00 37.78 381 ALA A O 1
#

Nearest PDB structures (foldseek):
  6sk0-assembly1_A  TM=9.394E-01  e=1.952E-17  Escherichia coli
  6sjl-assembly1_C  TM=9.510E-01  e=1.176E-16  Escherichia coli
  7aef-assembly1_q  TM=5.904E-01  e=2.631E-04  Algoriphagus machipongonensis
  8yt8-assembly1_B  TM=5.860E-01  e=5.910E+00  Mus musculus